Protein AF-A0A1X3H8U8-F1 (afdb_monomer_lite)

Secondary structure (DSSP, 8-state):
----EEE-TTT--EEEGGGS--STT--SS-HHHHHHHHTT------HHHHHHHHHHHHTT--HHHHHSSSTT--S-HHHHHHHHHH-HHHHHHHHHHHHHHHHHHHHHHHTT-------PPPPPTTS--------------PPP------SS---SS--TTHHHHHHHHHHHHSS-S--SS--HHHHHHHHHHHHTT--HHHHHS-BTTBPPSS-HHHHHHHHHHSHHHHHHHHHHHHHHHHHHHHHT-------B-TTS-BHHHHEEEEE-TTS-EEEEEHHHHHHHHHS-TTPPPHHHHHHHHHHHHTT--HHHHH-TTSTT--S-HHHHHHHHHH-HHHHHHHHHHHHS-------TT---GGGS----SS---PPPPPHHHHHHHHHS-TTS-HHHHHHHHHHHHHHHHTTSS-GGGHHHHHHHHHHHHHHHH---TT---TTSBSSTT---BGGGG--GGG-S--

Organism: NCBI:txid255045

pLDDT: mean 79.54, std 20.24, range [29.0, 98.12]

Radius of gyration: 35.67 Å; chains: 1; bounding box: 90×94×81 Å

Foldseek 3Di:
DDQDWAAAQPVRDTHGPVQFDDDPPGDSHGPVRVVCVVVVNFQAHDPVLLVVLVVVLVVLDAPCQQAVPDPNHSYHPRRLVVHCVVVVVSVVSSVVSNVVSVVVVVVVVVVVDPPDDPDDPDDDDPPDDDDDDDDDDDDDDDDDDDDDADPLGDDDDDDPCVVVSVVVVVVVVPPPDDPQADDPVLLVVLVVVLVVLDAPCLQAHDDDPRDHSHHPRRLVVHCVVVVVSVVVSVVSNVVSVVVVCVVVPPPPDPLADPVGDGCVVFWDWDQDPVRDIDTDGNVVVVCVLVPPPPPDDVVLLVLLVVCLVVLHAPCLCAPPPHPNDRDHPSNVSNSVVVPVVSVVSNVVSVPPDDPPVVVPPPPPVVVPDDDPPPPDPDDDPDVLLVLLLVLQDPPDDPQLSVQLSVVSSVCVVVVVDDSVCSNVCSVVSSVVSVVVVPPPPVDDDQCPAPDPPDNHGNVVVPPCVVPPPD

Sequence (470 aa):
METKMKHCRRCEQDLPFSSFRTGKKAPRVCESCLSKLIAGAVFTMNAKEAMAFMARLEAGETLRTIVGGGGNTICSKKAFRKHCELYPEWGTKAACLAQRNRKLADKRKGRSNPNLPVRPKSVTEQEIATFPELRARNFGVSACAAVKACSNCPHPADCAAVGECLDTINARAAIPHQEKYMRPAQAAACMSALENGMSKRWLTGYVKGTKAIASANKFEKHCDKYRNWGAWALALVERNRKLADKKKGHRGGREFCSHGHSFAVHGKSYLQADGRWHRQCLACVSFRHSNPTHTPKPELVEKVRAAVIAGTRVTALSDRHSETFVCDFRQMKAIRRLHNDIAEMIDRNSHQPRFVAPRAAIIRATNLREPTLTGVIAAPADPLFTLADQVIPRNLPPHIRRPAVSSLAAALWLKEVAPEDAGRVAKMFVNAAWKEDAVDRRFISLDAPAFRDGSVPLIERISERQGIWA

Structure (mmCIF, N/CA/C/O backbone):
data_AF-A0A1X3H8U8-F1
#
_entry.id   AF-A0A1X3H8U8-F1
#
loop_
_atom_site.group_PDB
_atom_site.id
_atom_site.type_symbol
_atom_site.label_atom_id
_atom_site.label_alt_id
_atom_site.label_comp_id
_atom_site.label_asym_id
_atom_site.label_entity_id
_atom_site.label_seq_id
_atom_site.pdbx_PDB_ins_code
_atom_site.Cartn_x
_atom_site.Cartn_y
_atom_site.Cartn_z
_atom_site.occupancy
_atom_site.B_iso_or_equiv
_atom_site.auth_seq_id
_atom_site.auth_comp_id
_atom_site.auth_asym_id
_atom_site.auth_atom_id
_atom_site.pdbx_PDB_model_num
ATOM 1 N N . MET A 1 1 ? -21.725 -5.656 -47.774 1.00 76.62 1 MET A N 1
ATOM 2 C CA . MET A 1 1 ? -21.278 -5.237 -46.424 1.00 76.62 1 MET A CA 1
ATOM 3 C C . MET A 1 1 ? -20.165 -6.171 -45.984 1.00 76.62 1 MET A C 1
ATOM 5 O O . MET A 1 1 ? -20.325 -7.369 -46.173 1.00 76.62 1 MET A O 1
ATOM 9 N N . GLU A 1 2 ? -19.070 -5.674 -45.409 1.00 86.81 2 GLU A N 1
ATOM 10 C CA . GLU A 1 2 ? -18.002 -6.548 -44.901 1.00 86.81 2 GLU A CA 1
ATOM 11 C C . GLU A 1 2 ? -18.403 -7.217 -43.577 1.00 86.81 2 GLU A C 1
ATOM 13 O O . GLU A 1 2 ? -18.680 -6.551 -42.574 1.00 86.81 2 GLU A O 1
ATOM 18 N N . THR A 1 3 ? -18.398 -8.549 -43.548 1.00 91.12 3 THR A N 1
ATOM 19 C CA . THR A 1 3 ? -18.585 -9.328 -42.320 1.00 91.12 3 THR A CA 1
ATOM 20 C C . THR A 1 3 ? -17.331 -9.252 -41.457 1.00 91.12 3 THR A C 1
ATOM 22 O O . THR A 1 3 ? -16.328 -9.908 -41.734 1.00 91.12 3 THR A O 1
ATOM 25 N N . LYS A 1 4 ? -17.385 -8.465 -40.378 1.00 93.81 4 LYS A N 1
ATOM 26 C CA . LYS A 1 4 ? -16.274 -8.355 -39.423 1.00 93.81 4 LYS A CA 1
ATOM 27 C C . LYS A 1 4 ? -15.981 -9.722 -38.796 1.00 93.81 4 LYS A C 1
ATOM 29 O O . LYS A 1 4 ? -16.837 -10.299 -38.121 1.00 93.81 4 LYS A O 1
ATOM 34 N N . MET A 1 5 ? -14.760 -10.206 -39.007 1.00 95.69 5 MET A N 1
ATOM 35 C CA . MET A 1 5 ? -14.230 -11.441 -38.424 1.00 95.69 5 MET A CA 1
ATOM 36 C C . MET A 1 5 ? -13.591 -11.180 -37.055 1.00 95.69 5 MET A C 1
ATOM 38 O O . MET A 1 5 ? -13.228 -10.049 -36.715 1.00 95.69 5 MET A O 1
ATOM 42 N N . LYS A 1 6 ? -13.477 -12.230 -36.240 1.00 93.06 6 LYS A N 1
ATOM 43 C CA . LYS A 1 6 ? -12.939 -12.175 -34.881 1.00 93.06 6 LYS A CA 1
ATOM 44 C C . LYS A 1 6 ? -12.314 -13.511 -34.492 1.00 93.06 6 LYS A C 1
ATOM 46 O O . LYS A 1 6 ? -12.968 -14.551 -34.531 1.00 93.06 6 LYS A O 1
ATOM 51 N N . HIS A 1 7 ? -11.076 -13.453 -34.016 1.00 92.75 7 HIS A N 1
ATOM 52 C CA . HIS A 1 7 ? -10.334 -14.636 -33.601 1.00 92.75 7 HIS A CA 1
ATOM 53 C C . HIS A 1 7 ? -10.907 -15.274 -32.330 1.00 92.75 7 HIS A C 1
ATOM 55 O O . HIS A 1 7 ? -11.001 -14.629 -31.274 1.00 92.75 7 HIS A O 1
ATOM 61 N N . CYS A 1 8 ? -11.249 -16.562 -32.394 1.00 92.56 8 CYS A N 1
ATOM 62 C CA . CYS A 1 8 ? -11.609 -17.339 -31.219 1.00 92.56 8 CYS A CA 1
ATOM 63 C C . CYS A 1 8 ? -10.362 -17.886 -30.523 1.00 92.56 8 CYS A C 1
ATOM 65 O O . CYS A 1 8 ? -9.727 -18.826 -30.986 1.00 92.56 8 CYS A O 1
ATOM 67 N N . ARG A 1 9 ? -10.089 -17.399 -29.311 1.00 87.12 9 ARG A N 1
ATOM 68 C CA . ARG A 1 9 ? -8.961 -17.833 -28.477 1.00 87.12 9 ARG A CA 1
ATOM 69 C C . ARG A 1 9 ? -8.948 -19.341 -28.154 1.00 87.12 9 ARG A C 1
ATOM 71 O O . ARG A 1 9 ? -7.902 -19.854 -27.778 1.00 87.12 9 ARG A O 1
ATOM 78 N N . ARG A 1 10 ? -10.077 -20.063 -28.246 1.00 86.81 10 ARG A N 1
ATOM 79 C CA . ARG A 1 10 ? -10.152 -21.485 -27.843 1.00 86.81 10 ARG A CA 1
ATOM 80 C C . ARG A 1 10 ? -9.996 -22.482 -28.995 1.00 86.81 10 ARG A C 1
ATOM 82 O O . ARG A 1 10 ? -9.332 -23.487 -28.779 1.00 86.81 10 ARG A O 1
ATOM 89 N N . CYS A 1 11 ? -10.594 -22.227 -30.160 1.00 90.62 11 CYS A N 1
ATOM 90 C CA . CYS A 1 11 ? -10.430 -23.073 -31.354 1.00 90.62 11 CYS A CA 1
ATOM 91 C C . CYS A 1 11 ? -9.453 -22.494 -32.391 1.00 90.62 11 CYS A C 1
ATOM 93 O O . CYS A 1 11 ? -9.209 -23.136 -33.401 1.00 90.62 11 CYS A O 1
ATOM 95 N N . GLU A 1 12 ? -8.897 -21.304 -32.141 1.00 89.38 12 GLU A N 1
ATOM 96 C CA . GLU A 1 12 ? -7.926 -20.604 -33.000 1.00 89.38 12 GLU A CA 1
ATOM 97 C C . GLU A 1 12 ? -8.429 -20.306 -34.429 1.00 89.38 12 GLU A C 1
ATOM 99 O O . GLU A 1 12 ? -7.643 -19.994 -35.320 1.00 89.38 12 GLU A O 1
ATOM 104 N N . GLN A 1 13 ? -9.750 -20.353 -34.628 1.00 93.94 13 GLN A N 1
ATOM 105 C CA . GLN A 1 13 ? -10.442 -19.992 -35.864 1.00 93.94 13 GLN A CA 1
ATOM 106 C C . GLN A 1 13 ? -10.892 -18.528 -35.830 1.00 93.94 13 GLN A C 1
ATOM 108 O O . GLN A 1 13 ? -11.410 -18.050 -34.813 1.00 93.94 13 GLN A O 1
ATOM 113 N N . ASP A 1 14 ? -10.763 -17.840 -36.960 1.00 95.25 14 ASP A N 1
ATOM 114 C CA . ASP A 1 14 ? -11.397 -16.547 -37.199 1.00 95.25 14 ASP A CA 1
ATOM 115 C C . ASP A 1 14 ? -12.838 -16.761 -37.670 1.00 95.25 14 ASP A C 1
ATOM 117 O O . ASP A 1 14 ? -13.097 -17.350 -38.716 1.00 95.25 14 ASP A O 1
ATOM 121 N N . LEU A 1 15 ? -13.786 -16.318 -36.845 1.00 96.31 15 LEU A N 1
ATOM 122 C CA . LEU A 1 15 ? -15.221 -16.536 -37.025 1.00 96.31 15 LEU A CA 1
ATOM 123 C C . LEU A 1 15 ? -15.939 -15.181 -37.135 1.00 96.31 15 LEU A C 1
ATOM 125 O O . LEU A 1 15 ? -15.444 -14.193 -36.581 1.00 96.31 15 LEU A O 1
ATOM 129 N N . PRO A 1 16 ? -17.102 -15.093 -37.805 1.00 95.88 16 PRO A N 1
ATOM 130 C CA . PRO A 1 16 ? -17.859 -13.847 -37.877 1.00 95.88 16 PRO A CA 1
ATOM 131 C C . PRO A 1 16 ? -18.256 -13.365 -36.476 1.00 95.88 16 PRO A C 1
ATOM 133 O O . PRO A 1 16 ? -18.456 -14.159 -35.554 1.00 95.88 16 PRO A O 1
ATOM 136 N N . PHE A 1 17 ? -18.381 -12.047 -36.301 1.00 94.12 17 PHE A N 1
ATOM 137 C CA . PHE A 1 17 ? -18.687 -11.432 -35.000 1.00 94.12 17 PHE A CA 1
ATOM 138 C C . PHE A 1 17 ? -19.981 -11.958 -34.346 1.00 94.12 17 PHE A C 1
ATOM 140 O O . PHE A 1 17 ? -20.076 -11.920 -33.121 1.00 94.12 17 PHE A O 1
ATOM 147 N N . SER A 1 18 ? -20.932 -12.470 -35.137 1.00 93.94 18 SER A N 1
ATOM 148 C CA . SER A 1 18 ? -22.164 -13.128 -34.679 1.00 93.94 18 SER A CA 1
ATOM 149 C C . SER A 1 18 ? -21.919 -14.418 -33.891 1.00 93.94 18 SER A C 1
ATOM 151 O O . SER A 1 18 ? -22.683 -14.719 -32.984 1.00 93.94 18 SER A O 1
ATOM 153 N N . SER A 1 19 ? -20.820 -15.137 -34.142 1.00 95.25 19 SER A N 1
ATOM 154 C CA . SER A 1 19 ? -20.448 -16.361 -33.413 1.00 95.25 19 SER A CA 1
ATOM 155 C C . SER A 1 19 ? -19.905 -16.099 -31.998 1.00 95.25 19 SER A C 1
ATOM 157 O O . SER A 1 19 ? -19.286 -16.982 -31.397 1.00 95.25 19 SER A O 1
ATOM 159 N N . PHE A 1 20 ? -20.069 -14.886 -31.459 1.00 94.88 20 PHE A N 1
ATOM 160 C CA . PHE A 1 20 ? -19.568 -14.472 -30.151 1.00 94.88 20 PHE A CA 1
ATOM 161 C C . PHE A 1 20 ? -20.612 -13.678 -29.370 1.00 94.88 20 PHE A C 1
ATOM 163 O O . PHE A 1 20 ? -21.045 -12.613 -29.812 1.00 94.88 20 PHE A O 1
ATOM 170 N N . ARG A 1 21 ? -20.854 -14.105 -28.127 1.00 90.62 21 ARG A N 1
ATOM 171 C CA . ARG A 1 21 ? -21.699 -13.394 -27.165 1.00 90.62 21 ARG A CA 1
ATOM 172 C C . ARG A 1 21 ? -21.351 -11.905 -27.095 1.00 90.62 21 ARG A C 1
ATOM 174 O O . ARG A 1 21 ? -20.181 -11.529 -26.976 1.00 90.62 21 ARG A O 1
ATOM 181 N N . THR A 1 22 ? -22.370 -11.058 -27.156 1.00 84.94 22 THR A N 1
ATOM 182 C CA . THR A 1 22 ? -22.221 -9.599 -27.184 1.00 84.94 22 THR A CA 1
ATOM 183 C C . THR A 1 22 ? -21.913 -9.011 -25.796 1.00 84.94 22 THR A C 1
ATOM 185 O O . THR A 1 22 ? -22.133 -9.636 -24.757 1.00 84.94 22 THR A O 1
ATOM 188 N N . GLY A 1 23 ? -21.371 -7.785 -25.769 1.00 81.94 23 GLY A N 1
ATOM 189 C CA . GLY A 1 23 ? -21.165 -6.995 -24.546 1.00 81.94 23 GLY A CA 1
ATOM 190 C C . GLY A 1 23 ? -19.707 -6.624 -24.232 1.00 81.94 23 GLY A C 1
ATOM 191 O O . GLY A 1 23 ? -18.764 -7.345 -24.551 1.00 81.94 23 GLY A O 1
ATOM 192 N N . LYS A 1 24 ? -19.514 -5.490 -23.536 1.00 74.12 24 LYS A N 1
ATOM 193 C CA . LYS A 1 24 ? -18.197 -4.864 -23.249 1.00 74.12 24 LYS A CA 1
ATOM 194 C C . LYS A 1 24 ? -17.217 -5.722 -22.420 1.00 74.12 24 LYS A C 1
ATOM 196 O O . LYS A 1 24 ? -16.055 -5.351 -22.291 1.00 74.12 24 LYS A O 1
ATOM 201 N N . LYS A 1 25 ? -17.671 -6.838 -21.837 1.00 76.19 25 LYS A N 1
ATOM 202 C CA . LYS A 1 25 ? -16.862 -7.789 -21.046 1.00 76.19 25 LYS A CA 1
ATOM 203 C C . LYS A 1 25 ? -16.934 -9.233 -21.573 1.00 76.19 25 LYS A C 1
ATOM 205 O O . LYS A 1 25 ? -16.528 -10.154 -20.868 1.00 76.19 25 LYS A O 1
ATOM 210 N N . ALA A 1 26 ? -17.462 -9.448 -22.780 1.00 74.56 26 ALA A N 1
ATOM 211 C CA . ALA A 1 26 ? -17.563 -10.785 -23.357 1.00 74.56 26 ALA A CA 1
ATOM 212 C C . ALA A 1 26 ? -16.168 -11.407 -23.594 1.00 74.56 26 ALA A C 1
ATOM 214 O O . ALA A 1 26 ? -15.250 -10.710 -24.043 1.00 74.56 26 ALA A O 1
ATOM 215 N N . PRO A 1 2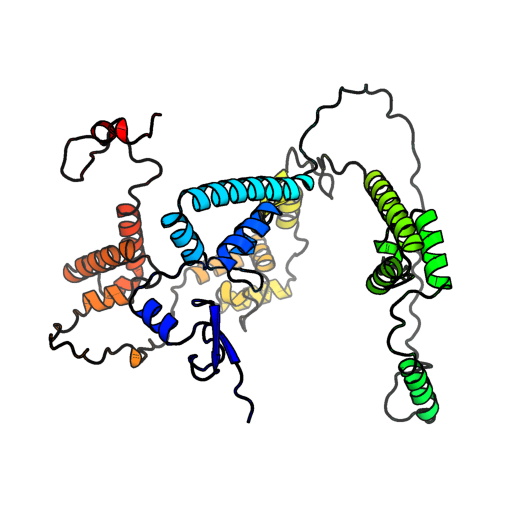7 ? -15.974 -12.710 -23.311 1.00 76.62 27 PRO A N 1
ATOM 216 C CA . PRO A 1 27 ? -14.701 -13.378 -23.556 1.00 76.62 27 PRO A CA 1
ATOM 217 C C . PRO A 1 27 ? -14.381 -13.434 -25.060 1.00 76.62 27 PRO A C 1
ATOM 219 O O . PRO A 1 27 ? -15.273 -13.464 -25.907 1.00 76.62 27 PRO A O 1
ATOM 222 N N . ARG A 1 28 ? -13.092 -13.525 -25.418 1.00 86.25 28 ARG A N 1
ATOM 223 C CA . ARG A 1 28 ? -12.646 -13.783 -26.806 1.00 86.25 28 ARG A CA 1
ATOM 224 C C . ARG A 1 28 ? -12.816 -15.262 -27.200 1.00 86.25 28 ARG A C 1
ATOM 226 O O . ARG A 1 28 ? -11.898 -15.883 -27.719 1.00 86.25 28 ARG A O 1
ATOM 233 N N . VAL A 1 29 ? -13.971 -15.846 -26.897 1.00 89.06 29 VAL A N 1
ATOM 234 C CA . VAL A 1 29 ? -14.307 -17.261 -27.109 1.00 89.06 29 VAL A CA 1
ATOM 235 C C . VAL A 1 29 ? -15.657 -17.307 -27.823 1.00 89.06 29 VAL A C 1
ATOM 237 O O . VAL A 1 29 ? -16.571 -16.601 -27.405 1.00 89.06 29 VAL A O 1
ATOM 240 N N . CYS A 1 30 ? -15.762 -18.075 -28.910 1.00 94.38 30 CYS A N 1
ATOM 241 C CA . CYS A 1 30 ? -17.003 -18.216 -29.667 1.00 94.38 30 CYS A CA 1
ATOM 242 C C . CYS A 1 30 ? -18.018 -19.052 -28.880 1.00 94.38 30 CYS A C 1
ATOM 244 O O . CYS A 1 30 ? -17.651 -19.765 -27.942 1.00 94.38 30 CYS A O 1
ATOM 246 N N . GLU A 1 31 ? -19.294 -18.968 -29.236 1.00 93.44 31 GLU A N 1
ATOM 247 C CA . GLU A 1 31 ? -20.365 -19.523 -28.403 1.00 93.44 31 GLU A CA 1
ATOM 248 C C . GLU A 1 31 ? -20.342 -21.055 -28.304 1.00 93.44 31 GLU A C 1
ATOM 250 O O . GLU A 1 31 ? -20.587 -21.593 -27.224 1.00 93.44 31 GLU A O 1
ATOM 255 N N . SER A 1 32 ? -19.923 -21.768 -29.355 1.00 93.88 32 SER A N 1
ATOM 256 C CA . SER A 1 32 ? -19.734 -23.228 -29.313 1.00 93.88 32 SER A CA 1
ATOM 257 C C . SER A 1 32 ? -18.626 -23.648 -28.334 1.00 93.88 32 SER A C 1
ATOM 259 O O . SER A 1 32 ? -18.783 -24.603 -27.570 1.00 93.88 32 SER A O 1
ATOM 261 N N . CYS A 1 33 ? -17.524 -22.896 -28.278 1.00 91.19 33 CYS A N 1
ATOM 262 C CA . CYS A 1 33 ? -16.463 -23.094 -27.291 1.00 91.19 33 CYS A CA 1
ATOM 263 C C . CYS A 1 33 ? -16.882 -22.636 -25.883 1.00 91.19 33 CYS A C 1
ATOM 265 O O . CYS A 1 33 ? -16.485 -23.260 -24.901 1.00 91.19 33 CYS A O 1
ATOM 267 N N . LEU A 1 34 ? -17.685 -21.574 -25.763 1.00 89.81 34 LEU A N 1
ATOM 268 C CA . LEU A 1 34 ? -18.179 -21.071 -24.479 1.00 89.81 34 LEU A CA 1
ATOM 269 C C . LEU A 1 34 ? -19.188 -22.037 -23.845 1.00 89.81 34 LEU A C 1
ATOM 271 O O . LEU A 1 34 ? -19.106 -22.290 -22.648 1.00 89.81 34 LEU A O 1
ATOM 275 N N . SER A 1 35 ? -20.075 -22.631 -24.643 1.00 88.62 35 SER A N 1
ATOM 276 C CA . SER A 1 35 ? -21.053 -23.625 -24.185 1.00 88.62 35 SER A CA 1
ATOM 277 C C . SER A 1 35 ? -20.366 -24.879 -23.645 1.00 88.62 35 SER A C 1
ATOM 279 O O . SER A 1 35 ? -20.721 -25.348 -22.568 1.00 88.62 35 SER A O 1
ATOM 281 N N . LYS A 1 36 ? -19.294 -25.353 -24.302 1.00 88.31 36 LYS A N 1
ATOM 282 C CA . LYS A 1 36 ? -18.451 -26.442 -23.772 1.00 88.31 36 LYS A CA 1
ATOM 283 C C . LYS A 1 36 ? -17.832 -26.084 -22.410 1.00 88.31 36 LYS A C 1
ATOM 285 O O . LYS A 1 36 ? -17.850 -26.909 -21.504 1.00 88.31 36 LYS A O 1
ATOM 290 N N . LEU A 1 37 ? -17.335 -24.853 -22.236 1.00 84.56 37 LEU A N 1
ATOM 291 C CA . LEU A 1 37 ? -16.797 -24.375 -20.949 1.00 84.56 37 LEU A CA 1
ATOM 292 C C . LEU A 1 37 ? -17.874 -24.248 -19.851 1.00 84.56 37 LEU A C 1
ATOM 294 O O . LEU A 1 37 ? -17.564 -24.441 -18.678 1.00 84.56 37 LEU A O 1
ATOM 298 N N . ILE A 1 38 ? -19.117 -23.911 -20.215 1.00 83.94 38 ILE A N 1
ATOM 299 C CA . ILE A 1 38 ? -20.264 -23.861 -19.291 1.00 83.94 38 ILE A CA 1
ATOM 300 C C . ILE A 1 38 ? -20.679 -25.281 -18.879 1.00 83.94 38 ILE A C 1
ATOM 302 O O . ILE A 1 38 ? -20.897 -25.523 -17.696 1.00 83.94 38 ILE A O 1
ATOM 306 N N . ALA A 1 39 ? -20.667 -26.237 -19.812 1.00 86.31 39 ALA A N 1
ATOM 307 C CA . ALA A 1 39 ? -20.871 -27.670 -19.576 1.00 86.31 39 ALA A CA 1
ATOM 308 C C . ALA A 1 39 ? -19.680 -28.369 -18.869 1.00 86.31 39 ALA A C 1
ATOM 310 O O . ALA A 1 39 ? -19.450 -29.562 -19.043 1.00 86.31 39 ALA A O 1
ATOM 311 N N . GLY A 1 40 ? -18.886 -27.630 -18.089 1.00 81.38 40 GLY A N 1
ATOM 312 C CA . GLY A 1 40 ? -17.816 -28.173 -17.249 1.00 81.38 40 GLY A CA 1
ATOM 313 C C . GLY A 1 40 ? -16.491 -28.495 -17.950 1.00 81.38 40 GLY A C 1
ATOM 314 O O . GLY A 1 40 ? -15.531 -28.836 -17.254 1.00 81.38 40 GLY A O 1
ATOM 315 N N . ALA A 1 41 ? -16.367 -28.353 -19.278 1.00 79.81 41 ALA A N 1
ATOM 316 C CA . ALA A 1 41 ? -15.095 -28.609 -19.959 1.00 79.81 41 ALA A CA 1
ATOM 317 C C . ALA A 1 41 ? -14.010 -27.656 -19.432 1.00 79.81 41 ALA A C 1
ATOM 319 O O . ALA A 1 41 ? -14.148 -26.431 -19.479 1.00 79.81 41 ALA A O 1
ATOM 320 N N . VAL A 1 42 ? -12.920 -28.208 -18.893 1.00 77.25 42 VAL A N 1
ATOM 321 C CA . VAL A 1 42 ? -12.046 -27.409 -18.028 1.00 77.25 42 VAL A CA 1
ATOM 322 C C . VAL A 1 42 ? -11.206 -26.412 -18.830 1.00 77.25 42 VAL A C 1
ATOM 324 O O . VAL A 1 42 ? -10.478 -26.772 -19.760 1.00 77.25 42 VAL A O 1
ATOM 327 N N . PHE A 1 43 ? -11.280 -25.136 -18.438 1.00 80.00 43 PHE A N 1
ATOM 328 C CA . PHE A 1 43 ? -10.541 -24.059 -19.092 1.00 80.00 43 PHE A CA 1
ATOM 329 C C . PHE A 1 43 ? -9.027 -24.252 -18.922 1.00 80.00 43 PHE A C 1
ATOM 331 O O . PHE A 1 43 ? -8.476 -24.097 -17.831 1.00 80.00 43 PHE A O 1
ATOM 338 N N . THR A 1 44 ? -8.362 -24.549 -20.031 1.00 89.81 44 THR A N 1
ATOM 339 C CA . THR A 1 44 ? -6.927 -24.833 -20.155 1.00 89.81 44 THR A CA 1
ATOM 340 C C . THR A 1 44 ? -6.293 -23.869 -21.159 1.00 89.81 44 THR A C 1
ATOM 342 O O . THR A 1 44 ? -6.997 -23.265 -21.970 1.00 89.81 44 THR A O 1
ATOM 345 N N . MET A 1 45 ? -4.970 -23.715 -21.119 1.00 91.75 45 MET A N 1
ATOM 346 C CA . MET A 1 45 ? -4.230 -23.021 -22.182 1.00 91.75 45 MET A CA 1
ATOM 347 C C . MET A 1 45 ? -4.341 -23.796 -23.506 1.00 91.75 45 MET A C 1
ATOM 349 O O . MET A 1 45 ? -4.406 -25.026 -23.489 1.00 91.75 45 MET A O 1
ATOM 353 N N . ASN A 1 46 ? -4.381 -23.081 -24.635 1.00 90.56 46 ASN A N 1
ATOM 354 C CA . ASN A 1 46 ? -4.189 -23.669 -25.966 1.00 90.56 46 ASN A CA 1
ATOM 355 C C . ASN A 1 46 ? -2.678 -23.845 -26.261 1.00 90.56 46 ASN A C 1
ATOM 357 O O . ASN A 1 46 ? -1.832 -23.443 -25.455 1.00 90.56 46 ASN A O 1
ATOM 361 N N . ALA A 1 47 ? -2.327 -24.439 -27.405 1.00 91.81 47 ALA A N 1
ATOM 362 C CA . ALA A 1 47 ? -0.930 -24.714 -27.750 1.00 91.81 47 ALA A CA 1
ATOM 363 C C . ALA A 1 47 ? -0.098 -23.428 -27.930 1.00 91.81 47 ALA A C 1
ATOM 365 O O . ALA A 1 47 ? 1.015 -23.332 -27.406 1.00 91.81 47 ALA A O 1
ATOM 366 N N . LYS A 1 48 ? -0.644 -22.402 -28.601 1.00 92.00 48 LYS A N 1
ATOM 367 C CA . LYS A 1 48 ? 0.047 -21.116 -28.810 1.00 92.00 48 LYS A CA 1
ATOM 368 C C . LYS A 1 48 ? 0.311 -20.379 -27.492 1.00 92.00 48 LYS A C 1
ATOM 370 O O . LYS A 1 48 ? 1.394 -19.831 -27.295 1.00 92.00 48 LYS A O 1
ATOM 375 N N . GLU A 1 49 ? -0.636 -20.416 -26.556 1.00 92.88 49 GLU A N 1
ATOM 376 C CA . GLU A 1 49 ? -0.479 -19.900 -25.195 1.00 92.88 49 GLU A CA 1
ATOM 377 C C . GLU A 1 49 ? 0.579 -20.678 -24.416 1.00 92.88 49 GLU A C 1
ATOM 379 O O . GLU A 1 49 ? 1.392 -20.050 -23.747 1.00 92.88 49 GLU A O 1
ATOM 384 N N . ALA A 1 50 ? 0.605 -22.011 -24.507 1.00 96.12 50 ALA A N 1
ATOM 385 C CA . ALA A 1 50 ? 1.607 -22.840 -23.838 1.00 96.12 50 ALA A CA 1
ATOM 386 C C . ALA A 1 50 ? 3.034 -22.532 -24.321 1.00 96.12 50 ALA A C 1
ATOM 388 O O . ALA A 1 50 ? 3.932 -22.347 -23.497 1.00 96.12 50 ALA A O 1
ATOM 389 N N . MET A 1 51 ? 3.232 -22.379 -25.635 1.00 96.38 51 MET A N 1
ATOM 390 C CA . MET A 1 51 ? 4.517 -21.967 -26.212 1.00 96.38 51 MET A CA 1
ATOM 391 C C . MET A 1 51 ? 4.911 -20.547 -25.780 1.00 96.38 51 MET A C 1
ATOM 393 O O . MET A 1 51 ? 6.001 -20.345 -25.246 1.00 96.38 51 MET A O 1
ATOM 397 N N . ALA A 1 52 ? 4.014 -19.563 -25.921 1.00 95.81 52 ALA A N 1
ATOM 398 C CA . ALA A 1 52 ? 4.285 -18.175 -25.529 1.00 95.81 52 ALA A CA 1
ATOM 399 C C . ALA A 1 52 ? 4.533 -18.011 -24.014 1.00 95.81 52 ALA A C 1
ATOM 401 O O . ALA A 1 52 ? 5.296 -17.141 -23.586 1.00 95.81 52 ALA A O 1
ATOM 402 N N . PHE A 1 53 ? 3.904 -18.853 -23.191 1.00 97.50 53 PHE A N 1
ATOM 403 C CA . PHE A 1 53 ? 4.109 -18.906 -21.746 1.00 97.50 53 PHE A CA 1
ATOM 404 C C . PHE A 1 53 ? 5.504 -19.425 -21.393 1.00 97.50 53 PHE A C 1
ATOM 406 O O . PHE A 1 53 ? 6.194 -18.813 -20.574 1.00 97.50 53 PHE A O 1
ATOM 413 N N . MET A 1 54 ? 5.942 -20.509 -22.043 1.00 98.12 54 MET A N 1
ATOM 414 C CA . MET A 1 54 ? 7.282 -21.061 -21.844 1.00 98.12 54 MET A CA 1
ATOM 415 C C . MET A 1 54 ? 8.365 -20.114 -22.347 1.00 98.12 54 MET A C 1
ATOM 417 O O . MET A 1 54 ? 9.280 -19.823 -21.586 1.00 98.12 54 MET A O 1
ATOM 421 N N . ALA A 1 55 ? 8.210 -19.521 -23.534 1.00 97.88 55 ALA A N 1
ATOM 422 C CA . ALA A 1 55 ? 9.160 -18.542 -24.064 1.00 97.88 55 ALA A CA 1
ATOM 423 C C . ALA A 1 55 ? 9.379 -17.352 -23.106 1.00 97.88 55 ALA A C 1
ATOM 425 O O . ALA A 1 55 ? 10.511 -16.922 -22.883 1.00 97.88 55 ALA A O 1
ATOM 426 N N . ARG A 1 56 ? 8.316 -16.847 -22.458 1.00 97.69 56 ARG A N 1
ATOM 427 C CA . ARG A 1 56 ? 8.428 -15.763 -21.460 1.00 97.69 56 ARG A CA 1
ATOM 428 C C . ARG A 1 56 ? 9.040 -16.222 -20.134 1.00 97.69 56 ARG A C 1
ATOM 430 O O . ARG A 1 56 ? 9.772 -15.454 -19.507 1.00 97.69 56 ARG A O 1
ATOM 437 N N . LEU A 1 57 ? 8.804 -17.466 -19.708 1.00 97.69 57 LEU A N 1
ATOM 438 C CA . LEU A 1 57 ? 9.539 -18.059 -18.586 1.00 97.69 57 LEU A CA 1
ATOM 439 C C . LEU A 1 57 ? 11.025 -18.275 -18.925 1.00 97.69 57 LEU A C 1
ATOM 441 O O . LEU A 1 57 ? 11.885 -18.012 -18.091 1.00 97.69 57 LEU A O 1
ATOM 445 N N . GLU A 1 58 ? 11.369 -18.690 -20.136 1.00 97.88 58 GLU A N 1
ATOM 446 C CA . GLU A 1 58 ? 12.762 -18.902 -20.546 1.00 97.88 58 GLU A CA 1
ATOM 447 C C . GLU A 1 58 ? 13.510 -17.562 -20.678 1.00 97.88 58 GLU A C 1
ATOM 449 O O . GLU A 1 58 ? 14.629 -17.438 -20.175 1.00 97.88 58 GLU A O 1
ATOM 454 N N . ALA A 1 59 ? 12.830 -16.511 -21.158 1.00 97.06 59 ALA A N 1
ATOM 455 C CA . ALA A 1 59 ? 13.285 -15.113 -21.135 1.00 97.06 59 ALA A CA 1
ATOM 456 C C . ALA A 1 59 ? 13.402 -14.485 -19.722 1.00 97.06 59 ALA A C 1
ATOM 458 O O . ALA A 1 59 ? 13.846 -13.343 -19.573 1.00 97.06 59 ALA A O 1
ATOM 459 N N . GLY A 1 60 ? 13.032 -15.209 -18.660 1.00 96.69 60 GLY A N 1
ATOM 460 C CA . GLY A 1 60 ? 13.263 -14.795 -17.275 1.00 96.69 60 GLY A CA 1
ATOM 461 C C . GLY A 1 60 ? 12.123 -14.023 -16.598 1.00 96.69 60 GLY A C 1
ATOM 462 O O . GLY A 1 60 ? 12.343 -13.451 -15.525 1.00 96.69 60 GLY A O 1
ATOM 463 N N . GLU A 1 61 ? 10.914 -13.980 -17.170 1.00 96.69 61 GLU A N 1
ATOM 464 C CA . GLU A 1 61 ? 9.763 -13.354 -16.506 1.00 96.69 61 GLU A CA 1
ATOM 465 C C . GLU A 1 61 ? 9.252 -14.162 -15.304 1.00 96.69 61 GLU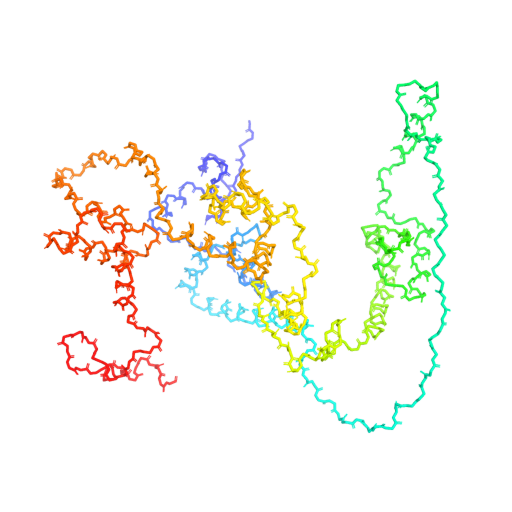 A C 1
ATOM 467 O O . GLU A 1 61 ? 9.404 -15.380 -15.203 1.00 96.69 61 GLU A O 1
ATOM 472 N N . THR A 1 62 ? 8.609 -13.474 -14.356 1.00 96.50 62 THR A N 1
ATOM 473 C CA . THR A 1 62 ? 8.038 -14.132 -13.174 1.00 96.50 62 THR A CA 1
ATOM 474 C C . THR A 1 62 ? 6.628 -14.642 -13.447 1.00 96.50 62 THR A C 1
ATOM 476 O O . THR A 1 62 ? 5.834 -13.973 -14.106 1.00 96.50 62 THR A O 1
ATOM 479 N N . LEU A 1 63 ? 6.262 -15.766 -12.826 1.00 96.62 63 LEU A N 1
ATOM 480 C CA . LEU A 1 63 ? 4.915 -16.344 -12.911 1.00 96.62 63 LEU A CA 1
ATOM 481 C C . LEU A 1 63 ? 3.799 -15.331 -12.568 1.00 96.62 63 LEU A C 1
ATOM 483 O O . LEU A 1 63 ? 2.734 -15.355 -13.178 1.00 96.62 63 LEU A O 1
ATOM 487 N N . ARG A 1 64 ? 4.048 -14.386 -11.643 1.00 93.88 64 ARG A N 1
ATOM 488 C CA . ARG A 1 64 ? 3.106 -13.294 -11.319 1.00 93.88 64 ARG A CA 1
ATOM 489 C C . ARG A 1 64 ? 2.828 -12.398 -12.536 1.00 93.88 64 ARG A C 1
ATOM 491 O O . ARG A 1 64 ? 1.680 -12.011 -12.729 1.00 93.88 64 ARG A O 1
ATOM 498 N N . THR A 1 65 ? 3.845 -12.087 -13.340 1.00 93.31 65 THR A N 1
ATOM 499 C CA . THR A 1 65 ? 3.735 -11.226 -14.530 1.00 93.31 65 THR A CA 1
ATOM 500 C C . THR A 1 65 ? 2.926 -11.883 -15.647 1.00 93.31 65 THR A C 1
ATOM 502 O O . THR A 1 65 ? 2.178 -11.201 -16.338 1.00 93.31 65 THR A O 1
ATOM 505 N N . ILE A 1 66 ? 3.046 -13.205 -15.803 1.00 96.19 66 ILE A N 1
ATOM 506 C CA . ILE A 1 66 ? 2.418 -13.957 -16.902 1.00 96.19 66 ILE A CA 1
ATOM 507 C C . ILE A 1 66 ? 0.969 -14.371 -16.559 1.00 96.19 66 ILE A C 1
ATOM 509 O O . ILE A 1 66 ? 0.148 -14.516 -17.462 1.00 96.19 66 ILE A O 1
ATOM 513 N N . VAL A 1 67 ? 0.633 -14.515 -15.267 1.00 94.44 67 VAL A N 1
ATOM 514 C CA . VAL A 1 67 ? -0.632 -15.121 -14.777 1.00 94.44 67 VAL A CA 1
ATOM 515 C C . VAL A 1 67 ? -1.570 -14.135 -14.041 1.00 94.44 67 VAL A C 1
ATOM 517 O O . VAL A 1 67 ? -2.734 -14.438 -13.777 1.00 94.44 67 VAL A O 1
ATOM 520 N N . GLY A 1 68 ? -1.082 -12.951 -13.661 1.00 80.25 68 GLY A N 1
ATOM 521 C CA . GLY A 1 68 ? -1.709 -12.056 -12.673 1.00 80.25 68 GLY A CA 1
ATOM 522 C C . GLY A 1 68 ? -2.963 -11.251 -13.068 1.00 80.25 68 GLY A C 1
ATOM 523 O O . GLY A 1 68 ? -3.220 -10.242 -12.422 1.00 80.25 68 GLY A O 1
ATOM 524 N N . GLY A 1 69 ? -3.713 -11.619 -14.112 1.00 75.62 69 GLY A N 1
ATOM 525 C CA . GLY A 1 69 ? -4.932 -10.917 -14.564 1.00 75.62 69 GLY A CA 1
ATOM 526 C C . GLY A 1 69 ? -4.770 -9.506 -15.165 1.00 75.62 69 GLY A C 1
ATOM 527 O O . GLY A 1 69 ? -5.767 -8.909 -15.561 1.00 75.62 69 GLY A O 1
ATOM 528 N N . GLY A 1 70 ? -3.553 -8.956 -15.244 1.00 81.62 70 GLY A N 1
ATOM 529 C CA . GLY A 1 70 ? -3.266 -7.677 -15.913 1.00 81.62 70 GLY A CA 1
ATOM 530 C C . GLY A 1 70 ? -3.160 -7.791 -17.442 1.00 81.62 70 GLY A C 1
ATOM 531 O O . GLY A 1 70 ? -3.100 -8.892 -17.986 1.00 81.62 70 GLY A O 1
ATOM 532 N N . GLY A 1 71 ? -3.070 -6.656 -18.144 1.00 81.50 71 GLY A N 1
ATOM 533 C CA . GLY A 1 71 ? -3.077 -6.609 -19.619 1.00 81.50 71 GLY A CA 1
ATOM 534 C C . GLY A 1 71 ? -2.004 -7.460 -20.318 1.00 81.50 71 GLY A C 1
ATOM 535 O O . GLY A 1 71 ? -2.265 -8.007 -21.383 1.00 81.50 71 GLY A O 1
ATOM 536 N N . ASN A 1 72 ? -0.840 -7.657 -19.688 1.00 87.50 72 ASN A N 1
ATOM 537 C CA . ASN A 1 72 ? 0.267 -8.454 -20.238 1.00 87.50 72 ASN A CA 1
ATOM 538 C C . ASN A 1 72 ? 0.213 -9.943 -19.829 1.00 87.50 72 ASN A C 1
ATOM 540 O O . ASN A 1 72 ? 1.235 -10.632 -19.898 1.00 87.50 72 ASN A O 1
ATOM 544 N N . THR A 1 73 ? -0.930 -10.448 -19.351 1.00 92.94 73 THR A N 1
ATOM 545 C CA . THR A 1 73 ? -1.056 -11.834 -18.867 1.00 92.94 73 THR A CA 1
ATOM 546 C C . THR A 1 73 ? -1.575 -12.769 -19.951 1.00 92.94 73 THR A C 1
ATOM 548 O O . THR A 1 73 ? -2.515 -12.446 -20.672 1.00 92.94 73 THR A O 1
ATOM 551 N N . ILE A 1 74 ? -0.941 -13.937 -20.078 1.00 93.38 74 ILE A N 1
ATOM 552 C CA . ILE A 1 74 ? -1.313 -14.938 -21.083 1.00 93.38 74 ILE A CA 1
ATOM 553 C C . ILE A 1 74 ? -2.569 -15.666 -20.612 1.00 93.38 74 ILE A C 1
ATOM 555 O O . ILE A 1 74 ? -3.596 -15.624 -21.283 1.00 93.38 74 ILE A O 1
ATOM 559 N N . CYS A 1 75 ? -2.525 -16.281 -19.430 1.00 92.56 75 CYS A N 1
ATOM 560 C CA . CYS A 1 75 ? -3.571 -17.172 -18.927 1.00 92.56 75 CYS A CA 1
ATOM 561 C C . CYS A 1 75 ? -3.963 -16.858 -17.473 1.00 92.56 75 CYS A C 1
ATOM 563 O O . CYS A 1 75 ? -3.236 -16.191 -16.740 1.00 92.56 75 CYS A O 1
ATOM 565 N N . SER A 1 76 ? -5.101 -17.390 -17.015 1.00 91.25 76 SER A N 1
ATOM 566 C CA . SER A 1 76 ? -5.503 -17.280 -15.606 1.00 91.25 76 SER A CA 1
ATOM 567 C C . SER A 1 76 ? -4.756 -18.285 -14.715 1.00 91.25 76 SER A C 1
ATOM 569 O O . SER A 1 76 ? -4.273 -19.319 -15.180 1.00 91.25 76 SER A O 1
ATOM 571 N N . LYS A 1 77 ? -4.719 -18.041 -13.396 1.00 92.94 77 LYS A N 1
ATOM 572 C CA . LYS A 1 77 ? -4.111 -18.975 -12.423 1.00 92.94 77 LYS A CA 1
ATOM 573 C C . LYS A 1 77 ? -4.800 -20.347 -12.385 1.00 92.94 77 LYS A C 1
ATOM 575 O O . LYS A 1 77 ? -4.147 -21.335 -12.059 1.00 92.94 77 LYS A O 1
ATOM 580 N N . LYS A 1 78 ? -6.097 -20.413 -12.719 1.00 90.19 78 LYS A N 1
ATOM 581 C CA . LYS A 1 78 ? -6.829 -21.682 -12.871 1.00 90.19 78 LYS A CA 1
ATOM 582 C C . LYS A 1 78 ? -6.388 -22.416 -14.145 1.00 90.19 78 LYS A C 1
ATOM 584 O O . LYS A 1 78 ? -6.079 -23.598 -14.068 1.00 90.19 78 LYS A O 1
ATOM 589 N N . ALA A 1 79 ? -6.273 -21.694 -15.265 1.00 90.94 79 ALA A N 1
ATOM 590 C CA . ALA A 1 79 ? -5.840 -22.245 -16.551 1.00 90.94 79 ALA A CA 1
ATOM 591 C C . ALA A 1 79 ? -4.435 -22.860 -16.484 1.00 90.94 79 ALA A C 1
ATOM 593 O O . ALA A 1 79 ? -4.246 -23.994 -16.910 1.00 90.94 79 ALA A O 1
ATOM 594 N N . PHE A 1 80 ? -3.482 -22.131 -15.890 1.00 95.19 80 PHE A N 1
ATOM 595 C CA . PHE A 1 80 ? -2.111 -22.604 -15.685 1.00 95.19 80 PHE A CA 1
ATOM 596 C C . PHE A 1 80 ? -2.070 -23.895 -14.859 1.00 95.19 80 PHE A C 1
ATOM 598 O O . PHE A 1 80 ? -1.466 -24.870 -15.289 1.00 95.19 80 PHE A O 1
ATOM 605 N N . ARG A 1 81 ? -2.761 -23.931 -13.707 1.00 94.81 81 ARG A N 1
ATOM 606 C CA . ARG A 1 81 ? -2.819 -25.131 -12.854 1.00 94.81 81 ARG A CA 1
ATOM 607 C C . ARG A 1 81 ? -3.355 -26.344 -13.611 1.00 94.81 81 ARG A C 1
ATOM 609 O O . ARG A 1 81 ? -2.669 -27.357 -13.652 1.00 94.81 81 ARG A O 1
ATOM 616 N N . LYS A 1 82 ? -4.501 -26.211 -14.291 1.00 93.31 82 LYS A N 1
ATOM 617 C CA . LYS A 1 82 ? -5.076 -27.339 -15.036 1.00 93.31 82 LYS A CA 1
ATOM 618 C C . LYS A 1 82 ? -4.212 -27.769 -16.224 1.00 93.31 82 LYS A C 1
ATOM 620 O O . LYS A 1 82 ? -4.192 -28.946 -16.555 1.00 93.31 82 LYS A O 1
ATOM 625 N N . HIS A 1 83 ? -3.472 -26.850 -16.844 1.00 95.62 83 HIS A N 1
ATOM 626 C CA . HIS A 1 83 ? -2.514 -27.206 -17.889 1.00 95.62 83 HIS A CA 1
ATOM 627 C C . HIS A 1 83 ? -1.326 -28.008 -17.318 1.00 95.62 83 HIS A C 1
ATOM 629 O O . HIS A 1 83 ? -0.971 -29.026 -17.897 1.00 95.62 83 HIS A O 1
ATOM 635 N N . CYS A 1 84 ? -0.795 -27.654 -16.138 1.00 96.56 84 CYS A N 1
ATOM 636 C CA . CYS A 1 84 ? 0.200 -28.486 -15.440 1.00 96.56 84 CYS A CA 1
ATOM 637 C C . CYS A 1 84 ? -0.346 -29.861 -15.016 1.00 96.56 84 CYS A C 1
ATOM 639 O O . CYS A 1 84 ? 0.396 -30.833 -15.043 1.00 96.56 84 CYS A O 1
ATOM 641 N N . GLU A 1 85 ? -1.619 -29.948 -14.614 1.00 95.31 85 GLU A N 1
ATOM 642 C CA . GLU A 1 85 ? -2.271 -31.216 -14.239 1.00 95.31 85 GLU A CA 1
ATOM 643 C C . GLU A 1 85 ? -2.471 -32.165 -15.434 1.00 95.31 85 GLU A C 1
ATOM 645 O O . GLU A 1 85 ? -2.496 -33.374 -15.242 1.00 95.31 85 GLU A O 1
ATOM 650 N N . LEU A 1 86 ? -2.633 -31.634 -16.652 1.00 94.81 86 LEU A N 1
ATOM 651 C CA . LEU A 1 86 ? -2.799 -32.430 -17.879 1.00 94.81 86 LEU A CA 1
ATOM 652 C C . LEU A 1 86 ? -1.474 -32.738 -18.589 1.00 94.81 86 LEU A C 1
ATOM 654 O O . LEU A 1 86 ? -1.391 -33.724 -19.311 1.00 94.81 86 LEU A O 1
ATOM 658 N N . TYR A 1 87 ? -0.454 -31.901 -18.393 1.00 96.38 87 TYR A N 1
ATOM 659 C CA . TYR A 1 87 ? 0.859 -32.029 -19.024 1.00 96.38 87 TYR A CA 1
ATOM 660 C C . TYR A 1 87 ? 1.947 -31.960 -17.936 1.00 96.38 87 TYR A C 1
ATOM 662 O O . TYR A 1 87 ? 2.555 -30.902 -17.739 1.00 96.38 87 TYR A O 1
ATOM 670 N N . PRO A 1 88 ? 2.184 -33.054 -17.182 1.00 96.81 88 PRO A N 1
ATOM 671 C CA . PRO A 1 88 ? 3.014 -33.027 -15.975 1.00 96.81 88 PRO A CA 1
ATOM 672 C C . PRO A 1 88 ? 4.481 -32.664 -16.253 1.00 96.81 88 PRO A C 1
ATOM 674 O O . PRO A 1 88 ? 5.077 -31.898 -15.493 1.00 96.81 88 PRO A O 1
ATOM 677 N N . GLU A 1 89 ? 5.056 -33.117 -17.369 1.00 97.06 89 GLU A N 1
ATOM 678 C CA . GLU A 1 89 ? 6.421 -32.759 -17.791 1.00 97.06 89 GLU A CA 1
ATOM 679 C C . GLU A 1 89 ? 6.558 -31.252 -18.057 1.00 97.06 89 GLU A C 1
ATOM 681 O O . GLU A 1 89 ? 7.436 -30.578 -17.507 1.00 97.06 89 GLU A O 1
ATOM 686 N N . TRP A 1 90 ? 5.624 -30.694 -18.838 1.00 97.44 90 TRP A N 1
ATOM 687 C CA . TRP A 1 90 ? 5.526 -29.257 -19.100 1.00 97.44 90 TRP A CA 1
ATOM 688 C C . TRP A 1 90 ? 5.352 -28.479 -17.792 1.00 97.44 90 TRP A C 1
ATOM 690 O O . TRP A 1 90 ? 6.057 -27.497 -17.555 1.00 97.44 90 TRP A O 1
ATOM 700 N N . GLY A 1 91 ? 4.470 -28.953 -16.906 1.00 97.38 91 GLY A N 1
ATOM 701 C CA . GLY A 1 91 ? 4.224 -28.360 -15.593 1.00 97.38 91 GLY A CA 1
ATOM 702 C C . GLY A 1 91 ? 5.474 -28.340 -14.713 1.00 97.38 91 GLY A C 1
ATOM 703 O O . GLY A 1 91 ? 5.736 -27.344 -14.036 1.00 97.38 91 GLY A O 1
ATOM 704 N N . THR A 1 92 ? 6.285 -29.394 -14.787 1.00 97.75 92 THR A N 1
ATOM 705 C CA . THR A 1 92 ? 7.551 -29.541 -14.058 1.00 97.75 92 THR A CA 1
ATOM 706 C C . THR A 1 92 ? 8.613 -28.579 -14.597 1.00 97.75 92 THR A C 1
ATOM 708 O O . THR A 1 92 ? 9.202 -27.814 -13.824 1.00 97.75 92 THR A O 1
ATOM 711 N N . LYS A 1 93 ? 8.792 -28.506 -15.927 1.00 98.06 93 LYS A N 1
ATOM 712 C CA . LYS A 1 93 ? 9.690 -27.530 -16.575 1.00 98.06 93 LYS A CA 1
ATOM 713 C C . LYS A 1 93 ? 9.267 -26.087 -16.258 1.00 98.06 93 LYS A C 1
ATOM 715 O O . LYS A 1 93 ? 10.101 -25.267 -15.865 1.00 98.06 93 LYS A O 1
ATOM 720 N N . ALA A 1 94 ? 7.971 -25.782 -16.348 1.00 98.00 94 ALA A N 1
ATOM 721 C CA . ALA A 1 94 ? 7.409 -24.471 -16.027 1.00 98.00 94 ALA A CA 1
ATOM 722 C C . ALA A 1 94 ? 7.595 -24.095 -14.544 1.00 98.00 94 ALA A C 1
ATOM 724 O O . ALA A 1 94 ? 7.937 -22.950 -14.237 1.00 98.00 94 ALA A O 1
ATOM 725 N N . ALA A 1 95 ? 7.422 -25.042 -13.616 1.00 96.62 95 ALA A N 1
ATOM 726 C CA . ALA A 1 95 ? 7.645 -24.827 -12.187 1.00 96.62 95 ALA A CA 1
ATOM 727 C C . ALA A 1 95 ? 9.124 -24.550 -11.867 1.00 96.62 95 ALA A C 1
ATOM 729 O O . ALA A 1 95 ? 9.424 -23.599 -11.137 1.00 96.62 95 ALA A O 1
ATOM 730 N N . CYS A 1 96 ? 10.048 -25.315 -12.461 1.00 97.56 96 CYS A N 1
ATOM 731 C CA . CYS A 1 96 ? 11.490 -25.108 -12.319 1.00 97.56 96 CYS A CA 1
ATOM 732 C C . CYS A 1 96 ? 11.909 -23.708 -12.807 1.00 97.56 96 CYS A C 1
ATOM 734 O O . CYS A 1 96 ? 12.525 -22.940 -12.060 1.00 97.56 96 CYS A O 1
ATOM 736 N N . LEU A 1 97 ? 11.486 -23.317 -14.017 1.00 97.69 97 LEU A N 1
ATOM 737 C CA . LEU A 1 97 ? 11.739 -21.980 -14.567 1.00 97.69 97 LEU A CA 1
ATOM 738 C C . LEU A 1 97 ? 11.116 -20.873 -13.704 1.00 97.69 97 LEU A C 1
ATOM 740 O O . LEU A 1 97 ? 11.783 -19.887 -13.389 1.00 97.69 97 LEU A O 1
ATOM 744 N N . ALA A 1 98 ? 9.874 -21.039 -13.242 1.00 97.00 98 ALA A N 1
ATOM 745 C CA . ALA A 1 98 ? 9.228 -20.080 -12.349 1.00 97.00 98 ALA A CA 1
ATOM 746 C C . ALA A 1 98 ? 9.985 -19.915 -11.015 1.00 97.00 98 ALA A C 1
ATOM 748 O O . ALA A 1 98 ? 10.099 -18.792 -10.510 1.00 97.00 98 ALA A O 1
ATOM 749 N N . GLN A 1 99 ? 10.548 -20.994 -10.457 1.00 95.38 99 GLN A N 1
ATOM 750 C CA . GLN A 1 99 ? 11.381 -20.937 -9.253 1.00 95.38 99 GLN A CA 1
ATOM 751 C C . GLN A 1 99 ? 12.742 -20.272 -9.533 1.00 95.38 99 GLN A C 1
ATOM 753 O O . GLN A 1 99 ? 13.172 -19.420 -8.747 1.00 95.38 99 GLN A O 1
ATOM 758 N N . ARG A 1 100 ? 13.390 -20.581 -10.669 1.00 97.56 100 ARG A N 1
ATOM 759 C CA . ARG A 1 100 ? 14.627 -19.923 -11.136 1.00 97.56 100 ARG A CA 1
ATOM 760 C C . ARG A 1 100 ? 14.419 -18.418 -11.288 1.00 97.56 100 ARG A C 1
ATOM 762 O O . ARG A 1 100 ? 15.191 -17.628 -10.748 1.00 97.56 100 ARG A O 1
ATOM 769 N N . ASN A 1 101 ? 13.333 -18.012 -11.937 1.00 97.38 101 ASN A N 1
ATOM 770 C CA . ASN A 1 101 ? 13.022 -16.609 -12.202 1.00 97.38 101 ASN A CA 1
ATOM 771 C C . ASN A 1 101 ? 12.586 -15.863 -10.944 1.00 97.38 101 ASN A C 1
ATOM 773 O O . ASN A 1 101 ? 12.920 -14.691 -10.794 1.00 97.38 101 ASN A O 1
ATOM 777 N N . ARG A 1 102 ? 11.920 -16.533 -9.992 1.00 94.88 102 ARG A N 1
ATOM 778 C CA . ARG A 1 102 ? 11.713 -15.988 -8.643 1.00 94.88 102 ARG A CA 1
ATOM 779 C C . ARG A 1 102 ? 13.055 -15.728 -7.955 1.00 94.88 102 ARG A C 1
ATOM 781 O O . ARG A 1 102 ? 13.299 -14.594 -7.557 1.00 94.88 102 ARG A O 1
ATOM 788 N N . LYS A 1 103 ? 13.956 -16.720 -7.894 1.00 92.62 103 LYS A N 1
ATOM 789 C CA . LYS A 1 103 ? 15.309 -16.563 -7.322 1.00 92.62 103 LYS A CA 1
ATOM 790 C C . LYS A 1 103 ? 16.096 -15.437 -8.018 1.00 92.62 103 LYS A C 1
ATOM 792 O O . LYS A 1 103 ? 16.770 -14.666 -7.342 1.00 92.62 103 LYS A O 1
ATOM 797 N N . LEU A 1 104 ? 15.982 -15.278 -9.341 1.00 91.25 104 LEU A N 1
ATOM 798 C CA . LEU A 1 104 ? 16.615 -14.183 -10.093 1.00 91.25 104 LEU A CA 1
ATOM 799 C C . LEU A 1 104 ? 15.965 -12.814 -9.837 1.00 91.25 104 LEU A C 1
ATOM 801 O O . LEU A 1 104 ? 16.683 -11.832 -9.667 1.00 91.25 104 LEU A O 1
ATOM 805 N N . ALA A 1 105 ? 14.637 -12.723 -9.767 1.00 90.88 105 ALA A N 1
ATOM 806 C CA . ALA A 1 105 ? 13.928 -11.490 -9.427 1.00 90.88 105 ALA A CA 1
ATOM 807 C C . ALA A 1 105 ? 14.219 -11.050 -7.984 1.00 90.88 105 ALA A C 1
ATOM 809 O O . ALA A 1 105 ? 14.431 -9.865 -7.728 1.00 90.88 105 ALA A O 1
ATOM 810 N N . ASP A 1 106 ? 14.303 -11.999 -7.054 1.00 84.69 106 ASP A N 1
ATOM 811 C CA . ASP A 1 106 ? 14.660 -11.745 -5.661 1.00 84.69 106 ASP A CA 1
ATOM 812 C C . ASP A 1 106 ? 16.159 -11.400 -5.520 1.00 84.69 106 ASP A C 1
ATOM 814 O O . ASP A 1 106 ? 16.489 -10.488 -4.767 1.00 84.69 106 ASP A O 1
ATOM 818 N N . LYS A 1 107 ? 17.063 -11.963 -6.345 1.00 81.31 107 LYS A N 1
ATOM 819 C CA . LYS A 1 107 ? 18.453 -11.469 -6.497 1.00 81.31 107 LYS A CA 1
ATOM 820 C C . LYS A 1 107 ? 18.530 -10.066 -7.123 1.00 81.31 107 LYS A C 1
ATOM 822 O O . LYS A 1 107 ? 19.372 -9.273 -6.707 1.00 81.31 107 LYS A O 1
ATOM 827 N N . ARG A 1 108 ? 17.663 -9.716 -8.085 1.00 82.56 108 ARG A N 1
ATOM 828 C CA . ARG A 1 108 ? 17.583 -8.359 -8.673 1.00 82.56 108 ARG A CA 1
ATOM 829 C C . ARG A 1 108 ? 17.137 -7.325 -7.630 1.00 82.56 108 ARG A C 1
ATOM 831 O O . ARG A 1 108 ? 17.761 -6.274 -7.540 1.00 82.56 108 ARG A O 1
ATOM 838 N N . LYS A 1 109 ? 16.150 -7.648 -6.782 1.00 76.62 109 LYS A N 1
ATOM 839 C CA . LYS A 1 109 ? 15.816 -6.850 -5.581 1.00 76.62 109 LYS A CA 1
ATOM 840 C C . LYS A 1 109 ? 16.997 -6.813 -4.601 1.00 76.62 109 LYS A C 1
ATOM 842 O O . LYS A 1 109 ? 17.375 -5.745 -4.129 1.00 76.62 109 LYS A O 1
ATOM 847 N N . GLY A 1 110 ? 17.620 -7.965 -4.350 1.00 54.59 110 GLY A N 1
ATOM 848 C CA . GLY A 1 110 ? 18.756 -8.140 -3.443 1.00 54.59 110 GLY A CA 1
ATOM 849 C C . GLY A 1 110 ? 20.007 -7.345 -3.821 1.00 54.59 110 GLY A C 1
ATOM 850 O O . GLY A 1 110 ? 20.728 -6.916 -2.931 1.00 54.59 110 GLY A O 1
ATOM 851 N N . ARG A 1 111 ? 20.233 -7.028 -5.104 1.00 48.28 111 ARG A N 1
ATOM 852 C CA . ARG A 1 111 ? 21.301 -6.098 -5.528 1.00 48.28 111 ARG A CA 1
ATOM 853 C C . ARG A 1 111 ? 21.040 -4.625 -5.167 1.00 48.28 111 ARG A C 1
ATOM 855 O O . ARG A 1 111 ? 21.905 -3.793 -5.410 1.00 48.28 111 ARG A O 1
ATOM 862 N N . SER A 1 112 ? 19.906 -4.306 -4.536 1.00 44.84 112 SER A N 1
ATOM 863 C CA . SER A 1 112 ? 19.698 -3.036 -3.818 1.00 44.84 112 SER A CA 1
ATOM 864 C C . SER A 1 112 ? 19.935 -3.132 -2.298 1.00 44.84 112 SER A C 1
ATOM 866 O O . SER A 1 112 ? 19.698 -2.160 -1.585 1.00 44.84 112 SER A O 1
ATOM 868 N N . ASN A 1 113 ? 20.447 -4.266 -1.794 1.00 44.75 113 ASN A N 1
ATOM 869 C CA . ASN A 1 113 ? 20.921 -4.423 -0.417 1.00 44.75 113 ASN A CA 1
ATOM 870 C C . ASN A 1 113 ? 22.459 -4.274 -0.342 1.00 44.75 113 ASN A C 1
ATOM 872 O O . ASN A 1 113 ? 23.168 -5.222 -0.677 1.00 44.75 113 ASN A O 1
ATOM 876 N N . PRO A 1 114 ? 22.999 -3.137 0.140 1.00 49.38 114 PRO A N 1
ATOM 877 C CA . PRO A 1 114 ? 24.440 -2.954 0.337 1.00 49.38 114 PRO A CA 1
ATOM 878 C C . PRO A 1 114 ? 24.994 -3.652 1.597 1.00 49.38 114 PRO A C 1
ATOM 880 O O . PRO A 1 114 ? 26.166 -3.478 1.906 1.00 49.38 114 PRO A O 1
ATOM 883 N N . ASN A 1 115 ? 24.177 -4.413 2.341 1.00 52.16 115 ASN A N 1
ATOM 884 C CA . ASN A 1 115 ? 24.538 -5.007 3.638 1.00 52.16 115 ASN A CA 1
ATOM 885 C C . ASN A 1 115 ? 24.749 -6.534 3.571 1.00 52.16 115 ASN A C 1
ATOM 887 O O . ASN A 1 115 ? 24.366 -7.247 4.496 1.00 52.16 115 ASN A O 1
ATOM 891 N N . LEU A 1 116 ? 25.314 -7.055 2.477 1.00 41.97 116 LEU A N 1
ATOM 892 C CA . LEU A 1 116 ? 25.934 -8.387 2.481 1.00 41.97 116 LEU A CA 1
ATOM 893 C C . LEU A 1 116 ? 27.448 -8.208 2.681 1.00 41.97 116 LEU A C 1
ATOM 895 O O . LEU A 1 116 ? 28.095 -7.663 1.785 1.00 41.97 116 LEU A O 1
ATOM 899 N N . PRO A 1 117 ? 28.018 -8.617 3.831 1.00 39.31 117 PRO A N 1
ATOM 900 C CA . PRO A 1 117 ? 29.424 -8.383 4.129 1.00 39.31 117 PRO A CA 1
ATOM 901 C C . PRO A 1 117 ? 30.320 -9.348 3.346 1.00 39.31 117 PRO A C 1
ATOM 903 O O . PRO A 1 117 ? 30.563 -10.479 3.762 1.00 39.31 117 PRO A O 1
ATOM 906 N N . VAL A 1 118 ? 30.879 -8.872 2.234 1.00 42.38 118 VAL A N 1
ATOM 907 C CA . VAL A 1 118 ? 32.169 -9.386 1.759 1.00 42.38 118 VAL A CA 1
ATOM 908 C C . VAL A 1 118 ? 33.211 -8.847 2.736 1.00 42.38 118 VAL A C 1
ATOM 910 O O . VAL A 1 118 ? 33.468 -7.648 2.713 1.00 42.38 118 VAL A O 1
ATOM 913 N N . ARG A 1 119 ? 33.757 -9.691 3.625 1.00 38.09 119 ARG A N 1
ATOM 914 C CA . ARG A 1 119 ? 34.839 -9.303 4.552 1.00 38.09 119 ARG A CA 1
ATOM 915 C C . ARG A 1 119 ? 36.076 -8.863 3.747 1.00 38.09 119 ARG A C 1
ATOM 917 O O . ARG A 1 119 ? 36.676 -9.723 3.101 1.00 38.09 119 ARG A O 1
ATOM 924 N N . PRO A 1 120 ? 36.506 -7.590 3.799 1.00 38.94 120 PRO A N 1
ATOM 925 C CA . PRO A 1 120 ? 37.869 -7.218 3.444 1.00 38.94 120 PRO A CA 1
ATOM 926 C C . PRO A 1 120 ? 38.798 -7.604 4.606 1.00 38.94 120 PRO A C 1
ATOM 928 O O . PRO A 1 120 ? 38.338 -7.783 5.738 1.00 38.94 120 PRO A O 1
ATOM 931 N N . LYS A 1 121 ? 40.107 -7.705 4.357 1.00 39.53 121 LYS A N 1
ATOM 932 C CA . LYS A 1 121 ? 41.084 -7.705 5.458 1.00 39.53 121 LYS A CA 1
ATOM 933 C C . LYS A 1 121 ? 41.095 -6.318 6.116 1.00 39.53 121 LYS A C 1
ATOM 935 O O . LYS A 1 121 ? 40.868 -5.316 5.440 1.00 39.53 121 LYS A O 1
ATOM 940 N N . SER A 1 122 ? 41.334 -6.274 7.422 1.00 33.53 122 SER A N 1
ATOM 941 C CA . SER A 1 122 ? 41.486 -5.033 8.185 1.00 33.53 122 SER A CA 1
ATOM 942 C C . SER A 1 122 ? 42.691 -4.231 7.693 1.00 33.53 122 SER A C 1
ATOM 944 O O . SER A 1 122 ? 43.790 -4.776 7.600 1.00 33.53 122 SER A O 1
ATOM 946 N N . VAL A 1 123 ? 42.479 -2.943 7.422 1.00 38.50 123 VAL A N 1
ATOM 947 C CA . VAL A 1 123 ? 43.548 -1.939 7.304 1.00 38.50 123 VAL A CA 1
ATOM 948 C C . VAL A 1 123 ? 43.750 -1.320 8.692 1.00 38.50 123 VAL A C 1
ATOM 950 O O . VAL A 1 123 ? 42.792 -1.217 9.458 1.00 38.50 123 VAL A O 1
ATOM 953 N N . THR A 1 124 ? 44.991 -0.990 9.040 1.00 44.06 124 THR A N 1
ATOM 954 C CA . THR A 1 124 ? 45.408 -0.512 10.368 1.00 44.06 124 THR A CA 1
ATOM 955 C C . THR A 1 124 ? 45.096 0.973 10.602 1.00 44.06 124 THR A C 1
ATOM 957 O O . THR A 1 124 ? 44.893 1.741 9.667 1.00 44.06 124 THR A O 1
ATOM 960 N N . GLU A 1 125 ? 45.055 1.390 11.871 1.00 39.91 125 GLU A N 1
ATOM 961 C CA . GLU A 1 125 ? 44.469 2.667 12.334 1.00 39.91 125 GLU A CA 1
ATOM 962 C C . GLU A 1 125 ? 45.264 3.954 12.003 1.00 39.91 125 GLU A C 1
ATOM 964 O O . GLU A 1 125 ? 44.928 5.026 12.498 1.00 39.91 125 GLU A O 1
ATOM 969 N N . GLN A 1 126 ? 46.309 3.896 11.171 1.00 42.50 126 GLN A N 1
ATOM 970 C CA . GLN A 1 126 ? 47.260 5.010 10.998 1.00 42.50 126 GLN A CA 1
ATOM 971 C C . GLN A 1 126 ? 46.884 6.064 9.932 1.00 42.50 126 GLN A C 1
ATOM 973 O O . GLN A 1 126 ? 47.576 7.072 9.822 1.00 42.50 126 GLN A O 1
ATOM 978 N N . GLU A 1 127 ? 45.785 5.902 9.184 1.00 39.91 127 GLU A N 1
ATOM 979 C CA . GLU A 1 127 ? 45.389 6.821 8.091 1.00 39.91 127 GLU A CA 1
ATOM 980 C C . GLU A 1 127 ? 44.211 7.769 8.427 1.00 39.91 127 GLU A C 1
ATOM 982 O O . GLU A 1 127 ? 43.437 8.148 7.546 1.00 39.91 127 GLU A O 1
ATOM 987 N N . ILE A 1 128 ? 44.049 8.188 9.692 1.00 39.94 128 ILE A N 1
ATOM 988 C CA . ILE A 1 128 ? 43.078 9.240 10.074 1.00 39.94 128 ILE A CA 1
ATOM 989 C C . ILE A 1 128 ? 43.760 10.339 10.905 1.00 39.94 128 ILE A C 1
ATOM 991 O O . ILE A 1 128 ? 43.538 10.479 12.107 1.00 39.94 128 ILE A O 1
ATOM 995 N N . ALA A 1 129 ? 44.570 11.161 10.236 1.00 35.97 129 ALA A N 1
ATOM 996 C CA . ALA A 1 129 ? 45.110 12.404 10.782 1.00 35.97 129 ALA A CA 1
ATOM 997 C C . ALA A 1 129 ? 44.965 13.557 9.771 1.00 35.97 129 ALA A C 1
ATOM 999 O O . ALA A 1 129 ? 45.139 13.365 8.571 1.00 35.97 129 ALA A O 1
ATOM 1000 N N . THR A 1 130 ? 44.698 14.762 10.287 1.00 38.50 130 THR A N 1
ATOM 1001 C CA . THR A 1 130 ? 44.444 16.041 9.578 1.00 38.50 130 THR A CA 1
ATOM 1002 C C . THR A 1 130 ? 43.098 16.186 8.842 1.00 38.50 130 THR A C 1
ATOM 1004 O O . THR A 1 130 ? 42.796 15.480 7.888 1.00 38.50 130 THR A O 1
ATOM 1007 N N . PHE A 1 131 ? 42.279 17.142 9.306 1.00 29.23 131 PHE A N 1
ATOM 1008 C CA . PHE A 1 131 ? 41.845 18.329 8.540 1.00 29.23 131 PHE A CA 1
ATOM 1009 C C . PHE A 1 131 ? 40.906 19.211 9.396 1.00 29.23 131 PHE A C 1
ATOM 1011 O O . PHE A 1 131 ? 39.719 18.901 9.527 1.00 29.23 131 PHE A O 1
ATOM 1018 N N . PRO A 1 132 ? 41.396 20.318 9.982 1.00 40.59 132 PRO A N 1
ATOM 1019 C CA . PRO A 1 132 ? 40.543 21.377 10.507 1.00 40.59 132 PRO A CA 1
ATOM 1020 C C . PRO A 1 132 ? 40.213 22.393 9.401 1.00 40.59 132 PRO A C 1
ATOM 1022 O O . PRO A 1 132 ? 41.125 22.840 8.722 1.00 40.59 132 PRO A O 1
ATOM 1025 N N . GLU A 1 133 ? 38.938 22.772 9.244 1.00 34.41 133 GLU A N 1
ATOM 1026 C CA . GLU A 1 133 ? 38.481 24.122 8.835 1.00 34.41 133 GLU A CA 1
ATOM 1027 C C . GLU A 1 133 ? 36.960 24.149 8.593 1.00 34.41 133 GLU A C 1
ATOM 1029 O O . GLU A 1 133 ? 36.454 23.590 7.623 1.00 34.41 133 GLU A O 1
ATOM 1034 N N . LEU A 1 134 ? 36.209 24.841 9.460 1.00 29.00 134 LEU A N 1
ATOM 1035 C CA . LEU A 1 134 ? 34.806 25.205 9.216 1.00 29.00 134 LEU A CA 1
ATOM 1036 C C . LEU A 1 134 ? 34.454 26.511 9.951 1.00 29.00 134 LEU A C 1
ATOM 1038 O O . LEU A 1 134 ? 33.999 26.498 11.095 1.00 29.00 134 LEU A O 1
ATOM 1042 N N . ARG A 1 135 ? 34.617 27.660 9.281 1.00 30.61 135 ARG A N 1
ATOM 1043 C CA . ARG A 1 135 ? 34.051 28.946 9.726 1.00 30.61 135 ARG A CA 1
ATOM 1044 C C . ARG A 1 135 ? 33.552 29.796 8.553 1.00 30.61 135 ARG A C 1
ATOM 1046 O O . ARG A 1 135 ? 34.168 29.839 7.500 1.00 30.61 135 ARG A O 1
ATOM 1053 N N . ALA A 1 136 ? 32.440 30.488 8.811 1.00 34.41 136 ALA A N 1
ATOM 1054 C CA . ALA A 1 136 ? 31.876 31.623 8.074 1.00 34.41 136 ALA A CA 1
ATOM 1055 C C . ALA A 1 136 ? 31.646 31.495 6.547 1.00 34.41 136 ALA A C 1
ATOM 1057 O O . ALA A 1 136 ? 32.550 31.703 5.743 1.00 34.41 136 ALA A O 1
ATOM 1058 N N . ARG A 1 137 ? 30.365 31.378 6.150 1.00 33.06 137 ARG A N 1
ATOM 1059 C CA . ARG A 1 137 ? 29.746 32.306 5.174 1.00 33.06 137 ARG A CA 1
ATOM 1060 C C . ARG A 1 137 ? 28.207 32.256 5.197 1.00 33.06 137 ARG A C 1
ATOM 1062 O O . ARG A 1 137 ? 27.577 31.373 4.631 1.00 33.06 137 ARG A O 1
ATOM 1069 N N . ASN A 1 138 ? 27.666 33.265 5.879 1.00 31.84 138 ASN A N 1
ATOM 1070 C CA . ASN A 1 138 ? 26.735 34.280 5.367 1.00 31.84 138 ASN A CA 1
ATOM 1071 C C . ASN A 1 138 ? 25.328 33.866 4.898 1.00 31.84 138 ASN A C 1
ATOM 1073 O O . ASN A 1 138 ? 25.114 33.521 3.738 1.00 31.84 138 ASN A O 1
ATOM 1077 N N . PHE A 1 139 ? 24.339 34.125 5.762 1.00 29.61 139 PHE A N 1
ATOM 1078 C CA . PHE A 1 139 ? 22.974 34.465 5.352 1.00 29.61 139 PHE A CA 1
ATOM 1079 C C . PHE A 1 139 ? 22.811 35.990 5.343 1.00 29.61 139 PHE A C 1
ATOM 1081 O O . PHE A 1 139 ? 22.785 36.609 6.402 1.00 29.61 139 PHE A O 1
ATOM 1088 N N . GLY A 1 140 ? 22.677 36.584 4.158 1.00 29.72 140 GLY A N 1
ATOM 1089 C CA . GLY A 1 140 ? 22.173 37.948 3.988 1.00 29.72 140 GLY A CA 1
ATOM 1090 C C . GLY A 1 140 ? 20.789 37.888 3.353 1.00 29.72 140 GLY A C 1
ATOM 1091 O O . GLY A 1 140 ? 20.674 37.525 2.185 1.00 29.72 140 GLY A O 1
ATOM 1092 N N . VAL A 1 141 ? 19.741 38.203 4.116 1.00 32.25 141 VAL A N 1
ATOM 1093 C CA . VAL A 1 141 ? 18.370 38.323 3.598 1.00 32.25 141 VAL A CA 1
ATOM 1094 C C . VAL A 1 141 ? 18.060 39.810 3.471 1.00 32.25 141 VAL A C 1
ATOM 1096 O O . VAL A 1 141 ? 17.970 40.500 4.481 1.00 32.25 141 VAL A O 1
ATOM 1099 N N . SER A 1 142 ? 17.944 40.301 2.235 1.00 32.09 142 SER A N 1
ATOM 1100 C CA . SER A 1 142 ? 17.552 41.689 1.965 1.00 32.09 142 SER A CA 1
ATOM 1101 C C . SER A 1 142 ? 16.027 41.838 1.880 1.00 32.09 142 SER A C 1
ATOM 1103 O O . SER A 1 142 ? 15.297 40.849 1.783 1.00 32.09 142 SER A O 1
ATOM 1105 N N . ALA A 1 143 ? 15.559 43.080 1.983 1.00 33.03 143 ALA A N 1
ATOM 1106 C CA . ALA A 1 143 ? 14.192 43.431 2.350 1.00 33.03 143 ALA A CA 1
ATOM 1107 C C . ALA A 1 143 ? 13.139 43.247 1.239 1.00 33.03 143 ALA A C 1
ATOM 1109 O O . ALA A 1 143 ? 13.436 43.032 0.063 1.00 33.03 143 ALA A O 1
ATOM 1110 N N . CYS A 1 144 ? 11.872 43.365 1.646 1.00 36.88 144 CYS A N 1
ATOM 1111 C CA . CYS A 1 144 ? 10.717 43.347 0.756 1.00 36.88 144 CYS A CA 1
ATOM 1112 C C . CYS A 1 144 ? 10.723 44.552 -0.200 1.00 36.88 144 CYS A C 1
ATOM 1114 O O . CYS A 1 144 ? 10.939 45.683 0.227 1.00 36.88 144 CYS A O 1
ATOM 1116 N N . ALA A 1 145 ? 10.372 44.314 -1.464 1.00 33.69 145 ALA A N 1
ATOM 1117 C CA . ALA A 1 145 ? 9.987 45.347 -2.422 1.00 33.69 145 ALA A CA 1
ATOM 1118 C C . ALA A 1 145 ? 8.562 45.060 -2.925 1.00 33.69 145 ALA A C 1
ATOM 1120 O O . ALA A 1 145 ? 8.153 43.900 -3.009 1.00 33.69 145 ALA A O 1
ATOM 1121 N N . ALA A 1 146 ? 7.794 46.112 -3.212 1.00 38.28 146 ALA A N 1
ATOM 1122 C CA . ALA A 1 146 ? 6.366 46.000 -3.502 1.00 38.28 146 ALA A CA 1
ATOM 1123 C C . ALA A 1 146 ? 6.065 45.235 -4.805 1.00 38.28 146 ALA A C 1
ATOM 1125 O O . ALA A 1 146 ? 6.799 45.327 -5.792 1.00 38.28 146 ALA A O 1
ATOM 1126 N N . VAL A 1 147 ? 4.930 44.530 -4.825 1.00 37.69 147 VAL A N 1
ATOM 1127 C CA . VAL A 1 147 ? 4.406 43.877 -6.031 1.00 37.69 147 VAL A CA 1
ATOM 1128 C C . VAL A 1 147 ? 3.905 44.950 -6.997 1.00 37.69 147 VAL A C 1
ATOM 1130 O O . VAL A 1 147 ? 2.770 45.409 -6.896 1.00 37.69 147 VAL A O 1
ATOM 1133 N N . LYS A 1 148 ? 4.741 45.337 -7.965 1.00 42.38 148 LYS A N 1
ATOM 1134 C CA . LYS A 1 148 ? 4.232 45.965 -9.186 1.00 42.38 148 LYS A CA 1
ATOM 1135 C C . LYS A 1 148 ? 3.505 44.909 -10.015 1.00 42.38 148 LYS A C 1
ATOM 1137 O O . LYS A 1 148 ? 4.009 43.799 -10.195 1.00 42.38 148 LYS A O 1
ATOM 1142 N N . ALA A 1 149 ? 2.343 45.283 -10.547 1.00 47.19 149 ALA A N 1
ATOM 1143 C CA . ALA A 1 149 ? 1.748 44.569 -11.665 1.00 47.19 149 ALA A CA 1
ATOM 1144 C C . ALA A 1 149 ? 2.713 44.590 -12.871 1.00 47.19 149 ALA A C 1
ATOM 1146 O O . ALA A 1 149 ? 3.701 45.326 -12.902 1.00 47.19 149 ALA A O 1
ATOM 1147 N N . CYS A 1 150 ? 2.480 43.694 -13.819 1.00 42.94 150 CYS A N 1
ATOM 1148 C CA . CYS A 1 150 ? 3.505 43.262 -14.765 1.00 42.94 150 CYS A CA 1
ATOM 1149 C C . CYS A 1 150 ? 3.931 44.302 -15.810 1.00 42.94 150 CYS A C 1
ATOM 1151 O O . CYS A 1 150 ? 3.256 45.289 -16.066 1.00 42.94 150 CYS A O 1
ATOM 1153 N N . SER A 1 151 ? 4.949 43.908 -16.573 1.00 55.41 151 SER A N 1
ATOM 1154 C CA . SER A 1 151 ? 5.158 44.335 -17.957 1.00 55.41 151 SER A CA 1
ATOM 1155 C C . SER A 1 151 ? 4.561 43.395 -19.037 1.00 55.41 151 SER A C 1
ATOM 1157 O O . SER A 1 151 ? 4.729 43.702 -20.215 1.00 55.41 151 SER A O 1
ATOM 1159 N N . ASN A 1 152 ? 3.963 42.216 -18.719 1.00 47.72 152 ASN A N 1
ATOM 1160 C CA . ASN A 1 152 ? 3.717 41.179 -19.755 1.00 47.72 152 ASN A CA 1
ATOM 1161 C C . ASN A 1 152 ? 2.747 39.958 -19.520 1.00 47.72 152 ASN A C 1
ATOM 1163 O O . ASN A 1 152 ? 3.050 38.891 -20.050 1.00 47.72 152 ASN A O 1
ATOM 1167 N N . CYS A 1 153 ? 1.620 39.886 -18.794 1.00 44.19 153 CYS A N 1
ATOM 1168 C CA . CYS A 1 153 ? 0.817 40.722 -17.884 1.00 44.19 153 CYS A CA 1
ATOM 1169 C C . CYS A 1 153 ? 0.504 39.886 -16.592 1.00 44.19 153 CYS A C 1
ATOM 1171 O O . CYS A 1 153 ? 0.815 38.689 -16.577 1.00 44.19 153 CYS A O 1
ATOM 1173 N N . PRO A 1 154 ? -0.033 40.453 -15.482 1.00 49.66 154 PRO A N 1
ATOM 1174 C CA . PRO A 1 154 ? -1.488 40.393 -15.271 1.00 49.66 154 PRO A CA 1
ATOM 1175 C C . PRO A 1 154 ? -2.102 41.620 -14.559 1.00 49.66 154 PRO A C 1
ATOM 1177 O O . PRO A 1 154 ? -1.579 42.111 -13.557 1.00 49.66 154 PRO A O 1
ATOM 1180 N N . HIS A 1 155 ? -3.253 42.069 -15.059 1.00 46.12 155 HIS A N 1
ATOM 1181 C CA . HIS A 1 155 ? -4.156 43.078 -14.481 1.00 46.12 155 HIS A CA 1
ATOM 1182 C C . HIS A 1 155 ? -5.552 42.920 -15.137 1.00 46.12 155 HIS A C 1
ATOM 1184 O O . HIS A 1 155 ? -5.640 42.264 -16.179 1.00 46.12 155 HIS A O 1
ATOM 1190 N N . PRO A 1 156 ? -6.646 43.420 -14.527 1.00 48.28 156 PRO A N 1
ATOM 1191 C CA . PRO A 1 156 ? -8.010 43.191 -15.014 1.00 48.28 156 PRO A CA 1
ATOM 1192 C C . PRO A 1 156 ? -8.418 44.124 -16.167 1.00 48.28 156 PRO A C 1
ATOM 1194 O O . PRO A 1 156 ? -7.908 45.235 -16.267 1.00 48.28 156 PRO A O 1
ATOM 1197 N N . ALA A 1 157 ? -9.393 43.665 -16.961 1.00 45.59 157 ALA A N 1
ATOM 1198 C CA . ALA A 1 157 ? -10.137 44.394 -17.999 1.00 45.59 157 ALA A CA 1
ATOM 1199 C C . ALA A 1 157 ? -9.301 45.129 -19.069 1.00 45.59 157 ALA A C 1
ATOM 1201 O O . ALA A 1 157 ? -9.110 44.598 -20.164 1.00 45.59 157 ALA A O 1
ATOM 1202 N N . ASP A 1 158 ? -8.821 46.334 -18.771 1.00 52.06 158 ASP A N 1
ATOM 1203 C CA . ASP A 1 158 ? -8.538 47.353 -19.781 1.00 52.06 158 ASP A CA 1
ATOM 1204 C C . ASP A 1 158 ? -7.036 47.538 -20.028 1.00 52.06 158 ASP A C 1
ATOM 1206 O O . ASP A 1 158 ? -6.324 48.230 -19.299 1.00 52.06 158 ASP A O 1
ATOM 1210 N N . CYS A 1 159 ? -6.532 46.923 -21.101 1.00 55.31 159 CYS A N 1
ATOM 1211 C CA . CYS A 1 159 ? -5.174 47.148 -21.587 1.00 55.31 159 CYS A CA 1
ATOM 1212 C C . CYS A 1 159 ? -5.188 47.418 -23.097 1.00 55.31 159 CYS A C 1
ATOM 1214 O O . CYS A 1 159 ? -5.467 46.528 -23.896 1.00 55.31 159 CYS A O 1
ATOM 1216 N N . ALA A 1 160 ? -4.837 48.643 -23.499 1.00 53.19 160 ALA A N 1
ATOM 1217 C CA . ALA A 1 160 ? -4.821 49.050 -24.909 1.00 53.19 160 ALA A CA 1
ATOM 1218 C C . ALA A 1 160 ? -3.857 48.216 -25.784 1.00 53.19 160 ALA A C 1
ATOM 1220 O O . ALA A 1 160 ? -4.065 48.089 -26.986 1.00 53.19 160 ALA A O 1
ATOM 1221 N N . ALA A 1 161 ? -2.841 47.591 -25.178 1.00 53.81 161 ALA A N 1
ATOM 1222 C CA . ALA A 1 161 ? -1.875 46.716 -25.844 1.00 53.81 161 ALA A CA 1
ATOM 1223 C C . ALA A 1 161 ? -2.295 45.228 -25.880 1.00 53.81 161 ALA A C 1
ATOM 1225 O O . ALA A 1 161 ? -1.450 44.357 -26.088 1.00 53.81 161 ALA A O 1
ATOM 1226 N N . VAL A 1 162 ? -3.585 44.898 -25.695 1.00 59.72 162 VAL A N 1
ATOM 1227 C CA . VAL A 1 162 ? -4.085 43.508 -25.802 1.00 59.72 162 VAL A CA 1
ATOM 1228 C C . VAL A 1 162 ? -3.702 42.852 -27.134 1.00 59.72 162 VAL A C 1
ATOM 1230 O O . VAL A 1 162 ? -3.405 41.662 -27.119 1.00 59.72 162 VAL A O 1
ATOM 1233 N N . GLY A 1 163 ? -3.612 43.609 -28.236 1.00 65.62 163 GLY A N 1
ATOM 1234 C CA . GLY A 1 163 ? -3.069 43.135 -29.517 1.00 65.62 163 GLY A CA 1
ATOM 1235 C C . GLY A 1 163 ? -1.642 42.596 -29.388 1.00 65.62 163 GLY A C 1
ATOM 1236 O O . GLY A 1 163 ? -1.441 41.390 -29.453 1.00 65.62 163 GLY A O 1
ATOM 1237 N N . GLU A 1 164 ? -0.656 43.452 -29.099 1.00 63.41 164 GLU A N 1
ATOM 1238 C CA . GLU A 1 164 ? 0.750 43.030 -28.950 1.00 63.41 164 GLU A CA 1
ATOM 1239 C C . GLU A 1 164 ? 0.965 41.993 -27.835 1.00 63.41 164 GLU A C 1
ATOM 1241 O O . GLU A 1 164 ? 1.833 41.122 -27.948 1.00 63.41 164 GLU A O 1
ATOM 1246 N N . CYS A 1 165 ? 0.185 42.044 -26.750 1.00 58.88 165 CYS A N 1
ATOM 1247 C CA . CYS A 1 165 ? 0.222 41.018 -25.709 1.00 58.88 165 CYS A CA 1
ATOM 1248 C C . CYS A 1 165 ? -0.288 39.666 -26.224 1.00 58.88 165 CYS A C 1
ATOM 1250 O O . CYS A 1 165 ? 0.365 38.648 -25.975 1.00 58.88 165 CYS A O 1
ATOM 1252 N N . LEU A 1 166 ? -1.405 39.641 -26.960 1.00 61.38 166 LEU A N 1
ATOM 1253 C CA . LEU A 1 166 ? -1.896 38.436 -27.625 1.00 61.38 166 LEU A CA 1
ATOM 1254 C C . LEU A 1 166 ? -0.916 37.965 -28.691 1.00 61.38 166 LEU A C 1
ATOM 1256 O O . LEU A 1 166 ? -0.619 36.782 -28.700 1.00 61.38 166 LEU A O 1
ATOM 1260 N N . ASP A 1 167 ? -0.324 38.837 -29.500 1.00 64.50 167 ASP A N 1
ATOM 1261 C CA . ASP A 1 167 ? 0.657 38.446 -30.514 1.00 64.50 167 ASP A CA 1
ATOM 1262 C C . ASP A 1 167 ? 1.970 37.955 -29.899 1.00 64.50 167 ASP A C 1
ATOM 1264 O O . ASP A 1 167 ? 2.562 36.998 -30.391 1.00 64.50 167 ASP A O 1
ATOM 1268 N N . THR A 1 168 ? 2.379 38.476 -28.741 1.00 63.72 168 THR A N 1
ATOM 1269 C CA . THR A 1 168 ? 3.496 37.918 -27.962 1.00 63.72 168 THR A CA 1
ATOM 1270 C C . THR A 1 168 ? 3.158 36.530 -27.398 1.00 63.72 168 THR A C 1
ATOM 1272 O O . THR A 1 168 ? 4.017 35.645 -27.351 1.00 63.72 168 THR A O 1
ATOM 1275 N N . ILE A 1 169 ? 1.912 36.301 -26.972 1.00 59.28 169 ILE A N 1
ATOM 1276 C CA . ILE A 1 169 ? 1.422 34.998 -26.490 1.00 59.28 169 ILE A CA 1
ATOM 1277 C C . ILE A 1 169 ? 1.248 34.013 -27.659 1.00 59.28 169 ILE A C 1
ATOM 1279 O O . ILE A 1 169 ? 1.656 32.857 -27.549 1.00 59.28 169 ILE A O 1
ATOM 1283 N N . ASN A 1 170 ? 0.741 34.475 -28.799 1.00 62.47 170 ASN A N 1
ATOM 1284 C CA . ASN A 1 170 ? 0.527 33.710 -30.020 1.00 62.47 170 ASN A CA 1
ATOM 1285 C C . ASN A 1 170 ? 1.858 33.369 -30.688 1.00 62.47 170 ASN A C 1
ATOM 1287 O O . ASN A 1 170 ? 2.034 32.232 -31.096 1.00 62.47 170 ASN A O 1
ATOM 1291 N N . ALA A 1 171 ? 2.848 34.266 -30.698 1.00 62.59 171 ALA A N 1
ATOM 1292 C CA . ALA A 1 171 ? 4.214 33.961 -31.121 1.00 62.59 171 ALA A CA 1
ATOM 1293 C C . ALA A 1 171 ? 4.876 32.921 -30.200 1.00 62.59 171 ALA A C 1
ATOM 1295 O O . ALA A 1 171 ? 5.575 32.031 -30.680 1.00 62.59 171 ALA A O 1
ATOM 1296 N N . ARG A 1 172 ? 4.613 32.966 -28.881 1.00 57.34 172 ARG A N 1
ATOM 1297 C CA . ARG A 1 172 ? 5.033 31.913 -27.929 1.00 57.34 172 ARG A CA 1
ATOM 1298 C C . ARG A 1 172 ? 4.304 30.580 -28.164 1.00 57.34 172 ARG A C 1
ATOM 1300 O O . ARG A 1 172 ? 4.919 29.534 -27.966 1.00 57.34 172 ARG A O 1
ATOM 1307 N N . ALA A 1 173 ? 3.044 30.600 -28.600 1.00 54.72 173 ALA A N 1
ATOM 1308 C CA . ALA A 1 173 ? 2.264 29.412 -28.964 1.00 54.72 173 ALA A CA 1
ATOM 1309 C C . ALA A 1 173 ? 2.628 28.848 -30.354 1.00 54.72 173 ALA A C 1
ATOM 1311 O O . ALA A 1 173 ? 2.598 27.636 -30.555 1.00 54.72 173 ALA A O 1
ATOM 1312 N N . ALA A 1 174 ? 3.034 29.714 -31.285 1.00 46.81 174 ALA A N 1
ATOM 1313 C CA . ALA A 1 174 ? 3.488 29.389 -32.634 1.00 46.81 174 ALA A CA 1
ATOM 1314 C C . ALA A 1 174 ? 4.931 28.859 -32.677 1.00 46.81 174 ALA A C 1
ATOM 1316 O O . ALA A 1 174 ? 5.382 28.409 -33.729 1.00 46.81 174 ALA A O 1
ATOM 1317 N N . ILE A 1 175 ? 5.650 28.830 -31.543 1.00 49.94 175 ILE A N 1
ATOM 1318 C CA . ILE A 1 175 ? 6.844 27.988 -31.397 1.00 49.94 175 ILE A CA 1
ATOM 1319 C C . ILE A 1 175 ? 6.386 26.528 -31.582 1.00 49.94 175 ILE A C 1
ATOM 1321 O O . ILE A 1 175 ? 5.710 25.993 -30.698 1.00 49.94 175 ILE A O 1
ATOM 1325 N N . PRO A 1 176 ? 6.741 25.850 -32.692 1.00 48.34 176 PRO A N 1
ATOM 1326 C CA . PRO A 1 176 ? 6.115 24.586 -33.064 1.00 48.34 176 PRO A CA 1
ATOM 1327 C C . PRO A 1 176 ? 6.314 23.529 -31.975 1.00 48.34 176 PRO A C 1
ATOM 1329 O O . PRO A 1 176 ? 7.438 23.302 -31.516 1.00 48.34 176 PRO A O 1
ATOM 1332 N N . HIS A 1 177 ? 5.205 22.896 -31.564 1.00 47.22 177 HIS A N 1
ATOM 1333 C CA . HIS A 1 177 ? 5.088 22.032 -30.382 1.00 47.22 177 HIS A CA 1
ATOM 1334 C C . HIS A 1 177 ? 6.303 21.123 -30.144 1.00 47.22 177 HIS A C 1
ATOM 1336 O O . HIS A 1 177 ? 6.389 20.019 -30.680 1.00 47.22 177 HIS A O 1
ATOM 1342 N N . GLN A 1 178 ? 7.194 21.585 -29.261 1.00 56.94 178 GLN A N 1
ATOM 1343 C CA . GLN A 1 178 ? 8.387 20.889 -28.780 1.00 56.94 178 GLN A CA 1
ATOM 1344 C C . GLN A 1 178 ? 9.182 20.163 -29.879 1.00 56.94 178 GLN A C 1
A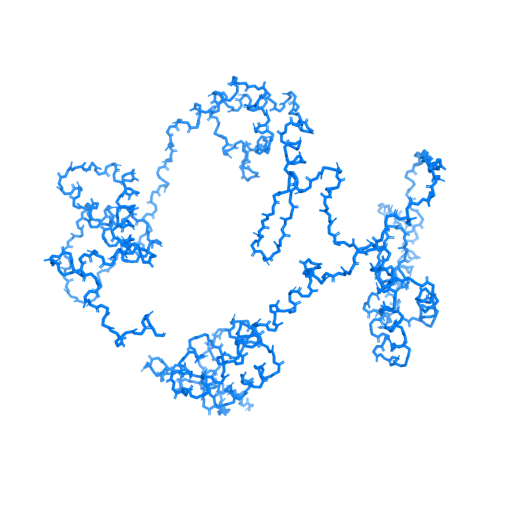TOM 1346 O O . GLN A 1 178 ? 8.980 18.970 -30.118 1.00 56.94 178 GLN A O 1
ATOM 1351 N N . GLU A 1 179 ? 10.205 20.829 -30.430 1.00 61.28 179 GLU A N 1
ATOM 1352 C CA . GLU A 1 179 ? 11.334 20.155 -31.093 1.00 61.28 179 GLU A CA 1
ATOM 1353 C C . GLU A 1 179 ? 11.670 18.848 -30.354 1.00 61.28 179 GLU A C 1
ATOM 1355 O O . GLU A 1 179 ? 12.078 18.871 -29.188 1.00 61.28 179 GLU A O 1
ATOM 1360 N N . LYS A 1 180 ? 11.463 17.696 -31.003 1.00 81.69 180 LYS A N 1
ATOM 1361 C CA . LYS A 1 180 ? 11.431 16.380 -30.327 1.00 81.69 180 LYS A CA 1
ATOM 1362 C C . LYS A 1 180 ? 12.787 15.946 -29.745 1.00 81.69 180 LYS A C 1
ATOM 1364 O O . LYS A 1 180 ? 12.859 14.934 -29.051 1.00 81.69 180 LYS A O 1
ATOM 1369 N N . TYR A 1 181 ? 13.830 16.725 -30.017 1.00 90.50 181 TYR A N 1
ATOM 1370 C CA . TYR A 1 181 ? 15.236 16.506 -29.700 1.00 90.50 181 TYR A CA 1
ATOM 1371 C C . TYR A 1 181 ? 15.824 17.771 -29.042 1.00 90.50 181 TYR A C 1
ATOM 1373 O O . TYR A 1 181 ? 15.160 18.807 -28.940 1.00 90.50 181 TYR A O 1
ATOM 1381 N N . MET A 1 182 ? 17.068 17.701 -28.575 1.00 95.19 182 MET A N 1
ATOM 1382 C CA . MET A 1 182 ? 17.826 18.881 -28.134 1.00 95.19 182 MET A CA 1
ATOM 1383 C C . MET A 1 182 ? 1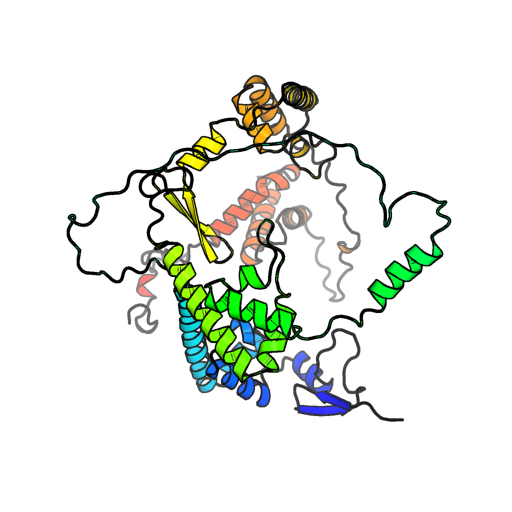8.364 19.678 -29.334 1.00 95.19 182 MET A C 1
ATOM 1385 O O . MET A 1 182 ? 18.749 19.071 -30.335 1.00 95.19 182 MET A O 1
ATOM 1389 N N . ARG A 1 183 ? 18.425 21.014 -29.218 1.00 94.50 183 ARG A N 1
ATOM 1390 C CA . ARG A 1 183 ? 19.144 21.887 -30.171 1.00 94.50 183 ARG A CA 1
ATOM 1391 C C . ARG A 1 183 ? 20.658 21.614 -30.120 1.00 94.50 183 ARG A C 1
ATOM 1393 O O . ARG A 1 183 ? 21.128 21.208 -29.056 1.00 94.50 183 ARG A O 1
ATOM 1400 N N . PRO A 1 184 ? 21.446 21.906 -31.174 1.00 94.25 184 PRO A N 1
ATOM 1401 C CA . PRO A 1 184 ? 22.903 21.720 -31.155 1.00 94.25 184 PRO A CA 1
ATOM 1402 C C . PRO A 1 184 ? 23.588 22.374 -29.945 1.00 94.25 184 PRO A C 1
ATOM 1404 O O . PRO A 1 184 ? 24.335 21.710 -29.233 1.00 94.25 184 PRO A O 1
ATOM 1407 N N . ALA A 1 185 ? 23.232 23.622 -29.617 1.00 94.00 185 ALA A N 1
ATOM 1408 C CA . ALA A 1 185 ? 23.742 24.319 -28.431 1.00 94.00 185 ALA A CA 1
ATOM 1409 C C . ALA A 1 185 ? 23.362 23.631 -27.100 1.00 94.00 185 ALA A C 1
ATOM 1411 O O . ALA A 1 185 ? 24.170 23.582 -26.175 1.00 94.00 185 ALA A O 1
ATOM 1412 N N . GLN A 1 186 ? 22.162 23.042 -26.998 1.00 95.00 186 GLN A N 1
ATOM 1413 C CA . GLN A 1 186 ? 21.758 22.264 -25.816 1.00 95.00 186 GLN A CA 1
ATOM 1414 C C . GLN A 1 186 ? 22.511 20.932 -25.722 1.00 95.00 186 GLN A C 1
ATOM 1416 O O . GLN A 1 186 ? 22.846 20.506 -24.619 1.00 95.00 186 GLN A O 1
ATOM 1421 N N . ALA A 1 187 ? 22.773 20.274 -26.855 1.00 96.50 187 ALA A N 1
ATOM 1422 C CA . ALA A 1 187 ? 23.546 19.037 -26.904 1.00 96.50 187 ALA A CA 1
ATOM 1423 C C . ALA A 1 187 ? 25.014 19.286 -26.517 1.00 96.50 187 ALA A C 1
ATOM 1425 O O . ALA A 1 187 ? 25.543 18.560 -25.678 1.00 96.50 187 ALA A O 1
ATOM 1426 N N . ALA A 1 188 ? 25.634 20.354 -27.031 1.00 96.56 188 ALA A N 1
ATOM 1427 C CA . ALA A 1 188 ? 26.977 20.787 -26.642 1.00 96.56 188 ALA A CA 1
ATOM 1428 C C . ALA A 1 188 ? 27.059 21.132 -25.143 1.00 96.56 188 ALA A C 1
ATOM 1430 O O . ALA A 1 188 ? 27.916 20.604 -24.435 1.00 96.56 188 ALA A O 1
ATOM 1431 N N . ALA A 1 189 ? 26.114 21.926 -24.623 1.00 96.81 189 ALA A N 1
ATOM 1432 C CA . ALA A 1 189 ? 26.040 22.242 -23.196 1.00 96.81 189 ALA A CA 1
ATOM 1433 C C . ALA A 1 189 ? 25.816 20.990 -22.321 1.00 96.81 189 ALA A C 1
ATOM 1435 O O . ALA A 1 189 ? 26.403 20.877 -21.247 1.00 96.81 189 ALA A O 1
ATOM 1436 N N . CYS A 1 190 ? 25.015 20.019 -22.781 1.00 97.06 190 CYS A N 1
ATOM 1437 C CA . CYS A 1 190 ? 24.862 18.734 -22.094 1.00 97.06 190 CYS A CA 1
ATOM 1438 C C . CYS A 1 190 ? 26.155 17.908 -22.094 1.00 97.06 190 CYS A C 1
ATOM 1440 O O . CYS A 1 190 ? 26.450 17.299 -21.070 1.00 97.06 190 CYS A O 1
ATOM 1442 N N . MET A 1 191 ? 26.924 17.885 -23.190 1.00 97.81 191 MET A N 1
ATOM 1443 C CA . MET A 1 191 ? 28.207 17.171 -23.242 1.00 97.81 191 MET A CA 1
ATOM 1444 C C . MET A 1 191 ? 29.244 17.809 -22.326 1.00 97.81 191 MET A C 1
ATOM 1446 O O . MET A 1 191 ? 29.740 17.123 -21.440 1.00 97.81 191 MET A O 1
ATOM 1450 N N . SER A 1 192 ? 29.462 19.121 -22.427 1.00 97.31 192 SER A N 1
ATOM 1451 C CA . SER A 1 192 ? 30.395 19.831 -21.543 1.00 97.31 192 SER A CA 1
ATOM 1452 C C . SER A 1 192 ? 30.029 19.650 -20.064 1.00 97.31 192 SER A C 1
ATOM 1454 O O . SER A 1 192 ? 30.888 19.391 -19.222 1.00 97.31 192 SER A O 1
ATOM 1456 N N . ALA A 1 193 ? 28.739 19.688 -19.718 1.00 96.44 193 ALA A N 1
ATOM 1457 C CA . ALA A 1 193 ? 28.288 19.424 -18.355 1.00 96.44 193 ALA A CA 1
ATOM 1458 C C . ALA A 1 193 ? 28.469 17.948 -17.925 1.00 96.44 193 ALA A C 1
ATOM 1460 O O . ALA A 1 193 ? 28.742 17.680 -16.753 1.00 96.44 193 ALA A O 1
ATOM 1461 N N . LEU A 1 194 ? 28.362 16.983 -18.847 1.00 97.50 194 LEU A N 1
ATOM 1462 C CA . LEU A 1 194 ? 28.700 15.577 -18.598 1.00 97.50 194 LEU A CA 1
ATOM 1463 C C . LEU A 1 194 ? 30.212 15.361 -18.430 1.00 97.50 194 LEU A C 1
ATOM 1465 O O . LEU A 1 194 ? 30.620 14.598 -17.560 1.00 97.50 194 LEU A O 1
ATOM 1469 N N . GLU A 1 195 ? 31.054 16.032 -19.204 1.00 97.44 195 GLU A N 1
ATOM 1470 C CA . GLU A 1 195 ? 32.514 15.958 -19.078 1.00 97.44 195 GLU A CA 1
ATOM 1471 C C . GLU A 1 195 ? 32.972 16.552 -17.738 1.00 97.44 195 GLU A C 1
ATOM 1473 O O . GLU A 1 195 ? 33.735 15.921 -17.008 1.00 97.44 195 GLU A O 1
ATOM 1478 N N . ASN A 1 196 ? 32.361 17.669 -17.327 1.00 96.38 196 ASN A N 1
ATOM 1479 C CA . ASN A 1 196 ? 32.492 18.280 -15.998 1.00 96.38 196 ASN A CA 1
ATOM 1480 C C . ASN A 1 196 ? 31.829 17.478 -14.849 1.00 96.38 196 ASN A C 1
ATOM 1482 O O . ASN A 1 196 ? 31.662 17.976 -13.733 1.00 96.38 196 ASN A O 1
ATOM 1486 N N . GLY A 1 197 ? 31.435 16.222 -15.078 1.00 95.56 197 GLY A N 1
ATOM 1487 C CA . GLY A 1 197 ? 31.011 15.303 -14.021 1.00 95.56 197 GLY A CA 1
ATOM 1488 C C . GLY A 1 197 ? 29.559 15.444 -13.543 1.00 95.56 197 GLY A C 1
ATOM 1489 O O . GLY A 1 197 ? 29.173 14.766 -12.583 1.00 95.56 197 GLY A O 1
ATOM 1490 N N . MET A 1 198 ? 28.720 16.277 -14.174 1.00 94.62 198 MET A N 1
ATOM 1491 C CA . MET A 1 198 ? 27.316 16.409 -13.766 1.00 94.62 198 MET A CA 1
ATOM 1492 C C . MET A 1 198 ? 26.527 15.121 -14.038 1.00 94.62 198 MET A C 1
ATOM 1494 O O . MET A 1 198 ? 26.646 14.476 -15.079 1.00 94.62 198 MET A O 1
ATOM 1498 N N . SER A 1 199 ? 25.661 14.737 -13.099 1.00 94.12 199 SER A N 1
ATOM 1499 C CA . SER A 1 199 ? 24.761 13.590 -13.293 1.00 94.12 199 SER A CA 1
ATOM 1500 C C . SER A 1 199 ? 23.517 13.976 -14.105 1.00 94.12 199 SER A C 1
ATOM 1502 O O . SER A 1 199 ? 22.992 15.078 -13.933 1.00 94.12 199 SER A O 1
ATOM 1504 N N . LYS A 1 200 ? 22.957 13.030 -14.878 1.00 95.00 200 LYS A N 1
ATOM 1505 C CA . LYS A 1 200 ? 21.720 13.203 -15.675 1.00 95.00 200 LYS A CA 1
ATOM 1506 C C . LYS A 1 200 ? 20.591 13.936 -14.936 1.00 95.00 200 LYS A C 1
ATOM 1508 O O . LYS A 1 200 ? 19.886 14.730 -15.550 1.00 95.00 200 LYS A O 1
ATOM 1513 N N . ARG A 1 201 ? 20.424 13.722 -13.622 1.00 90.75 201 ARG A N 1
ATOM 1514 C CA . ARG A 1 201 ? 19.376 14.381 -12.817 1.00 90.75 201 ARG A CA 1
ATOM 1515 C C . ARG A 1 201 ? 19.511 15.910 -12.757 1.00 90.75 201 ARG A C 1
ATOM 1517 O O . ARG A 1 201 ? 18.483 16.572 -12.723 1.00 90.75 201 ARG A O 1
ATOM 1524 N N . TRP A 1 202 ? 20.731 16.448 -12.734 1.00 90.94 202 TRP A N 1
ATOM 1525 C CA . TRP A 1 202 ? 20.971 17.899 -12.750 1.00 90.94 202 TRP A CA 1
ATOM 1526 C C . TRP A 1 202 ? 20.807 18.483 -14.160 1.00 90.94 202 TRP A C 1
ATOM 1528 O O . TRP A 1 202 ? 20.281 19.575 -14.316 1.00 90.94 202 TRP A O 1
ATOM 1538 N N . LEU A 1 203 ? 21.180 17.723 -15.195 1.00 93.75 203 LEU A N 1
ATOM 1539 C CA . LEU A 1 203 ? 21.009 18.130 -16.596 1.00 93.75 203 LEU A CA 1
ATOM 1540 C C . LEU A 1 203 ? 19.533 18.204 -17.015 1.00 93.75 203 LEU A C 1
ATOM 1542 O O . LEU A 1 203 ? 19.153 19.079 -17.789 1.00 93.75 203 LEU A O 1
ATOM 1546 N N . THR A 1 204 ? 18.725 17.251 -16.529 1.00 93.00 204 THR A N 1
ATOM 1547 C CA . THR A 1 204 ? 17.375 16.959 -17.048 1.00 93.00 204 THR A CA 1
ATOM 1548 C C . THR A 1 204 ? 16.216 17.304 -16.109 1.00 93.00 204 THR A C 1
ATOM 1550 O O . THR A 1 204 ? 15.060 17.032 -16.442 1.00 93.00 204 THR A O 1
ATOM 1553 N N . GLY A 1 205 ? 16.495 17.874 -14.934 1.00 86.12 205 GLY A N 1
ATOM 1554 C CA . GLY A 1 205 ? 15.486 18.166 -13.918 1.00 86.12 205 GLY A CA 1
ATOM 1555 C C . GLY A 1 205 ? 15.873 19.334 -13.017 1.00 86.12 205 GLY A C 1
ATOM 1556 O O . GLY A 1 205 ? 17.048 19.615 -12.811 1.00 86.12 205 GLY A O 1
ATOM 1557 N N . TYR A 1 206 ? 14.867 20.017 -12.471 1.00 72.50 206 TYR A N 1
ATOM 1558 C CA . TYR A 1 206 ? 15.068 21.211 -11.652 1.00 72.50 206 TYR A CA 1
ATOM 1559 C C . TYR A 1 206 ? 15.642 20.843 -10.275 1.00 72.50 206 TYR A C 1
ATOM 1561 O O . TYR A 1 206 ? 14.957 20.237 -9.445 1.00 72.50 206 TYR A O 1
ATOM 1569 N N . VAL A 1 207 ? 16.903 21.199 -10.018 1.00 72.62 207 VAL A N 1
ATOM 1570 C CA . VAL A 1 207 ? 17.565 20.974 -8.723 1.00 72.62 207 VAL A CA 1
ATOM 1571 C C . VAL A 1 207 ? 17.903 22.325 -8.096 1.00 72.62 207 VAL A C 1
ATOM 1573 O O . VAL A 1 207 ? 18.839 22.992 -8.527 1.00 72.62 207 VAL A O 1
ATOM 1576 N N . LYS A 1 208 ? 17.104 22.722 -7.089 1.00 60.03 208 LYS A N 1
ATOM 1577 C CA . LYS A 1 208 ? 17.260 23.929 -6.244 1.00 60.03 208 LYS A CA 1
ATOM 1578 C C . LYS A 1 208 ? 17.964 25.110 -6.944 1.00 60.03 208 LYS A C 1
ATOM 1580 O O . LYS A 1 208 ? 19.113 25.413 -6.649 1.00 60.03 208 LYS A O 1
ATOM 1585 N N . GLY A 1 209 ? 17.259 25.775 -7.859 1.00 72.75 209 GLY A N 1
ATOM 1586 C CA . GLY A 1 209 ? 17.722 27.013 -8.503 1.00 72.75 209 GLY A CA 1
ATOM 1587 C C . GLY A 1 209 ? 18.507 26.831 -9.804 1.00 72.75 209 GLY A C 1
ATOM 1588 O O . GLY A 1 209 ? 18.573 27.770 -10.592 1.00 72.75 209 GLY A O 1
ATOM 1589 N N . THR A 1 210 ? 19.029 25.636 -10.103 1.00 77.38 210 THR A N 1
ATOM 1590 C CA . THR A 1 210 ? 19.595 25.370 -11.437 1.00 77.38 210 THR A CA 1
ATOM 1591 C C . THR A 1 210 ? 18.491 25.109 -12.465 1.00 77.38 210 THR A C 1
ATOM 1593 O O . THR A 1 210 ? 17.636 24.237 -12.283 1.00 77.38 210 THR A O 1
ATOM 1596 N N . LYS A 1 211 ? 18.507 25.875 -13.566 1.00 86.06 211 LYS A N 1
ATOM 1597 C CA . LYS A 1 211 ? 17.669 25.620 -14.747 1.00 86.06 211 LYS A CA 1
ATOM 1598 C C . LYS A 1 211 ? 18.213 24.387 -15.478 1.00 86.06 211 LYS A C 1
ATOM 1600 O O . LYS A 1 211 ? 19.405 24.321 -15.762 1.00 86.06 211 LYS A O 1
ATOM 1605 N N . ALA A 1 212 ? 17.347 23.424 -15.788 1.00 93.31 212 ALA A N 1
ATOM 1606 C CA . ALA A 1 212 ? 17.731 22.235 -16.549 1.00 93.31 212 ALA A CA 1
ATOM 1607 C C . ALA A 1 212 ? 18.099 22.609 -17.998 1.00 93.31 212 ALA A C 1
ATOM 1609 O O . ALA A 1 212 ? 17.401 23.406 -18.625 1.00 93.31 212 ALA A O 1
ATOM 1610 N N . ILE A 1 213 ? 19.164 22.011 -18.540 1.00 94.88 213 ILE A N 1
ATOM 1611 C CA . ILE A 1 213 ? 19.666 22.298 -19.900 1.00 94.88 213 ILE A CA 1
ATOM 1612 C C . ILE A 1 213 ? 18.692 21.756 -20.961 1.00 94.88 213 ILE A C 1
ATOM 1614 O O . ILE A 1 213 ? 18.469 22.377 -22.002 1.00 94.88 213 ILE A O 1
ATOM 1618 N N . ALA A 1 214 ? 18.072 20.609 -20.674 1.00 95.31 214 ALA A N 1
ATOM 1619 C CA . ALA A 1 214 ? 17.025 19.987 -21.477 1.00 95.31 214 ALA A CA 1
ATOM 1620 C C . ALA A 1 214 ? 16.032 19.229 -20.577 1.00 95.31 214 ALA A C 1
ATOM 1622 O O . ALA A 1 214 ? 16.280 19.019 -19.396 1.00 95.31 214 ALA A O 1
ATOM 1623 N N . SER A 1 215 ? 14.906 18.768 -21.127 1.00 93.25 215 SER A N 1
ATOM 1624 C CA . SER A 1 215 ? 14.037 17.796 -20.434 1.00 93.25 215 SER A CA 1
ATOM 1625 C C . SER A 1 215 ? 14.555 16.362 -20.613 1.00 93.25 215 SER A C 1
ATOM 1627 O O . SER A 1 215 ? 15.138 16.057 -21.657 1.00 93.25 215 SER A O 1
ATOM 1629 N N . ALA A 1 216 ? 14.271 15.460 -19.665 1.00 94.75 216 ALA A N 1
ATOM 1630 C CA . ALA A 1 216 ? 14.664 14.045 -19.754 1.00 94.75 216 ALA A CA 1
ATOM 1631 C C . ALA A 1 216 ? 14.239 13.385 -21.081 1.00 94.75 216 ALA A C 1
ATOM 1633 O O . ALA A 1 216 ? 15.071 12.787 -21.762 1.00 94.75 216 ALA A O 1
ATOM 1634 N N . ASN A 1 217 ? 12.992 13.610 -21.508 1.00 94.19 217 ASN A N 1
ATOM 1635 C CA . ASN A 1 217 ? 12.448 13.065 -22.755 1.00 94.19 217 ASN A CA 1
ATOM 1636 C C . ASN A 1 217 ? 13.153 13.612 -24.015 1.00 94.19 217 ASN A C 1
ATOM 1638 O O . ASN A 1 217 ? 13.248 12.897 -25.009 1.00 94.19 217 ASN A O 1
ATOM 1642 N N . LYS A 1 218 ? 13.644 14.865 -23.998 1.00 95.00 218 LYS A N 1
ATOM 1643 C CA . LYS A 1 218 ? 14.445 15.437 -25.105 1.00 95.00 218 LYS A CA 1
ATOM 1644 C C . LYS A 1 218 ? 15.849 14.834 -25.151 1.00 95.00 218 LYS A C 1
ATOM 1646 O O . LYS A 1 218 ? 16.345 14.583 -26.244 1.00 95.00 218 LYS A O 1
ATOM 1651 N N . PHE A 1 219 ? 16.473 14.615 -23.991 1.00 96.56 219 PHE A N 1
ATOM 1652 C CA . PHE A 1 219 ? 17.791 13.981 -23.891 1.00 96.56 219 PHE A CA 1
ATOM 1653 C C . PHE A 1 219 ? 17.740 12.542 -24.423 1.00 96.56 219 PHE A C 1
ATOM 1655 O O . PHE A 1 219 ? 18.514 12.193 -25.305 1.00 96.56 219 PHE A O 1
ATOM 1662 N N . GLU A 1 220 ? 16.778 11.739 -23.958 1.00 96.06 220 GLU A N 1
ATOM 1663 C CA . GLU A 1 220 ? 16.619 10.334 -24.366 1.00 96.06 220 GLU A CA 1
ATOM 1664 C C . GLU A 1 220 ? 16.359 10.200 -25.873 1.00 96.06 220 GLU A C 1
ATOM 1666 O O . GLU A 1 220 ? 17.150 9.569 -26.569 1.00 96.06 220 GLU A O 1
ATOM 1671 N N . LYS A 1 221 ? 15.367 10.920 -26.417 1.00 95.56 221 LYS A N 1
ATOM 1672 C CA . LYS A 1 221 ? 15.091 10.920 -27.867 1.00 95.56 221 LYS A CA 1
ATOM 1673 C C . LYS A 1 221 ? 16.281 11.378 -28.717 1.00 95.56 221 LYS A C 1
ATOM 1675 O O . LYS A 1 221 ? 16.411 10.955 -29.864 1.00 95.56 221 LYS A O 1
ATOM 1680 N N . HIS A 1 222 ? 17.126 12.272 -28.197 1.00 96.62 222 HIS A N 1
ATOM 1681 C CA . HIS A 1 222 ? 18.326 12.732 -28.898 1.00 96.62 222 HIS A CA 1
ATOM 1682 C C . HIS A 1 222 ? 19.442 11.671 -28.853 1.00 96.62 222 HIS A C 1
ATOM 1684 O O . HIS A 1 222 ? 20.072 11.449 -29.885 1.00 96.62 222 HIS A O 1
ATOM 1690 N N . CYS A 1 223 ? 19.618 10.941 -27.741 1.00 97.06 223 CYS A N 1
ATOM 1691 C CA . CYS A 1 223 ? 20.482 9.753 -27.699 1.00 97.06 223 CYS A CA 1
ATOM 1692 C C . CYS A 1 223 ? 20.051 8.689 -28.722 1.00 97.06 223 CYS A C 1
ATOM 1694 O O . CYS A 1 223 ? 20.897 8.162 -29.441 1.00 97.06 223 CYS A O 1
ATOM 1696 N N . ASP A 1 224 ? 18.748 8.400 -28.801 1.00 95.00 224 ASP A N 1
ATOM 1697 C CA . ASP A 1 224 ? 18.201 7.365 -29.688 1.00 95.00 224 ASP A CA 1
ATOM 1698 C C . ASP A 1 224 ? 18.407 7.708 -31.173 1.00 95.00 224 ASP A C 1
ATOM 1700 O O . ASP A 1 224 ? 18.757 6.841 -31.978 1.00 95.00 224 ASP A O 1
ATOM 1704 N N . LYS A 1 225 ? 18.212 8.986 -31.542 1.00 95.69 225 LYS A N 1
ATOM 1705 C CA . LYS A 1 225 ? 18.394 9.472 -32.919 1.00 95.69 225 LYS A CA 1
ATOM 1706 C C . LYS A 1 225 ? 19.870 9.549 -33.319 1.00 95.69 225 LYS A C 1
ATOM 1708 O O . LYS A 1 225 ? 20.220 9.145 -34.424 1.00 95.69 225 LYS A O 1
ATOM 1713 N N . TYR A 1 226 ? 20.732 10.075 -32.450 1.00 95.31 226 TYR A N 1
ATOM 1714 C CA . TYR A 1 226 ? 22.143 10.328 -32.751 1.00 95.31 226 TYR A CA 1
ATOM 1715 C C . TYR A 1 226 ? 23.032 9.295 -32.049 1.00 95.31 226 TYR A C 1
ATOM 1717 O O . TYR A 1 226 ? 23.765 9.629 -31.123 1.00 95.31 226 TYR A O 1
ATOM 1725 N N . ARG A 1 227 ? 22.959 8.027 -32.485 1.00 95.44 227 ARG A N 1
ATOM 1726 C CA . ARG A 1 227 ? 23.531 6.858 -31.777 1.00 95.44 227 ARG A CA 1
ATOM 1727 C C . ARG A 1 227 ? 24.960 7.046 -31.252 1.00 95.44 227 ARG A C 1
ATOM 1729 O O . ARG A 1 227 ? 25.210 6.709 -30.101 1.00 95.44 227 ARG A O 1
ATOM 1736 N N . ASN A 1 228 ? 25.875 7.607 -32.047 1.00 94.38 228 ASN A N 1
ATOM 1737 C CA . ASN A 1 228 ? 27.275 7.800 -31.638 1.00 94.38 228 ASN A CA 1
ATOM 1738 C C . ASN A 1 228 ? 27.392 8.805 -30.475 1.00 94.38 228 ASN A C 1
ATOM 1740 O O . ASN A 1 228 ? 28.049 8.530 -29.472 1.00 94.38 228 ASN A O 1
ATOM 1744 N N . TRP A 1 229 ? 26.677 9.933 -30.573 1.00 96.75 229 TRP A N 1
ATOM 1745 C CA . TRP A 1 229 ? 26.560 10.928 -29.502 1.00 96.75 229 TRP A CA 1
ATOM 1746 C C . TRP A 1 229 ? 25.871 10.325 -28.270 1.00 96.75 229 TRP A C 1
ATOM 1748 O O . TRP A 1 229 ? 26.356 10.465 -27.152 1.00 96.75 229 TRP A O 1
ATOM 1758 N N . GLY A 1 230 ? 24.777 9.583 -28.475 1.00 95.44 230 GLY A N 1
ATOM 1759 C CA . GLY A 1 230 ? 24.011 8.930 -27.415 1.00 95.44 230 GLY A CA 1
ATOM 1760 C C . GLY A 1 230 ? 24.815 7.893 -26.635 1.00 95.44 230 GLY A C 1
ATOM 1761 O O . GLY A 1 230 ? 24.753 7.875 -25.408 1.00 95.44 230 GLY A O 1
ATOM 1762 N N . ALA A 1 231 ? 25.610 7.067 -27.318 1.00 96.25 231 ALA A N 1
ATOM 1763 C CA . ALA A 1 231 ? 26.495 6.090 -26.691 1.00 96.25 231 ALA A CA 1
ATOM 1764 C C . ALA A 1 231 ? 27.542 6.771 -25.795 1.00 96.25 231 ALA A C 1
ATOM 1766 O O . ALA A 1 231 ? 27.709 6.381 -24.636 1.00 96.25 231 ALA A O 1
ATOM 1767 N N . TRP A 1 232 ? 28.190 7.831 -26.290 1.00 97.19 232 TRP A N 1
ATOM 1768 C CA . TRP A 1 232 ? 29.183 8.586 -25.524 1.00 97.19 232 TRP A CA 1
ATOM 1769 C C . TRP A 1 232 ? 28.552 9.339 -24.339 1.00 97.19 232 TRP A C 1
ATOM 1771 O O . TRP A 1 232 ? 29.018 9.209 -23.204 1.00 97.19 232 TRP A O 1
ATOM 1781 N N . ALA A 1 233 ? 27.426 10.025 -24.556 1.00 97.31 233 ALA A N 1
ATOM 1782 C CA . ALA A 1 233 ? 26.672 10.709 -23.508 1.00 97.31 233 ALA A CA 1
ATOM 1783 C C . ALA A 1 233 ? 26.199 9.741 -22.406 1.00 97.31 233 ALA A C 1
ATOM 1785 O O . ALA A 1 233 ? 26.308 10.047 -21.218 1.00 97.31 233 ALA A O 1
ATOM 1786 N N . LEU A 1 234 ? 25.714 8.546 -22.764 1.00 97.12 234 LEU A N 1
ATOM 1787 C CA . LEU A 1 234 ? 25.303 7.520 -21.798 1.00 97.12 234 LEU A CA 1
ATOM 1788 C C . LEU A 1 234 ? 26.498 6.914 -21.042 1.00 97.12 234 LEU A C 1
ATOM 1790 O O . LEU A 1 234 ? 26.383 6.665 -19.838 1.00 97.12 234 LEU A O 1
ATOM 1794 N N . ALA A 1 235 ? 27.654 6.744 -21.692 1.00 97.75 235 ALA A N 1
ATOM 1795 C CA . ALA A 1 235 ? 28.888 6.327 -21.027 1.00 97.75 235 ALA A CA 1
ATOM 1796 C C . ALA A 1 235 ? 29.351 7.362 -19.983 1.00 97.75 235 ALA A C 1
ATOM 1798 O O . ALA A 1 235 ? 29.691 6.987 -18.856 1.00 97.75 235 ALA A O 1
ATOM 1799 N N . LEU A 1 236 ? 29.283 8.661 -20.303 1.00 97.19 236 LEU A N 1
ATOM 1800 C CA . LEU A 1 236 ? 29.546 9.737 -19.340 1.00 97.19 236 LEU A CA 1
ATOM 1801 C C . LEU A 1 236 ? 28.496 9.780 -18.217 1.00 97.19 236 LEU A C 1
ATOM 1803 O O . LEU A 1 236 ? 28.866 9.900 -17.052 1.00 97.19 236 LEU A O 1
ATOM 1807 N N . VAL A 1 237 ? 27.202 9.596 -18.512 1.00 97.56 237 VAL A N 1
ATOM 1808 C CA . VAL A 1 237 ? 26.151 9.493 -17.478 1.00 97.56 237 VAL A CA 1
ATOM 1809 C C . VAL A 1 237 ? 26.453 8.367 -16.483 1.00 97.56 237 VAL A C 1
ATOM 1811 O O . VAL A 1 237 ? 26.307 8.571 -15.276 1.00 97.56 237 VAL A O 1
ATOM 1814 N N . GLU A 1 238 ? 26.900 7.199 -16.949 1.00 95.94 238 GLU A N 1
ATOM 1815 C CA . GLU A 1 238 ? 27.247 6.063 -16.086 1.00 95.94 238 GLU A CA 1
ATOM 1816 C C . GLU A 1 238 ? 28.573 6.276 -15.330 1.00 95.94 238 GLU A C 1
ATOM 1818 O O . GLU A 1 238 ? 28.657 5.942 -14.143 1.00 95.94 238 GLU A O 1
ATOM 1823 N N . ARG A 1 239 ? 29.585 6.902 -15.953 1.00 97.31 239 ARG A N 1
ATOM 1824 C CA . ARG A 1 239 ? 30.817 7.364 -15.278 1.00 97.31 239 ARG A CA 1
ATOM 1825 C C . ARG A 1 239 ? 30.476 8.324 -14.136 1.00 97.31 239 ARG A C 1
ATOM 1827 O O . ARG A 1 239 ? 30.901 8.112 -13.002 1.00 97.31 239 ARG A O 1
ATOM 1834 N N . ASN A 1 240 ? 29.637 9.319 -14.402 1.00 96.75 240 ASN A N 1
ATOM 1835 C CA . ASN A 1 240 ? 29.240 10.337 -13.432 1.00 96.75 240 ASN A CA 1
ATOM 1836 C C . ASN A 1 240 ? 28.317 9.775 -12.358 1.00 96.75 240 ASN A C 1
ATOM 1838 O O . ASN A 1 240 ? 28.402 10.190 -11.205 1.00 96.75 240 ASN A O 1
ATOM 1842 N N . ARG A 1 241 ? 27.478 8.785 -12.686 1.00 93.88 241 ARG A N 1
ATOM 1843 C CA . ARG A 1 241 ? 26.716 8.038 -11.681 1.00 93.88 241 ARG A CA 1
ATOM 1844 C C . ARG A 1 241 ? 27.661 7.309 -10.727 1.00 93.88 241 ARG A C 1
ATOM 1846 O O . ARG A 1 241 ? 27.522 7.489 -9.523 1.00 93.88 241 ARG A O 1
ATOM 1853 N N . LYS A 1 242 ? 28.652 6.568 -11.239 1.00 91.31 242 LYS A N 1
ATOM 1854 C CA . LYS A 1 242 ? 29.676 5.889 -10.421 1.00 91.31 242 LYS A CA 1
ATOM 1855 C C . LYS A 1 242 ? 30.468 6.875 -9.552 1.00 91.31 242 LYS A C 1
ATOM 1857 O O . LYS A 1 242 ? 30.642 6.620 -8.364 1.00 91.31 242 LYS A O 1
ATOM 1862 N N . LEU A 1 243 ? 30.893 8.017 -10.100 1.00 89.19 243 LEU A N 1
ATOM 1863 C CA . LEU A 1 243 ? 31.584 9.070 -9.342 1.00 89.19 243 LEU A CA 1
ATOM 1864 C C . LEU A 1 243 ? 30.684 9.704 -8.270 1.00 89.19 243 LEU A C 1
ATOM 1866 O O . LEU A 1 243 ? 31.120 9.889 -7.137 1.00 89.19 243 LEU A O 1
ATOM 1870 N N . ALA A 1 244 ? 29.418 9.985 -8.583 1.00 86.62 244 ALA A N 1
ATOM 1871 C CA . ALA A 1 244 ? 28.450 10.505 -7.621 1.00 86.62 244 ALA A CA 1
ATOM 1872 C C . ALA A 1 244 ? 28.069 9.469 -6.551 1.00 86.62 244 ALA A C 1
ATOM 1874 O O . ALA A 1 244 ? 27.759 9.850 -5.428 1.00 86.62 244 ALA A O 1
ATOM 1875 N N . ASP A 1 245 ? 28.072 8.174 -6.874 1.00 80.94 245 ASP A N 1
ATOM 1876 C CA . ASP A 1 245 ? 27.846 7.092 -5.913 1.00 80.94 245 ASP A CA 1
ATOM 1877 C C . ASP A 1 245 ? 29.067 6.886 -4.999 1.00 80.94 245 ASP A C 1
ATOM 1879 O O . ASP A 1 245 ? 28.868 6.733 -3.798 1.00 80.94 245 ASP A O 1
ATOM 1883 N N . LYS A 1 246 ? 30.306 7.038 -5.501 1.00 82.12 246 LYS A N 1
ATOM 1884 C CA . LYS A 1 246 ? 31.514 7.170 -4.657 1.00 82.12 246 LYS A CA 1
ATOM 1885 C C . LYS A 1 246 ? 31.443 8.407 -3.744 1.00 82.12 246 LYS A C 1
ATOM 1887 O O . LYS A 1 246 ? 31.605 8.284 -2.535 1.00 82.12 246 LYS A O 1
ATOM 1892 N N . LYS A 1 247 ? 31.125 9.593 -4.288 1.00 80.12 247 LYS A N 1
ATOM 1893 C CA . LYS A 1 247 ? 31.016 10.862 -3.527 1.00 80.12 247 LYS A CA 1
ATOM 1894 C C . LYS A 1 247 ? 29.883 10.891 -2.486 1.00 80.12 247 LYS A C 1
ATOM 1896 O O . LYS A 1 247 ? 29.887 11.757 -1.621 1.00 80.12 247 LYS A O 1
ATOM 1901 N N . LYS A 1 248 ? 28.917 9.963 -2.527 1.00 73.25 248 LYS A N 1
ATOM 1902 C CA . LYS A 1 248 ? 27.901 9.786 -1.463 1.00 73.25 248 LYS A CA 1
ATOM 1903 C C . LYS A 1 248 ? 28.440 9.032 -0.237 1.00 73.25 248 LYS A C 1
ATOM 1905 O O . LYS A 1 248 ? 27.661 8.805 0.692 1.00 73.25 248 LYS A O 1
ATOM 1910 N N . GLY A 1 249 ? 29.714 8.631 -0.266 1.00 55.09 249 GLY A N 1
ATOM 1911 C CA . GLY A 1 249 ? 30.321 7.689 0.664 1.00 55.09 249 GLY A CA 1
ATOM 1912 C C . GLY A 1 249 ? 29.765 6.275 0.490 1.00 55.09 249 GLY A C 1
ATOM 1913 O O . GLY A 1 249 ? 28.732 6.054 -0.156 1.00 55.09 249 GLY A O 1
ATOM 1914 N N . HIS A 1 250 ? 30.400 5.300 1.139 1.00 55.44 250 HIS A N 1
ATOM 1915 C CA . HIS A 1 250 ? 29.696 4.058 1.427 1.00 55.44 250 HIS A CA 1
ATOM 1916 C C . HIS A 1 250 ? 28.494 4.383 2.320 1.00 55.44 250 HIS A C 1
ATOM 1918 O O . HIS A 1 250 ? 28.640 4.725 3.484 1.00 55.44 250 HIS A O 1
ATOM 1924 N N . ARG A 1 251 ? 27.278 4.198 1.792 1.00 53.84 251 ARG A N 1
ATOM 1925 C CA . ARG A 1 251 ? 26.048 4.114 2.603 1.00 53.84 251 ARG A CA 1
ATOM 1926 C C . ARG A 1 251 ? 25.910 2.766 3.331 1.00 53.84 251 ARG A C 1
ATOM 1928 O O . ARG A 1 251 ? 24.804 2.411 3.742 1.00 53.84 251 ARG A O 1
ATOM 1935 N N . GLY A 1 252 ? 27.000 2.005 3.449 1.00 47.16 252 GLY A N 1
ATOM 1936 C CA . GLY A 1 252 ? 27.094 0.960 4.464 1.00 47.16 252 GLY A CA 1
ATOM 1937 C C . GLY A 1 252 ? 26.991 1.616 5.839 1.00 47.16 252 GLY A C 1
ATOM 1938 O O . GLY A 1 252 ? 27.292 2.798 5.964 1.00 47.16 252 GLY A O 1
ATOM 1939 N N . GLY A 1 253 ? 26.489 0.883 6.832 1.00 53.47 253 GLY A N 1
ATOM 1940 C CA . GLY A 1 253 ? 26.530 1.330 8.225 1.00 53.47 253 GLY A CA 1
ATOM 1941 C C . GLY A 1 253 ? 26.124 2.791 8.456 1.00 53.47 253 GLY A C 1
ATOM 1942 O O . GLY A 1 253 ? 26.907 3.566 8.991 1.00 53.47 253 GLY A O 1
ATOM 1943 N N . ARG A 1 254 ? 24.868 3.181 8.166 1.00 64.88 254 ARG A N 1
ATOM 1944 C CA . ARG A 1 254 ? 24.262 4.226 9.015 1.00 64.88 254 ARG A CA 1
ATOM 1945 C C . ARG A 1 254 ? 24.056 3.613 10.394 1.00 64.88 254 ARG A C 1
ATOM 1947 O O . ARG A 1 254 ? 22.981 3.107 10.707 1.00 64.88 254 ARG A O 1
ATOM 1954 N N . GLU A 1 255 ? 25.148 3.602 11.145 1.00 78.88 255 GLU A N 1
ATOM 1955 C CA . GLU A 1 255 ? 25.243 3.280 12.563 1.00 78.88 255 GLU A CA 1
ATOM 1956 C C . GLU A 1 255 ? 24.609 4.386 13.387 1.00 78.88 255 GLU A C 1
ATOM 1958 O O . GLU A 1 255 ? 24.056 4.103 14.435 1.00 78.88 255 GLU A O 1
ATOM 1963 N N . PHE A 1 256 ? 24.565 5.611 12.860 1.00 82.56 256 PHE A N 1
ATOM 1964 C CA . PHE A 1 256 ? 23.909 6.758 13.473 1.00 82.56 256 PHE A CA 1
ATOM 1965 C C . PHE A 1 256 ? 22.754 7.273 12.603 1.00 82.56 256 PHE A C 1
ATOM 1967 O O . PHE A 1 256 ? 22.767 7.195 11.367 1.00 82.56 256 PHE A O 1
ATOM 1974 N N . CYS A 1 257 ? 21.707 7.776 13.254 1.00 86.94 257 CYS A N 1
ATOM 1975 C CA . CYS A 1 257 ? 20.558 8.389 12.593 1.00 86.94 257 CYS A CA 1
ATOM 1976 C C . CYS A 1 257 ? 20.863 9.817 12.104 1.00 86.94 257 CYS A C 1
ATOM 1978 O O . CYS A 1 257 ? 21.943 10.353 12.326 1.00 86.94 257 CYS A O 1
ATOM 1980 N N . SER A 1 258 ? 19.889 10.479 11.466 1.00 82.12 258 SER A N 1
ATOM 1981 C CA . SER A 1 258 ? 20.021 11.883 11.025 1.00 82.12 258 SER A CA 1
ATOM 1982 C C . SER A 1 258 ? 20.215 12.902 12.158 1.00 82.12 258 SER A C 1
ATOM 1984 O O . SER A 1 258 ? 20.404 14.077 11.871 1.00 82.12 258 SER A O 1
ATOM 1986 N N . HIS A 1 259 ? 20.149 12.461 13.416 1.00 82.88 259 HIS A N 1
ATOM 1987 C CA . HIS A 1 259 ? 20.341 13.258 14.629 1.00 82.88 259 HIS A CA 1
ATOM 1988 C C . HIS A 1 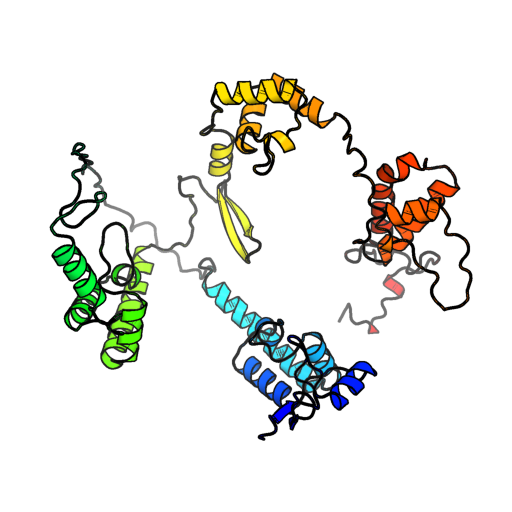259 ? 21.439 12.660 15.532 1.00 82.88 259 HIS A C 1
ATOM 1990 O O . HIS A 1 259 ? 21.368 12.789 16.746 1.00 82.88 259 HIS A O 1
ATOM 1996 N N . GLY A 1 260 ? 22.399 11.914 14.974 1.00 86.38 260 GLY A N 1
ATOM 1997 C CA . GLY A 1 260 ? 23.560 11.401 15.716 1.00 86.38 260 GLY A CA 1
ATOM 1998 C C . GLY A 1 260 ? 23.312 10.202 16.645 1.00 86.38 260 GLY A C 1
ATOM 1999 O O . GLY A 1 260 ? 24.262 9.505 16.963 1.00 86.38 260 GLY A O 1
ATOM 2000 N N . HIS A 1 261 ? 22.075 9.879 17.041 1.00 88.62 261 HIS A N 1
ATOM 2001 C CA . HIS A 1 261 ? 21.819 8.704 17.896 1.00 88.62 261 HIS A CA 1
ATOM 2002 C C . HIS A 1 261 ? 22.179 7.376 17.210 1.00 88.62 261 HIS A C 1
ATOM 2004 O O . HIS A 1 261 ? 21.785 7.157 16.057 1.00 88.62 261 HIS A O 1
ATOM 2010 N N . SER A 1 262 ? 22.814 6.459 17.947 1.00 88.94 262 SER A N 1
ATOM 2011 C CA . SER A 1 262 ? 23.171 5.121 17.457 1.00 88.94 262 SER A CA 1
ATOM 2012 C C . SER A 1 262 ? 21.947 4.233 17.182 1.00 88.94 262 SER A C 1
ATOM 2014 O O . SER A 1 262 ? 21.043 4.092 18.007 1.00 88.94 262 SER A O 1
ATOM 2016 N N . PHE A 1 263 ? 21.937 3.585 16.020 1.00 87.31 263 PHE A N 1
ATOM 2017 C CA . PHE A 1 263 ? 21.046 2.498 15.627 1.00 87.31 263 PHE A CA 1
ATOM 2018 C C . PHE A 1 263 ? 21.464 1.140 16.215 1.00 87.31 263 PHE A C 1
ATOM 2020 O O . PHE A 1 263 ? 20.648 0.227 16.173 1.00 87.31 263 PHE A O 1
ATOM 2027 N N . ALA A 1 264 ? 22.674 0.980 16.765 1.00 87.19 264 ALA A N 1
ATOM 2028 C CA . ALA A 1 264 ? 23.004 -0.224 17.532 1.00 87.19 264 ALA A CA 1
ATOM 2029 C C . ALA A 1 264 ? 22.225 -0.238 18.859 1.00 87.19 264 ALA A C 1
ATOM 2031 O O . ALA A 1 264 ? 21.603 -1.236 19.203 1.00 87.19 264 ALA A O 1
ATOM 2032 N N . VAL A 1 265 ? 22.170 0.913 19.542 1.00 86.81 265 VAL A N 1
ATOM 2033 C CA . VAL A 1 265 ? 21.458 1.083 20.823 1.00 86.81 265 VAL A CA 1
ATOM 2034 C C . VAL A 1 265 ? 19.960 1.349 20.622 1.00 86.81 265 VAL A C 1
ATOM 2036 O O . VAL A 1 265 ? 19.121 0.810 21.337 1.00 86.81 265 VAL A O 1
ATOM 2039 N N . HIS A 1 266 ? 19.590 2.177 19.638 1.00 87.50 266 HIS A N 1
ATOM 2040 C CA . HIS A 1 266 ? 18.209 2.648 19.463 1.00 87.50 266 HIS A CA 1
ATOM 2041 C C . HIS A 1 266 ? 17.569 2.238 18.129 1.00 87.50 266 HIS A C 1
ATOM 2043 O O . HIS A 1 266 ? 16.565 2.827 17.726 1.00 87.50 266 HIS A O 1
ATOM 2049 N N . GLY A 1 267 ? 18.131 1.296 17.372 1.00 88.00 267 GLY A N 1
ATOM 2050 C CA . GLY A 1 267 ? 17.622 0.969 16.040 1.00 88.00 267 GLY A CA 1
ATOM 2051 C C . GLY A 1 267 ? 16.542 -0.102 16.036 1.00 88.00 267 GLY A C 1
ATOM 2052 O O . GLY A 1 267 ? 16.841 -1.287 16.122 1.00 88.00 267 GLY A O 1
ATOM 2053 N N . LYS A 1 268 ? 15.288 0.289 15.783 1.00 89.31 268 LYS A N 1
ATOM 2054 C CA . LYS A 1 268 ? 14.246 -0.671 15.398 1.00 89.31 268 LYS A CA 1
ATOM 2055 C C . LYS A 1 268 ? 14.196 -0.786 13.879 1.00 89.31 268 LYS A C 1
ATOM 2057 O O . LYS A 1 268 ? 13.983 0.208 13.185 1.00 89.31 268 LYS A O 1
ATOM 2062 N N . SER A 1 269 ? 14.378 -1.996 13.356 1.00 85.12 269 SER A N 1
ATOM 2063 C CA . SER A 1 269 ? 14.156 -2.293 11.938 1.00 85.12 269 SER A CA 1
ATOM 2064 C C . SER A 1 269 ? 12.876 -3.104 11.755 1.00 85.12 269 SER A C 1
ATOM 2066 O O . SER A 1 269 ? 12.549 -3.941 12.594 1.00 85.12 269 SER A O 1
ATOM 2068 N N . TYR A 1 270 ? 12.128 -2.825 10.691 1.00 86.81 270 TYR A N 1
ATOM 2069 C CA . TYR A 1 270 ? 10.934 -3.585 10.327 1.00 86.81 270 TYR A CA 1
ATOM 2070 C C . TYR A 1 270 ? 10.722 -3.586 8.814 1.00 86.81 270 TYR A C 1
ATOM 2072 O O . TYR A 1 270 ? 11.121 -2.656 8.108 1.00 86.81 270 TYR A O 1
ATOM 2080 N N . LEU A 1 271 ? 10.083 -4.644 8.322 1.00 76.69 271 LEU A N 1
ATOM 2081 C CA . LEU A 1 271 ? 9.691 -4.778 6.926 1.00 76.69 271 LEU A CA 1
ATOM 2082 C C . LEU A 1 271 ? 8.347 -4.067 6.707 1.00 76.69 271 LEU A C 1
ATOM 2084 O O . LEU A 1 271 ? 7.362 -4.373 7.377 1.00 76.69 271 LEU A O 1
ATOM 2088 N N . GLN A 1 272 ? 8.303 -3.105 5.789 1.00 85.38 272 GLN A N 1
ATOM 2089 C CA . GLN A 1 272 ? 7.065 -2.458 5.352 1.00 85.38 272 GLN A CA 1
ATOM 2090 C C . GLN A 1 272 ? 6.295 -3.362 4.373 1.00 85.38 272 GLN A C 1
ATOM 2092 O O . GLN A 1 272 ? 6.863 -4.261 3.751 1.00 85.38 272 GLN A O 1
ATOM 2097 N N . ALA A 1 273 ? 4.990 -3.118 4.212 1.00 78.50 273 ALA A N 1
ATOM 2098 C CA . ALA A 1 273 ? 4.107 -3.939 3.373 1.00 78.50 273 ALA A CA 1
ATOM 2099 C C . ALA A 1 273 ? 4.463 -3.926 1.867 1.00 78.50 273 ALA A C 1
ATOM 2101 O O . ALA A 1 273 ? 4.030 -4.802 1.121 1.00 78.50 273 ALA A O 1
ATOM 2102 N N . ASP A 1 274 ? 5.275 -2.965 1.417 1.00 80.44 274 ASP A N 1
ATOM 2103 C CA . ASP A 1 274 ? 5.845 -2.909 0.065 1.00 80.44 274 ASP A CA 1
ATOM 2104 C C . ASP A 1 274 ? 7.120 -3.769 -0.105 1.00 80.44 274 ASP A C 1
ATOM 2106 O O . ASP A 1 274 ? 7.670 -3.860 -1.204 1.00 80.44 274 ASP A O 1
ATOM 2110 N N . GLY A 1 275 ? 7.589 -4.409 0.972 1.00 77.88 275 GLY A N 1
ATOM 2111 C CA . GLY A 1 275 ? 8.808 -5.212 1.019 1.00 77.88 275 GLY A CA 1
ATOM 2112 C C . GLY A 1 275 ? 10.092 -4.419 1.283 1.00 77.88 275 GLY A C 1
ATOM 2113 O O . GLY A 1 275 ? 11.177 -4.988 1.151 1.00 77.88 275 GLY A O 1
ATOM 2114 N N . ARG A 1 276 ? 10.018 -3.130 1.643 1.00 76.62 276 ARG A N 1
ATOM 2115 C CA . ARG A 1 276 ? 11.196 -2.328 2.012 1.00 76.62 276 ARG A CA 1
ATOM 2116 C C . ARG A 1 276 ? 11.507 -2.443 3.503 1.00 76.62 276 ARG A C 1
ATOM 2118 O O . ARG A 1 276 ? 10.622 -2.353 4.349 1.00 76.62 276 ARG A O 1
ATOM 2125 N N . TRP A 1 277 ? 12.787 -2.585 3.840 1.00 74.50 277 TRP A N 1
ATOM 2126 C CA . TRP A 1 277 ? 13.251 -2.485 5.225 1.00 74.50 277 TRP A CA 1
ATOM 2127 C C . TRP A 1 277 ? 13.340 -1.022 5.655 1.00 74.50 277 TRP A C 1
ATOM 2129 O O . TRP A 1 277 ? 14.106 -0.244 5.087 1.00 74.50 277 TRP A O 1
ATOM 2139 N N . HIS A 1 278 ? 12.592 -0.662 6.693 1.00 82.12 278 HIS A N 1
ATOM 2140 C CA . HIS A 1 278 ? 12.640 0.650 7.318 1.00 82.12 278 HIS A CA 1
ATOM 2141 C C . HIS A 1 278 ? 13.399 0.561 8.647 1.00 82.12 278 HIS A C 1
ATOM 2143 O O . HIS A 1 278 ? 13.022 -0.206 9.534 1.00 82.12 278 HIS A O 1
ATOM 2149 N N . ARG A 1 279 ? 14.478 1.342 8.793 1.00 83.56 279 ARG A N 1
ATOM 2150 C CA . ARG A 1 279 ? 15.181 1.538 10.072 1.00 83.56 279 ARG A CA 1
ATOM 2151 C C . ARG A 1 279 ? 14.697 2.831 10.713 1.00 83.56 279 ARG A C 1
ATOM 2153 O O . ARG A 1 279 ? 14.783 3.895 10.106 1.00 83.56 279 ARG A O 1
ATOM 2160 N N . GLN A 1 280 ? 14.222 2.741 11.947 1.00 89.88 280 GLN A N 1
ATOM 2161 C CA . GLN A 1 280 ? 13.683 3.856 12.711 1.00 89.88 280 GLN A CA 1
ATOM 2162 C C . GLN A 1 280 ? 14.430 3.971 14.043 1.00 89.88 280 GLN A C 1
ATOM 2164 O O . GLN A 1 280 ? 14.551 2.998 14.784 1.00 89.88 280 GLN A O 1
ATOM 2169 N N . CYS A 1 281 ? 14.953 5.161 14.336 1.00 92.00 281 CYS A N 1
ATOM 2170 C CA . CYS A 1 281 ? 15.644 5.421 15.593 1.00 92.00 281 CYS A CA 1
ATOM 2171 C C . CYS A 1 281 ? 14.621 5.648 16.715 1.00 92.00 281 CYS A C 1
ATOM 2173 O O . CYS A 1 281 ? 13.851 6.609 16.669 1.00 92.00 281 CYS A O 1
ATOM 2175 N N . LEU A 1 282 ? 14.622 4.770 17.716 1.00 91.25 282 LEU A N 1
ATOM 2176 C CA . LEU A 1 282 ? 13.752 4.824 18.884 1.00 91.25 282 LEU A CA 1
ATOM 2177 C C . LEU A 1 282 ? 14.023 6.053 19.755 1.00 91.25 282 LEU A C 1
ATOM 2179 O O . LEU A 1 282 ? 13.065 6.603 20.277 1.00 91.25 282 LEU A O 1
ATOM 2183 N N . ALA A 1 283 ? 15.260 6.557 19.831 1.00 89.38 283 ALA A N 1
ATOM 2184 C CA . ALA A 1 283 ? 15.552 7.841 20.473 1.00 89.38 283 ALA A CA 1
ATOM 2185 C C . ALA A 1 283 ? 14.841 9.004 19.753 1.00 89.38 283 ALA A C 1
ATOM 2187 O O . ALA A 1 283 ? 14.091 9.741 20.385 1.00 89.38 283 ALA A O 1
ATOM 2188 N N . CYS A 1 284 ? 14.937 9.111 18.421 1.00 86.62 284 CYS A N 1
ATOM 2189 C CA . CYS A 1 284 ? 14.191 10.127 17.658 1.00 86.62 284 CYS A CA 1
ATOM 2190 C C . CYS A 1 284 ? 12.662 9.962 17.733 1.00 86.62 284 CYS A C 1
ATOM 2192 O O . CYS A 1 284 ? 11.934 10.947 17.630 1.00 86.62 284 CYS A O 1
ATOM 2194 N N . VAL A 1 285 ? 12.161 8.730 17.865 1.00 86.88 285 VAL A N 1
ATOM 2195 C CA . VAL A 1 285 ? 10.725 8.450 18.039 1.00 86.88 285 VAL A CA 1
ATOM 2196 C C . VAL A 1 285 ? 10.259 8.816 19.439 1.00 86.88 285 VAL A C 1
ATOM 2198 O O . VAL A 1 285 ? 9.227 9.466 19.566 1.00 86.88 285 VAL A O 1
ATOM 2201 N N . SER A 1 286 ? 11.032 8.449 20.462 1.00 84.56 286 SER A N 1
ATOM 2202 C CA . SER A 1 286 ? 10.806 8.838 21.850 1.00 84.56 286 SER A CA 1
ATOM 2203 C C . SER A 1 286 ? 10.793 10.357 21.950 1.00 84.56 286 SER A C 1
ATOM 2205 O O . SER A 1 286 ? 9.763 10.905 22.301 1.00 84.56 286 SER A O 1
ATOM 2207 N N . PHE A 1 287 ? 11.831 11.044 21.464 1.00 84.00 287 PHE A N 1
ATOM 2208 C CA . PHE A 1 287 ? 11.911 12.507 21.414 1.00 84.00 287 PHE A CA 1
ATOM 2209 C C . PHE A 1 287 ? 10.724 13.148 20.672 1.00 84.00 287 PHE A C 1
ATOM 2211 O O . PHE A 1 287 ? 10.143 14.106 21.164 1.00 84.00 287 PHE A O 1
ATOM 2218 N N . ARG A 1 288 ? 10.273 12.591 19.537 1.00 79.88 288 ARG A N 1
ATOM 2219 C CA . ARG A 1 288 ? 9.056 13.055 18.829 1.00 79.88 288 ARG A CA 1
ATOM 2220 C C . ARG A 1 288 ? 7.750 12.792 19.603 1.00 79.88 288 ARG A C 1
ATOM 2222 O O . ARG A 1 288 ? 6.713 13.362 19.269 1.00 79.88 288 ARG A O 1
ATOM 2229 N N . HIS A 1 289 ? 7.767 11.905 20.592 1.00 72.69 289 HIS A N 1
ATOM 2230 C CA . HIS A 1 289 ? 6.622 11.563 21.436 1.00 72.69 289 HIS A CA 1
ATOM 2231 C C . HIS A 1 289 ? 6.713 12.109 22.867 1.00 72.69 289 HIS A C 1
ATOM 2233 O O . HIS A 1 289 ? 5.684 12.113 23.538 1.00 72.69 289 HIS A O 1
ATOM 2239 N N . SER A 1 290 ? 7.881 12.537 23.342 1.00 72.88 290 SER A N 1
ATOM 2240 C CA . SER A 1 290 ? 8.106 13.116 24.670 1.00 72.88 290 SER A CA 1
ATOM 2241 C C . SER A 1 290 ? 8.291 14.626 24.608 1.00 72.88 290 SER A C 1
ATOM 2243 O O . SER A 1 290 ? 7.779 15.314 25.480 1.00 72.88 290 SER A O 1
ATOM 2245 N N . ASN A 1 291 ? 8.959 15.146 23.574 1.00 70.38 291 ASN A N 1
ATOM 2246 C CA . ASN A 1 291 ? 9.206 16.572 23.406 1.00 70.38 291 ASN A CA 1
ATOM 2247 C C . ASN A 1 291 ? 8.053 17.215 22.602 1.00 70.38 291 ASN A C 1
ATOM 2249 O O . ASN A 1 291 ? 7.907 16.932 21.402 1.00 70.38 291 ASN A O 1
ATOM 2253 N N . PRO A 1 292 ? 7.194 18.042 23.233 1.00 59.38 292 PRO A N 1
ATOM 2254 C CA . PRO A 1 292 ? 5.966 18.541 22.631 1.00 59.38 292 PRO A CA 1
ATOM 2255 C C . PRO A 1 292 ? 6.242 19.716 21.681 1.00 59.38 292 PRO A C 1
ATOM 2257 O O . PRO A 1 292 ? 5.823 20.844 21.897 1.00 59.38 292 PRO A O 1
ATOM 2260 N N . THR A 1 293 ? 6.842 19.412 20.528 1.00 59.00 293 THR A N 1
ATOM 2261 C CA . THR A 1 293 ? 6.849 20.297 19.339 1.00 59.00 293 THR A CA 1
ATOM 2262 C C . THR A 1 293 ? 5.439 20.595 18.800 1.00 59.00 293 THR A C 1
ATOM 2264 O O . THR A 1 293 ? 5.263 21.439 17.922 1.00 59.00 293 THR A O 1
ATOM 2267 N N . HIS A 1 294 ? 4.428 19.921 19.354 1.00 66.81 294 HIS A N 1
ATOM 2268 C CA . HIS A 1 294 ? 3.017 20.284 19.296 1.00 66.81 294 HIS A CA 1
ATOM 2269 C C . HIS A 1 294 ? 2.431 20.315 20.719 1.00 66.81 294 HIS A C 1
ATOM 2271 O O . HIS A 1 294 ? 1.538 19.528 21.041 1.00 66.81 294 HIS A O 1
ATOM 2277 N N . THR A 1 295 ? 2.932 21.204 21.583 1.00 81.19 295 THR A N 1
ATOM 2278 C CA . THR A 1 295 ? 2.125 21.698 22.706 1.00 81.19 295 THR A CA 1
ATOM 2279 C C . THR A 1 295 ? 0.790 22.188 22.131 1.00 81.19 295 THR A C 1
ATOM 2281 O O . THR A 1 295 ? 0.784 22.944 21.153 1.00 81.19 295 THR A O 1
ATOM 2284 N N . PRO A 1 296 ? -0.360 21.715 22.640 1.00 89.12 296 PRO A N 1
ATOM 2285 C CA . PRO A 1 296 ? -1.644 22.216 22.177 1.00 89.12 296 PRO A CA 1
ATOM 2286 C C . PRO A 1 296 ? -1.746 23.701 22.548 1.00 89.12 296 PRO A C 1
ATOM 2288 O O . PRO A 1 296 ? -1.415 24.085 23.668 1.00 89.12 296 PRO A O 1
ATOM 2291 N N . LYS A 1 297 ? -2.206 24.546 21.616 1.00 93.94 297 LYS A N 1
ATOM 2292 C CA . LYS A 1 297 ? -2.576 25.929 21.954 1.00 93.94 297 LYS A CA 1
ATOM 2293 C C . LYS A 1 297 ? -3.635 25.906 23.069 1.00 93.94 297 LYS A C 1
ATOM 2295 O O . LYS A 1 297 ? -4.505 25.036 22.999 1.00 93.94 297 LYS A O 1
ATOM 2300 N N . PRO A 1 298 ? -3.653 26.860 24.017 1.00 95.94 298 PRO A N 1
ATOM 2301 C CA . PRO A 1 298 ? -4.669 26.892 25.075 1.00 95.94 298 PRO A CA 1
ATOM 2302 C C . PRO A 1 298 ? -6.097 26.925 24.502 1.00 95.94 298 PRO A C 1
ATOM 2304 O O . PRO A 1 298 ? -6.941 26.141 24.921 1.00 95.94 298 PRO A O 1
ATOM 2307 N N . GLU A 1 299 ? -6.330 27.693 23.431 1.00 97.12 299 GLU A N 1
ATOM 2308 C CA . GLU A 1 299 ? -7.585 27.689 22.652 1.00 97.12 299 GLU A CA 1
ATOM 2309 C C . GLU A 1 299 ? -8.053 26.281 22.225 1.00 97.12 299 GLU A C 1
ATOM 2311 O O . GLU A 1 299 ? -9.249 26.011 22.134 1.00 97.12 299 GLU A O 1
ATOM 2316 N N . LEU A 1 300 ? -7.111 25.386 21.903 1.00 96.00 300 LEU A N 1
ATOM 2317 C CA . LEU A 1 300 ? -7.388 24.024 21.449 1.00 96.00 300 LEU A CA 1
ATOM 2318 C C . LEU A 1 300 ? -7.678 23.090 22.628 1.00 96.00 300 LEU A C 1
ATOM 2320 O O . LEU A 1 300 ? -8.516 22.201 22.498 1.00 96.00 300 LEU A O 1
ATOM 2324 N N . VAL A 1 301 ? -7.004 23.302 23.764 1.00 97.50 301 VAL A N 1
ATOM 2325 C CA . VAL A 1 301 ? -7.296 22.601 25.022 1.00 97.50 301 VAL A CA 1
ATOM 2326 C C . VAL A 1 301 ? -8.727 22.907 25.450 1.00 97.50 301 VAL A C 1
ATOM 2328 O O . VAL A 1 301 ? -9.496 21.978 25.670 1.00 97.50 301 VAL A O 1
ATOM 2331 N N . GLU A 1 302 ? -9.123 24.181 25.446 1.00 97.94 302 GLU A N 1
ATOM 2332 C CA . GLU A 1 302 ? -10.459 24.597 25.880 1.00 97.94 302 GLU A CA 1
ATOM 2333 C C . GLU A 1 302 ? -11.569 24.190 24.897 1.00 97.94 302 GLU A C 1
ATOM 2335 O O . GLU A 1 302 ? -12.636 23.753 25.325 1.00 97.94 302 GLU A O 1
ATOM 2340 N N . LYS A 1 303 ? -11.309 24.185 23.581 1.00 97.56 303 LYS A N 1
ATOM 2341 C CA . LYS A 1 303 ? -12.240 23.590 22.599 1.00 97.56 303 LYS A CA 1
ATOM 2342 C C . LYS A 1 303 ? -12.429 22.084 22.807 1.00 97.56 303 LYS A C 1
ATOM 2344 O O . LYS A 1 303 ? -13.552 21.594 22.699 1.00 97.56 303 LYS A O 1
ATOM 2349 N N . VAL A 1 304 ? -11.363 21.346 23.135 1.00 97.50 304 VAL A N 1
ATOM 2350 C CA . VAL A 1 304 ? -11.470 19.919 23.486 1.00 97.50 304 VAL A CA 1
ATOM 2351 C C . VAL A 1 304 ? -12.193 19.737 24.822 1.00 97.50 304 VAL A C 1
ATOM 2353 O O . VAL A 1 304 ? -13.077 18.889 24.896 1.00 97.50 304 VAL A O 1
ATOM 2356 N N . ARG A 1 305 ? -11.890 20.548 25.845 1.00 98.06 305 ARG A N 1
ATOM 2357 C CA . ARG A 1 305 ? -12.572 20.544 27.150 1.00 98.06 305 ARG A CA 1
ATOM 2358 C C . ARG A 1 305 ? -14.079 20.730 26.983 1.00 98.06 305 ARG A C 1
ATOM 2360 O O . ARG A 1 305 ? -14.837 19.872 27.423 1.00 98.06 305 ARG A O 1
ATOM 2367 N N . ALA A 1 306 ? -14.509 21.794 26.305 1.00 97.69 306 ALA A N 1
ATOM 2368 C CA . ALA A 1 306 ? -15.921 22.097 26.087 1.00 97.69 306 ALA A CA 1
ATOM 2369 C C . ALA A 1 306 ? -16.649 20.969 25.335 1.00 97.69 306 ALA A C 1
ATOM 2371 O O . ALA A 1 306 ? -17.714 20.523 25.760 1.00 97.69 306 ALA A O 1
ATOM 2372 N N . ALA A 1 307 ? -16.052 20.441 24.262 1.00 96.62 307 ALA A N 1
ATOM 2373 C CA . ALA A 1 307 ? -16.666 19.362 23.494 1.00 96.62 307 ALA A CA 1
ATOM 2374 C C . ALA A 1 307 ? -16.720 18.028 24.271 1.00 96.62 307 ALA A C 1
ATOM 2376 O O . ALA A 1 307 ? -17.684 17.273 24.131 1.00 96.62 307 ALA A O 1
ATOM 2377 N N . VAL A 1 308 ? -15.733 17.744 25.128 1.00 96.62 308 VAL A N 1
ATOM 2378 C CA . VAL A 1 308 ? -15.742 16.586 26.040 1.00 96.62 308 VAL A CA 1
ATOM 2379 C C . VAL A 1 308 ? -16.791 16.754 27.149 1.00 96.62 308 VAL A C 1
ATOM 2381 O O . VAL A 1 308 ? -17.501 15.795 27.441 1.00 96.62 308 VAL A O 1
ATOM 2384 N N . ILE A 1 309 ? -16.961 17.955 27.714 1.00 96.25 309 ILE A N 1
ATOM 2385 C CA . ILE A 1 309 ? -18.045 18.261 28.669 1.00 96.25 309 ILE A CA 1
ATOM 2386 C C . ILE A 1 309 ? -19.420 18.049 28.014 1.00 96.25 309 ILE A C 1
ATOM 2388 O O . ILE A 1 309 ? -20.299 17.447 28.624 1.00 96.25 309 ILE A O 1
ATOM 2392 N N . ALA A 1 310 ? -19.578 18.418 26.740 1.00 94.88 310 ALA A N 1
ATOM 2393 C CA . ALA A 1 310 ? -20.775 18.142 25.937 1.00 94.88 310 ALA A CA 1
ATOM 2394 C C . ALA A 1 310 ? -20.965 16.651 25.545 1.00 94.88 310 ALA A C 1
ATOM 2396 O O . ALA A 1 310 ? -21.745 16.338 24.648 1.00 94.88 310 ALA A O 1
ATOM 2397 N N . GLY A 1 311 ? -20.238 15.713 26.166 1.00 93.88 311 GLY A N 1
ATOM 2398 C CA . GLY A 1 311 ? -20.363 14.271 25.914 1.00 93.88 311 GLY A CA 1
ATOM 2399 C C . GLY A 1 311 ? -19.746 13.781 24.596 1.00 93.88 311 GLY A C 1
ATOM 2400 O O . GLY A 1 311 ? -19.899 12.611 24.236 1.00 93.88 311 GLY A O 1
ATOM 2401 N N . THR A 1 312 ? -19.032 14.633 23.851 1.00 93.06 312 THR A N 1
ATOM 2402 C CA . THR A 1 312 ? -18.507 14.259 22.528 1.00 93.06 312 THR A CA 1
ATOM 2403 C C . THR A 1 312 ? -17.435 13.173 22.652 1.00 93.06 312 THR A C 1
ATOM 2405 O O . THR A 1 312 ? -16.502 13.258 23.455 1.00 93.06 312 THR A O 1
ATOM 2408 N N . ARG A 1 313 ? -17.548 12.124 21.827 1.00 90.81 313 ARG A N 1
ATOM 2409 C CA . ARG A 1 313 ? -16.616 10.985 21.824 1.00 90.81 313 ARG A CA 1
ATOM 2410 C C . ARG A 1 313 ? -15.314 11.304 21.093 1.00 90.81 313 ARG A C 1
ATOM 2412 O O . ARG A 1 313 ? -15.325 11.906 20.026 1.00 90.81 313 ARG A O 1
ATOM 2419 N N . VAL A 1 314 ? -14.198 10.759 21.586 1.00 93.38 314 VAL A N 1
ATOM 2420 C CA . VAL A 1 314 ? -12.839 10.917 21.017 1.00 93.38 314 VAL A CA 1
ATOM 2421 C C . VAL A 1 314 ? -12.772 10.690 19.505 1.00 93.38 314 VAL A C 1
ATOM 2423 O O . VAL A 1 314 ? -12.080 11.427 18.807 1.00 93.38 314 VAL A O 1
ATOM 2426 N N . THR A 1 315 ? -13.492 9.695 18.977 1.00 90.38 315 THR A N 1
ATOM 2427 C CA . THR A 1 315 ? -13.534 9.430 17.530 1.00 90.38 315 THR A CA 1
ATOM 2428 C C . THR A 1 315 ? -14.163 10.581 16.750 1.00 90.38 315 THR A C 1
ATOM 2430 O O . THR A 1 315 ? -13.649 10.939 15.703 1.00 90.38 315 THR A O 1
ATOM 2433 N N . ALA A 1 316 ? -15.220 11.196 17.280 1.00 91.56 316 ALA A N 1
ATOM 2434 C CA . ALA A 1 316 ? -15.875 12.354 16.678 1.00 91.56 316 ALA A CA 1
ATOM 2435 C C . ALA A 1 316 ? -15.062 13.654 16.855 1.00 91.56 316 ALA A C 1
ATOM 2437 O O . ALA A 1 316 ? -15.233 14.586 16.085 1.00 91.56 316 ALA A O 1
ATOM 2438 N N . LEU A 1 317 ? -14.151 13.717 17.834 1.00 94.69 317 LEU A N 1
ATOM 2439 C CA . LEU A 1 317 ? -13.238 14.854 18.026 1.00 94.69 317 LEU A CA 1
ATOM 2440 C C . LEU A 1 317 ? -11.975 14.796 17.151 1.00 94.69 317 LEU A C 1
ATOM 2442 O O . LEU A 1 317 ? -11.303 15.817 17.004 1.00 94.69 317 LEU A O 1
ATOM 2446 N N . SER A 1 318 ? -11.614 13.613 16.632 1.00 93.81 318 SER A N 1
ATOM 2447 C CA . SER A 1 318 ? -10.300 13.366 16.008 1.00 93.81 318 SER A CA 1
ATOM 2448 C C . SER A 1 318 ? -10.302 12.610 14.674 1.00 93.81 318 SER A C 1
ATOM 2450 O O . SER A 1 318 ? -9.233 12.434 14.082 1.00 93.81 318 SER A O 1
ATOM 2452 N N . ASP A 1 319 ? -11.467 12.212 14.156 1.00 90.00 319 ASP A N 1
ATOM 2453 C CA . ASP A 1 319 ? -11.621 11.832 12.750 1.00 90.00 319 ASP A CA 1
ATOM 2454 C C . ASP A 1 319 ? -11.735 13.096 11.883 1.00 90.00 319 ASP A C 1
ATOM 2456 O O . ASP A 1 319 ? -12.617 13.926 12.078 1.00 90.00 319 ASP A O 1
ATOM 2460 N N . ARG A 1 320 ? -10.857 13.243 10.889 1.00 91.25 320 ARG A N 1
ATOM 2461 C CA . ARG A 1 320 ? -10.863 14.390 9.963 1.00 91.25 320 ARG A CA 1
ATOM 2462 C C . ARG A 1 320 ? -12.078 14.424 9.029 1.00 91.25 320 ARG A C 1
ATOM 2464 O O . ARG A 1 320 ? -12.220 15.379 8.271 1.00 91.25 320 ARG A O 1
ATOM 2471 N N . HIS A 1 321 ? -12.911 13.385 9.045 1.00 91.38 321 HIS A N 1
ATOM 2472 C CA . HIS A 1 321 ? -14.142 13.287 8.263 1.00 91.38 321 HIS A CA 1
ATOM 2473 C C . HIS A 1 321 ? -15.419 13.518 9.087 1.00 91.38 321 HIS A C 1
ATOM 2475 O O . HIS A 1 321 ? -16.508 13.450 8.522 1.00 91.38 321 HIS A O 1
ATOM 2481 N N . SER A 1 322 ? -15.316 13.799 10.392 1.00 89.44 322 SER A N 1
ATOM 2482 C CA . SER A 1 322 ? -16.465 14.223 11.202 1.00 89.44 322 SER A CA 1
ATOM 2483 C C . SER A 1 322 ? -16.640 15.741 11.202 1.00 89.44 322 SER A C 1
ATOM 2485 O O . SER A 1 322 ? -15.663 16.479 11.312 1.00 89.44 322 SER A O 1
ATOM 2487 N N . GLU A 1 323 ? -17.891 16.196 11.193 1.00 91.00 323 GLU A N 1
ATOM 2488 C CA . GLU A 1 323 ? -18.282 17.609 11.341 1.00 91.00 323 GLU A CA 1
ATOM 2489 C C . GLU A 1 323 ? -17.818 18.211 12.683 1.00 91.00 323 GLU A C 1
ATOM 2491 O O . GLU A 1 323 ? -17.566 19.406 12.789 1.00 91.00 323 GLU A O 1
ATOM 2496 N N . THR A 1 324 ? -17.631 17.363 13.698 1.00 91.94 324 THR A N 1
ATOM 2497 C CA . THR A 1 324 ? -17.160 17.699 15.050 1.00 91.94 324 THR A CA 1
ATOM 2498 C C . THR A 1 324 ? -15.636 17.608 15.226 1.00 91.94 324 THR A C 1
ATOM 2500 O O . THR A 1 324 ? -15.155 17.543 16.358 1.00 91.94 324 THR A O 1
ATOM 2503 N N . PHE A 1 325 ? -14.853 17.572 14.141 1.00 95.94 325 PHE A N 1
ATOM 2504 C CA . PHE A 1 325 ? -13.391 17.483 14.223 1.00 95.94 325 PHE A CA 1
ATOM 2505 C C . PHE A 1 325 ? -12.782 18.705 14.932 1.00 95.94 325 PHE A C 1
ATOM 2507 O O . PHE A 1 325 ? -12.863 19.827 14.435 1.00 95.94 325 PHE A O 1
ATOM 2514 N N . VAL A 1 326 ? -12.111 18.478 16.068 1.00 96.06 326 VAL A N 1
ATOM 2515 C CA . VAL A 1 326 ? -11.434 19.535 16.842 1.00 96.06 326 VAL A CA 1
ATOM 2516 C C . VAL A 1 326 ? -9.915 19.443 16.713 1.00 96.06 326 VAL A C 1
ATOM 2518 O O . VAL A 1 326 ? -9.258 20.471 16.551 1.00 96.06 326 VAL A O 1
ATOM 2521 N N . CYS A 1 327 ? -9.322 18.246 16.803 1.00 94.81 327 CYS A N 1
ATOM 2522 C CA . CYS A 1 327 ? -7.864 18.102 16.775 1.00 94.81 327 CYS A CA 1
ATOM 2523 C C . CYS A 1 327 ? -7.377 16.736 16.269 1.00 94.81 327 CYS A C 1
ATOM 2525 O O . CYS A 1 327 ? -8.027 15.705 16.436 1.00 94.81 327 CYS A O 1
ATOM 2527 N N . ASP A 1 328 ? -6.174 16.703 15.686 1.00 92.81 328 ASP A N 1
ATOM 2528 C CA . ASP A 1 328 ? -5.537 15.447 15.281 1.00 92.81 328 ASP A CA 1
ATOM 2529 C C . ASP A 1 328 ? -5.308 14.541 16.503 1.00 92.81 328 ASP A C 1
ATOM 2531 O O . ASP A 1 328 ? -4.893 14.998 17.569 1.00 92.81 328 ASP A O 1
ATOM 2535 N N . PHE A 1 329 ? -5.413 13.220 16.323 1.00 89.06 329 PHE A N 1
ATOM 2536 C CA . PHE A 1 329 ? -5.160 12.225 17.381 1.00 89.06 329 PHE A CA 1
ATOM 2537 C C . PHE A 1 329 ? -3.807 12.399 18.115 1.00 89.06 329 PHE A C 1
ATOM 2539 O O . PHE A 1 329 ? -3.660 12.023 19.279 1.00 89.06 329 PHE A O 1
ATOM 2546 N N . ARG A 1 330 ? -2.800 13.007 17.466 1.00 87.00 330 ARG A N 1
ATOM 2547 C CA . ARG A 1 330 ? -1.519 13.373 18.103 1.00 87.00 330 ARG A CA 1
ATOM 2548 C C . ARG A 1 330 ? -1.657 14.512 19.116 1.00 87.00 330 ARG A C 1
ATOM 2550 O O . ARG A 1 330 ? -1.040 14.433 20.172 1.00 87.00 330 ARG A O 1
ATOM 2557 N N . GLN A 1 331 ? -2.450 15.534 18.797 1.00 91.06 331 GLN A N 1
ATOM 2558 C CA . GLN A 1 331 ? -2.762 16.646 19.698 1.00 91.06 331 GLN A CA 1
ATOM 2559 C C . GLN A 1 331 ? -3.637 16.144 20.848 1.00 91.06 331 GLN A C 1
ATOM 2561 O O . GLN A 1 331 ? -3.305 16.396 22.000 1.00 91.06 331 GLN A O 1
ATOM 2566 N N . MET A 1 332 ? -4.651 15.319 20.564 1.00 93.25 332 MET A N 1
ATOM 2567 C CA . MET A 1 332 ? -5.465 14.661 21.596 1.00 93.25 332 MET A CA 1
ATOM 2568 C C . MET A 1 332 ? -4.603 13.858 22.589 1.00 93.25 332 MET A C 1
ATOM 2570 O O . MET A 1 332 ? -4.776 13.962 23.802 1.00 93.25 332 MET A O 1
ATOM 2574 N N . LYS A 1 333 ? -3.606 13.106 22.095 1.00 90.75 333 LYS A N 1
ATOM 2575 C CA . LYS A 1 333 ? -2.651 12.377 22.949 1.00 90.75 333 LYS A CA 1
ATOM 2576 C C . LYS A 1 333 ? -1.690 13.292 23.727 1.00 90.75 333 LYS A C 1
ATOM 2578 O O . LYS A 1 333 ? -1.186 12.863 24.760 1.00 90.75 333 LYS A O 1
ATOM 2583 N N . ALA A 1 334 ? -1.421 14.512 23.259 1.00 90.12 334 ALA A N 1
ATOM 2584 C CA . ALA A 1 334 ? -0.668 15.509 24.021 1.00 90.12 334 ALA A CA 1
ATOM 2585 C C . ALA A 1 334 ? -1.536 16.134 25.126 1.00 90.12 334 ALA A C 1
ATOM 2587 O O . ALA A 1 334 ? -1.112 16.155 26.276 1.00 90.12 334 ALA A O 1
ATOM 2588 N N . ILE A 1 335 ? -2.773 16.537 24.806 1.00 93.81 335 ILE A N 1
ATOM 2589 C CA . ILE A 1 335 ? -3.751 17.078 25.766 1.00 93.81 335 ILE A CA 1
ATOM 2590 C C . ILE A 1 335 ? -3.946 16.093 26.926 1.00 93.81 335 ILE A C 1
ATOM 2592 O O . ILE A 1 335 ? -3.696 16.448 28.071 1.00 93.81 335 ILE A O 1
ATOM 2596 N N . ARG A 1 336 ? -4.231 14.817 26.627 1.00 93.62 336 ARG A N 1
ATOM 2597 C CA . ARG A 1 336 ? -4.389 13.732 27.618 1.00 93.62 336 ARG A CA 1
ATOM 2598 C C . ARG A 1 336 ? -3.172 13.429 28.512 1.00 93.62 336 ARG A C 1
ATOM 2600 O O . ARG A 1 336 ? -3.273 12.561 29.371 1.00 93.62 336 ARG A O 1
ATOM 2607 N N . ARG A 1 337 ? -2.014 14.046 28.267 1.00 90.44 337 ARG A N 1
ATOM 2608 C CA . ARG A 1 337 ? -0.787 13.901 29.077 1.00 90.44 337 ARG A CA 1
ATOM 2609 C C . ARG A 1 337 ? -0.423 15.157 29.863 1.00 90.44 337 ARG A C 1
ATOM 2611 O O . ARG A 1 337 ? 0.431 15.081 30.735 1.00 90.44 337 ARG A O 1
ATOM 2618 N N . LEU A 1 338 ? -1.000 16.296 29.490 1.00 92.38 338 LEU A N 1
ATOM 2619 C CA . LEU A 1 338 ? -0.779 17.599 30.118 1.00 92.38 338 LEU A CA 1
ATOM 2620 C C . LEU A 1 338 ? -1.983 18.010 30.986 1.00 92.38 338 LEU A C 1
ATOM 2622 O O . LEU A 1 338 ? -1.838 18.834 31.879 1.00 92.38 338 LEU A O 1
ATOM 2626 N N . HIS A 1 339 ? -3.152 17.414 30.730 1.00 95.50 339 HIS A N 1
ATOM 2627 C CA . HIS A 1 339 ? -4.437 17.710 31.360 1.00 95.50 339 HIS A CA 1
ATOM 2628 C C . HIS A 1 339 ? -5.124 16.383 31.737 1.00 95.50 339 HIS A C 1
ATOM 2630 O O . HIS A 1 339 ? -5.827 15.770 30.924 1.00 95.50 339 HIS A O 1
ATOM 2636 N N . ASN A 1 340 ? -4.844 15.889 32.949 1.00 96.31 340 ASN A N 1
ATOM 2637 C CA . ASN A 1 340 ? -5.373 14.612 33.453 1.00 96.31 340 ASN A CA 1
ATOM 2638 C C . ASN A 1 340 ? -6.898 14.659 33.646 1.00 96.31 340 ASN A C 1
ATOM 2640 O O . ASN A 1 340 ? -7.589 13.700 33.322 1.00 96.31 340 ASN A O 1
ATOM 2644 N N . ASP A 1 341 ? -7.420 15.811 34.063 1.00 96.88 341 ASP A N 1
ATOM 2645 C CA . ASP A 1 341 ? -8.846 16.140 34.137 1.00 96.88 341 ASP A CA 1
ATOM 2646 C C . ASP A 1 341 ? -9.571 15.894 32.800 1.00 96.88 341 ASP A C 1
ATOM 2648 O O . ASP A 1 341 ? -10.613 15.236 32.746 1.00 96.88 341 ASP A O 1
ATOM 2652 N N . ILE A 1 342 ? -8.987 16.353 31.688 1.00 97.12 342 ILE A N 1
ATOM 2653 C CA . ILE A 1 342 ? -9.523 16.105 30.344 1.00 97.12 342 ILE A CA 1
ATOM 2654 C C . ILE A 1 342 ? -9.374 14.624 29.964 1.00 97.12 342 ILE A C 1
ATOM 2656 O O . ILE A 1 342 ? -10.244 14.080 29.283 1.00 97.12 342 ILE A O 1
ATOM 2660 N N . ALA A 1 343 ? -8.314 13.940 30.409 1.00 96.75 343 ALA A N 1
ATOM 2661 C CA . ALA A 1 343 ? -8.126 12.511 30.154 1.00 96.75 343 ALA A CA 1
ATOM 2662 C C . ALA A 1 343 ? -9.190 11.637 30.846 1.00 96.75 343 ALA A C 1
ATOM 2664 O O . ALA A 1 343 ? -9.744 10.750 30.195 1.00 96.75 343 ALA A O 1
ATOM 2665 N N . GLU A 1 344 ? -9.523 11.919 32.107 1.00 96.69 344 GLU A N 1
ATOM 2666 C CA . GLU A 1 344 ? -10.570 11.215 32.859 1.00 96.69 344 GLU A CA 1
ATOM 2667 C C . GLU A 1 344 ? -11.960 11.425 32.252 1.00 96.69 344 GLU A C 1
ATOM 2669 O O . GLU A 1 344 ? -12.708 10.463 32.059 1.00 96.69 344 GLU A O 1
ATOM 2674 N N . MET A 1 345 ? -12.308 12.667 31.891 1.00 96.69 345 MET A N 1
ATOM 2675 C CA . MET A 1 345 ? -13.575 12.957 31.210 1.00 96.69 345 MET A CA 1
ATOM 2676 C C . MET A 1 345 ? -13.653 12.270 29.835 1.00 96.69 345 MET A C 1
ATOM 2678 O O . MET A 1 345 ? -14.698 11.735 29.461 1.00 96.69 345 MET A O 1
ATOM 2682 N N . ILE A 1 346 ? -12.537 12.209 29.100 1.00 95.62 346 ILE A N 1
ATOM 2683 C CA . ILE A 1 346 ? -12.440 11.462 27.841 1.00 95.62 346 ILE A CA 1
ATOM 2684 C C . ILE A 1 346 ? -12.703 9.965 28.045 1.00 95.62 346 ILE A C 1
ATOM 2686 O O . ILE A 1 346 ? -13.468 9.378 27.274 1.00 95.62 346 ILE A O 1
ATOM 2690 N N . ASP A 1 347 ? -12.078 9.336 29.041 1.00 94.38 347 ASP A N 1
ATOM 2691 C CA . ASP A 1 347 ? -12.244 7.899 29.263 1.00 94.38 347 ASP A CA 1
ATOM 2692 C C . ASP A 1 347 ? -13.666 7.584 29.744 1.00 94.38 347 ASP A C 1
ATOM 2694 O O . ASP A 1 347 ? -14.288 6.656 29.219 1.00 94.38 347 ASP A O 1
ATOM 2698 N N . ARG A 1 348 ? -14.254 8.432 30.600 1.00 93.94 348 ARG A N 1
ATOM 2699 C CA . ARG A 1 348 ? -15.677 8.381 30.986 1.00 93.94 348 ARG A CA 1
ATOM 2700 C C . ARG A 1 348 ? -16.605 8.404 29.761 1.00 93.94 348 ARG A C 1
ATOM 2702 O O . ARG A 1 348 ? -17.441 7.512 29.614 1.00 93.94 348 ARG A O 1
ATOM 2709 N N . ASN A 1 349 ? -16.402 9.334 28.823 1.00 91.44 349 ASN A N 1
ATOM 2710 C CA . ASN A 1 349 ? -17.158 9.397 27.559 1.00 91.44 349 ASN A CA 1
ATOM 2711 C C . ASN A 1 349 ? -16.878 8.207 26.616 1.00 91.44 349 ASN A C 1
ATOM 2713 O O . ASN A 1 349 ? -17.694 7.887 25.745 1.00 91.44 349 ASN A O 1
ATOM 2717 N N . SER A 1 350 ? -15.729 7.540 26.760 1.00 88.50 350 SER A N 1
ATOM 2718 C CA . SER A 1 350 ? -15.404 6.324 26.006 1.00 88.50 350 SER A CA 1
ATOM 2719 C C . SER A 1 350 ? -16.156 5.091 26.526 1.00 88.50 350 SER A C 1
ATOM 2721 O O . SER A 1 350 ? -16.542 4.239 25.723 1.00 88.50 350 SER A O 1
ATOM 2723 N N . HIS A 1 351 ? -16.417 5.040 27.839 1.00 86.25 351 HIS A N 1
ATOM 2724 C CA . HIS A 1 351 ? -17.156 3.970 28.512 1.00 86.25 351 HIS A CA 1
ATOM 2725 C C . HIS A 1 351 ? -18.680 4.125 28.439 1.00 86.25 351 HIS A C 1
ATOM 2727 O O . HIS A 1 351 ? -19.381 3.119 28.546 1.00 86.25 351 HIS A O 1
ATOM 2733 N N . GLN A 1 352 ? -19.204 5.338 28.212 1.00 82.38 352 GLN A N 1
ATOM 2734 C CA . GLN A 1 352 ? -20.633 5.539 27.942 1.00 82.38 352 GLN A CA 1
ATOM 2735 C C . GLN A 1 352 ? -21.111 4.563 26.850 1.00 82.38 352 GLN A C 1
ATOM 2737 O O . GLN A 1 352 ? -20.488 4.510 25.777 1.00 82.38 352 GLN A O 1
ATOM 2742 N N . PRO A 1 353 ? -22.212 3.818 27.065 1.00 76.19 353 PRO A N 1
ATOM 2743 C CA . PRO A 1 353 ? -22.659 2.793 26.133 1.00 76.19 353 PRO A CA 1
ATOM 2744 C C . PRO A 1 353 ? -22.936 3.398 24.760 1.00 76.19 353 PRO A C 1
ATOM 2746 O O . PRO A 1 353 ? -23.473 4.504 24.616 1.00 76.19 353 PRO A O 1
ATOM 2749 N N . ARG A 1 354 ? -22.553 2.678 23.703 1.00 71.25 354 ARG A N 1
ATOM 2750 C CA . ARG A 1 354 ? -22.915 3.093 22.351 1.00 71.25 354 ARG A CA 1
ATOM 2751 C C . ARG A 1 354 ? -24.404 2.840 22.148 1.00 71.25 354 ARG A C 1
ATOM 2753 O O . ARG A 1 354 ? -24.780 1.770 21.682 1.00 71.25 354 ARG A O 1
ATOM 2760 N N . PHE A 1 355 ? -25.207 3.881 22.366 1.00 56.03 355 PHE A N 1
ATOM 2761 C CA . PHE A 1 355 ? -26.418 4.119 21.583 1.00 56.03 355 PHE A CA 1
ATOM 2762 C C . PHE A 1 355 ? -26.024 4.271 20.103 1.00 56.03 355 PHE A C 1
ATOM 2764 O O . PHE A 1 355 ? -26.004 5.351 19.519 1.00 56.03 355 PHE A O 1
ATOM 2771 N N . VAL A 1 356 ? -25.670 3.143 19.485 1.00 55.97 356 VAL A N 1
ATOM 2772 C CA . VAL A 1 356 ? -25.969 2.924 18.081 1.00 55.97 356 VAL A CA 1
ATOM 2773 C C . VAL A 1 356 ? -27.483 2.796 18.065 1.00 55.97 356 VAL A C 1
ATOM 2775 O O . VAL A 1 356 ? -27.999 1.705 18.290 1.00 55.97 356 VAL A O 1
ATOM 2778 N N . ALA A 1 357 ? -28.192 3.910 17.858 1.00 48.44 357 ALA A N 1
ATOM 2779 C CA . ALA A 1 357 ? -29.596 3.845 17.471 1.00 48.44 357 ALA A CA 1
ATOM 2780 C C . ALA A 1 357 ? -29.660 2.834 16.312 1.00 48.44 357 ALA A C 1
ATOM 2782 O O . ALA A 1 357 ? -28.942 3.042 15.322 1.00 48.44 357 ALA A O 1
ATOM 2783 N N . PRO A 1 358 ? -30.348 1.685 16.475 1.00 47.38 358 PRO A N 1
ATOM 2784 C CA . PRO A 1 358 ? -30.144 0.520 15.623 1.00 47.38 358 PRO A CA 1
ATOM 2785 C C . PRO A 1 358 ? -30.480 0.932 14.199 1.00 47.38 358 PRO A C 1
ATOM 2787 O O . PRO A 1 358 ? -31.634 1.229 13.916 1.00 47.38 358 PRO A O 1
ATOM 2790 N N . ARG A 1 359 ? -29.446 1.062 13.351 1.00 45.97 359 ARG A N 1
ATOM 2791 C CA . ARG A 1 359 ? -29.461 1.905 12.142 1.00 45.97 359 ARG A CA 1
ATOM 2792 C C . ARG A 1 359 ? -30.596 1.469 11.218 1.00 45.97 359 ARG A C 1
ATOM 2794 O O . ARG A 1 359 ? -30.387 0.517 10.465 1.00 45.97 359 ARG A O 1
ATOM 2801 N N . ALA A 1 360 ? -31.743 2.158 11.348 1.00 45.28 360 ALA A N 1
ATOM 2802 C CA . ALA A 1 360 ? -33.099 1.592 11.251 1.00 45.28 360 ALA A CA 1
ATOM 2803 C C . ALA A 1 360 ? -33.121 0.351 10.372 1.00 45.28 360 ALA A C 1
ATOM 2805 O O . ALA A 1 360 ? -33.037 0.492 9.154 1.00 45.28 360 ALA A O 1
ATOM 2806 N N . ALA A 1 361 ? -33.070 -0.827 11.012 1.00 44.28 361 ALA A N 1
ATOM 2807 C CA . ALA A 1 361 ? -32.543 -2.046 10.406 1.00 44.28 361 ALA A CA 1
ATOM 2808 C C . ALA A 1 361 ? -33.174 -2.274 9.034 1.00 44.28 361 ALA A C 1
ATOM 2810 O O . ALA A 1 361 ? -34.318 -2.711 8.940 1.00 44.28 361 ALA A O 1
ATOM 2811 N N . ILE A 1 362 ? -32.429 -1.935 7.971 1.00 42.72 362 ILE A N 1
ATOM 2812 C CA . ILE A 1 362 ? -32.950 -2.008 6.610 1.00 42.72 362 ILE A CA 1
ATOM 2813 C C . ILE A 1 362 ? -32.972 -3.483 6.230 1.00 42.72 362 ILE A C 1
ATOM 2815 O O . ILE A 1 362 ? -32.068 -4.001 5.565 1.00 42.72 362 ILE A O 1
ATOM 2819 N N . ILE A 1 363 ? -34.054 -4.136 6.654 1.00 44.50 363 ILE A N 1
ATOM 2820 C CA . ILE A 1 363 ? -34.670 -5.276 6.002 1.00 44.50 363 ILE A CA 1
ATOM 2821 C C . ILE A 1 363 ? -34.976 -4.789 4.587 1.00 44.50 363 ILE A C 1
ATOM 2823 O O . ILE A 1 363 ? -36.069 -4.333 4.264 1.00 44.50 363 ILE A O 1
ATOM 2827 N N . ARG A 1 364 ? -33.951 -4.816 3.729 1.00 43.06 364 ARG A N 1
ATOM 2828 C CA . ARG A 1 364 ? -34.140 -4.686 2.290 1.00 43.06 364 ARG A CA 1
ATOM 2829 C C . ARG A 1 364 ? -35.141 -5.774 1.947 1.00 43.06 364 ARG A C 1
ATOM 2831 O O . ARG A 1 364 ? -34.844 -6.935 2.224 1.00 43.06 364 ARG A O 1
ATOM 2838 N N . ALA A 1 365 ? -36.293 -5.416 1.382 1.00 46.28 365 ALA A N 1
ATOM 2839 C CA . ALA A 1 365 ? -37.353 -6.382 1.082 1.00 46.28 365 ALA A CA 1
ATOM 2840 C C . ALA A 1 365 ? -36.818 -7.590 0.283 1.00 46.28 365 ALA A C 1
ATOM 2842 O O . ALA A 1 365 ? -37.243 -8.712 0.506 1.00 46.28 365 ALA A O 1
ATOM 2843 N N . THR A 1 366 ? -35.752 -7.384 -0.501 1.00 47.28 366 THR A N 1
ATOM 2844 C CA . THR A 1 366 ? -34.918 -8.400 -1.173 1.00 47.28 366 THR A CA 1
ATOM 2845 C C . THR A 1 366 ? -34.302 -9.502 -0.284 1.00 47.28 366 THR A C 1
ATOM 2847 O O . THR A 1 366 ? -33.604 -10.364 -0.810 1.00 47.28 366 THR A O 1
ATOM 2850 N N . ASN A 1 367 ? -34.435 -9.443 1.046 1.00 46.12 367 ASN A N 1
ATOM 2851 C CA . ASN A 1 367 ? -34.040 -10.509 1.979 1.00 46.12 367 ASN A CA 1
ATOM 2852 C C . ASN A 1 367 ? -35.224 -11.380 2.429 1.00 46.12 367 ASN A C 1
ATOM 2854 O O . ASN A 1 367 ? -34.982 -12.455 2.981 1.00 46.12 367 ASN A O 1
ATOM 2858 N N . LEU A 1 368 ? -36.473 -10.969 2.172 1.00 46.41 368 LEU A N 1
ATOM 2859 C CA . LEU A 1 368 ? -37.580 -11.916 2.093 1.00 46.41 368 LEU A CA 1
ATOM 2860 C C . LEU A 1 368 ? -37.285 -12.799 0.881 1.00 46.41 368 LEU A C 1
ATOM 2862 O O . LEU A 1 368 ? -37.306 -12.340 -0.260 1.00 46.41 368 LEU A O 1
ATOM 2866 N N . ARG A 1 369 ? -36.926 -14.059 1.131 1.00 45.31 369 ARG A N 1
ATOM 2867 C CA . ARG A 1 369 ? -36.851 -15.049 0.059 1.00 45.31 369 ARG A CA 1
ATOM 2868 C C . ARG A 1 369 ? -38.275 -15.363 -0.366 1.00 45.31 369 ARG A C 1
ATOM 2870 O O . ARG A 1 369 ? -39.010 -15.981 0.399 1.00 45.31 369 ARG A O 1
ATOM 2877 N N . GLU A 1 370 ? -38.624 -14.983 -1.587 1.00 47.16 370 GLU A N 1
ATOM 2878 C CA . GLU A 1 370 ? -39.737 -15.608 -2.297 1.00 47.16 370 GLU A CA 1
ATOM 2879 C C . GLU A 1 370 ? -39.542 -17.138 -2.278 1.00 47.16 370 GLU A C 1
ATOM 2881 O O . GLU A 1 370 ? -38.395 -17.609 -2.351 1.00 47.16 370 GLU A O 1
ATOM 2886 N N . PRO A 1 371 ? -40.620 -17.929 -2.129 1.00 45.75 371 PRO A N 1
ATOM 2887 C CA . PRO A 1 371 ? -40.515 -19.377 -2.017 1.00 45.75 371 PRO A CA 1
ATOM 2888 C C . PRO A 1 371 ? -39.890 -19.959 -3.287 1.00 45.75 371 PRO A C 1
ATOM 2890 O O . PRO A 1 371 ? -40.448 -19.883 -4.380 1.00 45.75 371 PRO A O 1
ATOM 2893 N N . THR A 1 372 ? -38.701 -20.548 -3.151 1.00 44.31 372 THR A N 1
ATOM 2894 C CA . THR A 1 372 ? -38.007 -21.172 -4.278 1.00 44.31 372 THR A CA 1
ATOM 2895 C C . THR A 1 372 ? -38.796 -22.377 -4.781 1.00 44.31 372 THR A C 1
ATOM 2897 O O . THR A 1 372 ? -39.170 -23.234 -3.985 1.00 44.31 372 THR A O 1
ATOM 2900 N N . LEU A 1 373 ? -38.973 -22.448 -6.104 1.00 44.53 373 LEU A N 1
ATOM 2901 C CA . LEU A 1 373 ? -39.819 -23.358 -6.903 1.00 44.53 373 LEU A CA 1
ATOM 2902 C C . LEU A 1 373 ? -39.694 -24.886 -6.675 1.00 44.53 373 LEU A C 1
ATOM 2904 O O . LEU A 1 373 ? -40.288 -25.665 -7.411 1.00 44.53 373 LEU A O 1
ATOM 2908 N N . THR A 1 374 ? -38.941 -25.346 -5.680 1.00 48.69 374 THR A N 1
ATOM 2909 C CA . THR A 1 374 ? -38.631 -26.760 -5.410 1.00 48.69 374 THR A CA 1
ATOM 2910 C C . THR A 1 374 ? -39.674 -27.500 -4.560 1.00 48.69 374 THR A C 1
ATOM 2912 O O . THR A 1 374 ? -39.374 -28.579 -4.059 1.00 48.69 374 THR A O 1
ATOM 2915 N N . GLY A 1 375 ? -40.874 -26.942 -4.360 1.00 42.12 375 GLY A N 1
ATOM 2916 C CA . GLY A 1 375 ? -42.048 -27.617 -3.771 1.00 42.12 375 GLY A CA 1
ATOM 2917 C C . GLY A 1 375 ? -41.993 -27.958 -2.273 1.00 42.12 375 GLY A C 1
ATOM 2918 O O . GLY A 1 375 ? -43.033 -28.008 -1.623 1.00 42.12 375 GLY A O 1
ATOM 2919 N N . VAL A 1 376 ? -40.804 -28.146 -1.696 1.00 43.47 376 VAL A N 1
ATOM 2920 C CA . VAL A 1 376 ? -40.623 -28.359 -0.256 1.00 43.47 376 VAL A CA 1
ATOM 2921 C C . VAL A 1 376 ? -41.009 -27.084 0.491 1.00 43.47 376 VAL A C 1
ATOM 2923 O O . VAL A 1 376 ? -40.275 -26.093 0.461 1.00 43.47 376 VAL A O 1
ATOM 2926 N N . ILE A 1 377 ? -42.140 -27.133 1.199 1.00 45.06 377 ILE A N 1
ATOM 2927 C CA . ILE A 1 377 ? -42.505 -26.147 2.218 1.00 45.06 377 ILE A CA 1
ATOM 2928 C C . ILE A 1 377 ? -41.486 -26.290 3.351 1.00 45.06 377 ILE A C 1
ATOM 2930 O O . ILE A 1 377 ? -41.639 -27.107 4.257 1.00 45.06 377 ILE A O 1
ATOM 2934 N N . ALA A 1 378 ? -40.398 -25.525 3.269 1.00 52.12 378 ALA A N 1
ATOM 2935 C CA . ALA A 1 378 ? -39.470 -25.394 4.378 1.00 52.12 378 ALA A CA 1
ATOM 2936 C C . ALA A 1 378 ? -40.249 -24.845 5.580 1.00 52.12 378 ALA A C 1
ATOM 2938 O O . ALA A 1 378 ? -40.914 -23.813 5.458 1.00 52.12 378 ALA A O 1
ATOM 2939 N N . ALA A 1 379 ? -40.177 -25.544 6.716 1.00 55.12 379 ALA A N 1
ATOM 2940 C CA . ALA A 1 379 ? -40.812 -25.105 7.954 1.00 55.12 379 ALA A CA 1
ATOM 2941 C C . ALA A 1 379 ? -40.429 -23.641 8.259 1.00 55.12 379 ALA A C 1
ATOM 2943 O O . ALA A 1 379 ? -39.293 -23.248 7.958 1.00 55.12 379 ALA A O 1
ATOM 2944 N N . PRO A 1 380 ? -41.350 -22.828 8.818 1.00 66.12 380 PRO A N 1
ATOM 2945 C CA . PRO A 1 380 ? -41.088 -21.420 9.096 1.00 66.12 380 PRO A CA 1
ATOM 2946 C C . PRO A 1 380 ? -39.790 -21.292 9.893 1.00 66.12 380 PRO A C 1
ATOM 2948 O O . PRO A 1 380 ? -39.630 -21.926 10.935 1.00 66.12 380 PRO A O 1
ATOM 2951 N N . ALA A 1 381 ? -38.838 -20.530 9.349 1.00 73.94 381 ALA A N 1
ATOM 2952 C CA . ALA A 1 381 ? -37.481 -20.493 9.874 1.00 73.94 381 ALA A CA 1
ATOM 2953 C C . ALA A 1 381 ? -37.497 -20.016 11.330 1.00 73.94 381 ALA A C 1
ATOM 2955 O O . ALA A 1 381 ? -37.941 -18.901 11.606 1.00 73.94 381 ALA A O 1
ATOM 2956 N N . ASP A 1 382 ? -37.007 -20.868 12.234 1.00 89.81 382 ASP A N 1
ATOM 2957 C CA . ASP A 1 382 ? -37.009 -20.616 13.674 1.00 89.81 382 ASP A CA 1
ATOM 2958 C C . ASP A 1 382 ? -36.465 -19.202 13.976 1.00 89.81 382 ASP A C 1
ATOM 2960 O O . ASP A 1 382 ? -35.411 -18.823 13.441 1.00 89.81 382 ASP A O 1
ATOM 2964 N N . PRO A 1 383 ? -37.171 -18.386 14.783 1.00 92.06 383 PRO A N 1
ATOM 2965 C CA . PRO A 1 383 ? -36.807 -16.988 14.990 1.00 92.06 383 PRO A CA 1
ATOM 2966 C C . PRO A 1 383 ? -35.475 -16.828 15.737 1.00 92.06 383 PRO A C 1
ATOM 2968 O O . PRO A 1 383 ? -34.739 -15.881 15.459 1.00 92.06 383 PRO A O 1
ATOM 2971 N N . LEU A 1 384 ? -35.119 -17.764 16.622 1.00 92.38 384 LEU A N 1
ATOM 2972 C CA . LEU A 1 384 ? -33.870 -17.764 17.387 1.00 92.38 384 LEU A CA 1
ATOM 2973 C C . LEU A 1 384 ? -32.693 -18.225 16.516 1.00 92.38 384 LEU A C 1
ATOM 2975 O O . LEU A 1 384 ? -31.635 -17.592 16.522 1.00 92.38 384 LEU A O 1
ATOM 2979 N N . PHE A 1 385 ? -32.885 -19.244 15.673 1.00 94.00 385 PHE A N 1
ATOM 2980 C CA . PHE A 1 385 ? -31.892 -19.619 14.658 1.00 94.00 385 PHE A CA 1
ATOM 2981 C C . PHE A 1 385 ? -31.689 -18.499 13.624 1.00 94.00 385 PHE A C 1
ATOM 2983 O O . PHE A 1 385 ? -30.564 -18.205 13.210 1.00 94.00 385 PHE A O 1
ATOM 2990 N N . THR A 1 386 ? -32.771 -17.829 13.226 1.00 93.19 386 THR A N 1
ATOM 2991 C CA . THR A 1 386 ? -32.737 -16.689 12.302 1.00 93.19 386 THR A CA 1
ATOM 2992 C C . THR A 1 386 ? -31.998 -15.496 12.914 1.00 93.19 386 THR A C 1
ATOM 2994 O O . THR A 1 386 ? -31.174 -14.879 12.234 1.00 93.19 386 THR A O 1
ATOM 2997 N N . LEU A 1 387 ? -32.221 -15.206 14.199 1.00 94.00 387 LEU A N 1
ATOM 2998 C CA . LEU A 1 387 ? -31.460 -14.219 14.967 1.00 94.00 387 LEU A CA 1
ATOM 2999 C C . LEU A 1 387 ? -29.964 -14.579 15.007 1.00 94.00 387 LEU A C 1
ATOM 3001 O O . LEU A 1 387 ? -29.123 -13.733 14.699 1.00 94.00 387 LEU A O 1
ATOM 3005 N N . ALA A 1 388 ? -29.624 -15.842 15.286 1.00 96.00 388 ALA A N 1
ATOM 3006 C CA . ALA A 1 388 ? -28.241 -16.317 15.278 1.00 96.00 388 ALA A CA 1
ATOM 3007 C C . ALA A 1 388 ? -27.566 -16.168 13.895 1.00 96.00 388 ALA A C 1
ATOM 3009 O O . ALA A 1 388 ? -26.435 -15.679 13.819 1.00 96.00 388 ALA A O 1
ATOM 3010 N N . ASP A 1 389 ? -28.242 -16.499 12.784 1.00 95.31 389 ASP A N 1
ATOM 3011 C CA . ASP A 1 389 ? -27.700 -16.268 11.433 1.00 95.31 389 ASP A CA 1
ATOM 3012 C C . ASP A 1 389 ? -27.481 -14.773 11.145 1.00 95.31 389 ASP A C 1
ATOM 3014 O O . ASP A 1 389 ? -26.444 -14.394 10.592 1.00 95.31 389 ASP A O 1
ATOM 3018 N N . GLN A 1 390 ? -28.427 -13.909 11.522 1.00 94.38 390 GLN A N 1
ATOM 3019 C CA . GLN A 1 390 ? -28.315 -12.468 11.283 1.00 94.38 390 GLN A CA 1
ATOM 3020 C C . GLN A 1 390 ? -27.162 -11.831 12.067 1.00 94.38 390 GLN A C 1
ATOM 3022 O O . GLN A 1 390 ? -26.435 -11.000 11.516 1.00 94.38 390 GLN A O 1
ATOM 3027 N N . VAL A 1 391 ? -26.972 -12.231 13.326 1.00 96.62 391 VAL A N 1
ATOM 3028 C CA . VAL A 1 391 ? -25.936 -11.679 14.206 1.00 96.62 391 VAL A CA 1
ATOM 3029 C C . VAL A 1 391 ? -24.535 -12.196 13.843 1.00 96.62 391 VAL A C 1
ATOM 3031 O O . VAL A 1 391 ? -23.572 -11.425 13.880 1.00 96.62 391 VAL A O 1
ATOM 3034 N N . ILE A 1 392 ? -24.380 -13.472 13.463 1.00 96.88 392 ILE A N 1
ATOM 3035 C CA . ILE A 1 392 ? -23.059 -14.053 13.162 1.00 96.88 392 ILE A CA 1
ATOM 3036 C C . ILE A 1 392 ? -22.539 -13.569 11.785 1.00 96.88 392 ILE A C 1
ATOM 3038 O O . ILE A 1 392 ? -23.120 -13.907 10.741 1.00 96.88 392 ILE A O 1
ATOM 3042 N N . PRO A 1 393 ? -21.393 -12.850 11.721 1.00 94.19 393 PRO A N 1
ATOM 3043 C CA . PRO A 1 393 ? -20.943 -12.169 10.505 1.00 94.19 393 PRO A CA 1
ATOM 3044 C C . PRO A 1 393 ? -20.808 -13.064 9.262 1.00 94.19 393 PRO A C 1
ATOM 3046 O O . PRO A 1 393 ? -20.055 -14.039 9.232 1.00 94.19 393 PRO A O 1
ATOM 3049 N N . ARG A 1 394 ? -21.493 -12.680 8.176 1.00 93.12 394 ARG A N 1
ATOM 3050 C CA . ARG A 1 394 ? -21.528 -13.405 6.885 1.00 93.12 394 ARG A CA 1
ATOM 3051 C C . ARG A 1 394 ? -20.204 -13.423 6.103 1.00 93.12 394 ARG A C 1
ATOM 3053 O O . ARG A 1 394 ? -20.127 -14.074 5.068 1.00 93.12 394 ARG A O 1
ATOM 3060 N N . ASN A 1 395 ? -19.168 -12.730 6.578 1.00 90.44 395 ASN A N 1
ATOM 3061 C CA . ASN A 1 395 ? -17.811 -12.765 6.020 1.00 90.44 395 ASN A CA 1
ATOM 3062 C C . ASN A 1 395 ? -16.900 -13.830 6.665 1.00 90.44 395 ASN A C 1
ATOM 3064 O O . ASN A 1 395 ? -15.765 -13.994 6.217 1.00 90.44 395 ASN A O 1
ATOM 3068 N N . LEU A 1 396 ? -17.366 -14.539 7.699 1.00 90.19 396 LEU A N 1
ATOM 3069 C CA . LEU A 1 396 ? -16.647 -15.673 8.284 1.00 90.19 396 LEU A CA 1
ATOM 3070 C C . LEU A 1 396 ? -16.607 -16.873 7.315 1.00 90.19 396 LEU A C 1
ATOM 3072 O O . LEU A 1 396 ? -17.563 -17.077 6.560 1.00 90.19 396 LEU A O 1
ATOM 3076 N N . PRO A 1 397 ? -15.547 -17.705 7.341 1.00 89.38 397 PRO A N 1
ATOM 3077 C CA . PRO A 1 397 ? -15.501 -18.927 6.542 1.00 89.38 397 PRO A CA 1
ATOM 3078 C C . PRO A 1 397 ? -16.668 -19.875 6.880 1.00 89.38 397 PRO A C 1
ATOM 3080 O O . PRO A 1 397 ? -17.025 -19.986 8.055 1.00 89.38 397 PRO A O 1
ATOM 3083 N N . PRO A 1 398 ? -17.245 -20.615 5.910 1.00 89.19 398 PRO A N 1
ATOM 3084 C CA . PRO A 1 398 ? -18.413 -21.466 6.164 1.00 89.19 398 PRO A CA 1
ATOM 3085 C C . PRO A 1 398 ? -18.224 -22.541 7.248 1.00 89.19 398 PRO A C 1
ATOM 3087 O O . PRO A 1 398 ? -19.195 -22.875 7.922 1.00 89.19 398 PRO A O 1
ATOM 3090 N N . HIS A 1 399 ? -16.998 -23.051 7.431 1.00 86.38 399 HIS A N 1
ATOM 3091 C CA . HIS A 1 399 ? -16.652 -24.025 8.478 1.00 86.38 399 HIS A CA 1
ATOM 3092 C C . HIS A 1 399 ? -16.632 -23.417 9.888 1.00 86.38 399 HIS A C 1
ATOM 3094 O O . HIS A 1 399 ? -17.000 -24.107 10.822 1.00 86.38 399 HIS A O 1
ATOM 3100 N N . ILE A 1 400 ? -16.319 -22.124 10.039 1.00 93.44 400 ILE A N 1
ATOM 3101 C CA . ILE A 1 400 ? -16.440 -21.404 11.321 1.00 93.44 400 ILE A CA 1
ATOM 3102 C C . ILE A 1 400 ? -17.879 -20.944 11.552 1.00 93.44 400 ILE A C 1
ATOM 3104 O O . ILE A 1 400 ? -18.421 -21.044 12.651 1.00 93.44 400 ILE A O 1
ATOM 3108 N N . ARG A 1 401 ? -18.518 -20.413 10.501 1.00 95.31 401 ARG A N 1
ATOM 3109 C CA . ARG A 1 401 ? -19.829 -19.771 10.624 1.00 95.31 401 ARG A CA 1
ATOM 3110 C C . ARG A 1 401 ? -20.938 -20.756 10.987 1.00 95.31 401 ARG A C 1
ATOM 3112 O O . ARG A 1 401 ? -21.827 -20.380 11.738 1.00 95.31 401 ARG A O 1
ATOM 3119 N N . ARG A 1 402 ? -20.911 -21.986 10.462 1.00 94.44 402 ARG A N 1
ATOM 3120 C CA . ARG A 1 402 ? -21.953 -22.990 10.745 1.00 94.44 402 ARG A CA 1
ATOM 3121 C C . ARG A 1 402 ? -21.975 -23.427 12.224 1.00 94.44 402 ARG A C 1
ATOM 3123 O O . ARG A 1 402 ? -23.046 -23.290 12.815 1.00 94.44 402 ARG A O 1
ATOM 3130 N N . PRO A 1 403 ? -20.857 -23.852 12.850 1.00 94.62 403 PRO A N 1
ATOM 3131 C CA . PRO A 1 403 ? -20.800 -24.087 14.293 1.00 94.62 403 PRO A CA 1
ATOM 3132 C C . PRO A 1 403 ? -21.181 -22.844 15.098 1.00 94.62 403 PRO A C 1
ATOM 3134 O O . PRO A 1 403 ? -22.074 -22.921 15.927 1.00 94.62 403 PRO A O 1
ATOM 3137 N N . ALA A 1 404 ? -20.613 -21.671 14.788 1.00 96.38 404 ALA A N 1
ATOM 3138 C CA . ALA A 1 404 ? -20.884 -20.455 15.561 1.00 96.38 404 ALA A CA 1
ATOM 3139 C C . ALA A 1 404 ? -22.365 -20.010 15.539 1.00 96.38 404 ALA A C 1
ATOM 3141 O O . ALA A 1 404 ? -22.844 -19.473 16.534 1.00 96.38 404 ALA A O 1
ATOM 3142 N N . VAL A 1 405 ? -23.095 -20.241 14.437 1.00 97.06 405 VAL A N 1
ATOM 3143 C CA . VAL A 1 405 ? -24.559 -20.053 14.379 1.00 97.06 405 VAL A CA 1
ATOM 3144 C C . VAL A 1 405 ? -25.285 -21.142 15.171 1.00 97.06 405 VAL A C 1
ATOM 3146 O O . VAL A 1 405 ? -26.175 -20.820 15.949 1.00 97.06 405 VAL A O 1
ATOM 3149 N N . SER A 1 406 ? -24.898 -22.411 15.008 1.00 95.62 406 SER A N 1
ATOM 3150 C CA . SER A 1 406 ? -25.576 -23.545 15.656 1.00 95.62 406 SER A CA 1
ATOM 3151 C C . SER A 1 406 ? -25.455 -23.500 17.182 1.00 95.62 406 SER A C 1
ATOM 3153 O O . SER A 1 406 ? -26.455 -23.660 17.872 1.00 95.62 406 SER A O 1
ATOM 3155 N N . SER A 1 407 ? -24.266 -23.208 17.716 1.00 96.62 407 SER A N 1
ATOM 3156 C CA . SER A 1 407 ? -24.034 -23.111 19.162 1.00 96.62 407 SER A CA 1
ATOM 3157 C C . SER A 1 407 ? -24.708 -21.882 19.785 1.00 96.62 407 SER A C 1
ATOM 3159 O O . SER A 1 407 ? -25.198 -21.966 20.906 1.00 96.62 407 SER A O 1
ATOM 3161 N N . LEU A 1 408 ? -24.795 -20.757 19.059 1.00 97.19 408 LEU A N 1
ATOM 3162 C CA . LEU A 1 408 ? -25.565 -19.592 19.513 1.00 97.19 408 LEU A CA 1
ATOM 3163 C C . LEU A 1 408 ? -27.078 -19.873 19.495 1.00 97.19 408 LEU A C 1
ATOM 3165 O O . LEU A 1 408 ? -27.772 -19.483 20.427 1.00 97.19 408 LEU A O 1
ATOM 3169 N N . ALA A 1 409 ? -27.588 -20.571 18.475 1.00 96.88 409 ALA A N 1
ATOM 3170 C CA . ALA A 1 409 ? -28.987 -20.997 18.428 1.00 96.88 409 ALA A CA 1
ATOM 3171 C C . ALA A 1 409 ? -29.323 -21.980 19.565 1.00 96.88 409 ALA A C 1
ATOM 3173 O O . ALA A 1 409 ? -30.352 -21.819 20.213 1.00 96.88 409 ALA A O 1
ATOM 3174 N N . ALA A 1 410 ? -28.427 -22.924 19.877 1.00 96.19 410 ALA A N 1
ATOM 3175 C CA . ALA A 1 410 ? -28.570 -23.826 21.021 1.00 96.19 410 ALA A CA 1
ATOM 3176 C C . ALA A 1 410 ? -28.659 -23.069 22.358 1.00 96.19 410 ALA A C 1
ATOM 3178 O O . ALA A 1 410 ? -29.603 -23.287 23.111 1.00 96.19 410 ALA A O 1
ATOM 3179 N N . ALA A 1 411 ? -27.749 -22.124 22.615 1.00 97.25 411 ALA A N 1
ATOM 3180 C CA . ALA A 1 411 ? -27.773 -21.308 23.832 1.00 97.25 411 ALA A CA 1
ATOM 3181 C C . ALA A 1 411 ? -29.032 -20.416 23.943 1.00 97.25 411 ALA A C 1
ATOM 3183 O O . ALA A 1 411 ? -29.518 -20.157 25.045 1.00 97.25 411 ALA A O 1
ATOM 3184 N N . LEU A 1 412 ? -29.594 -19.972 22.809 1.00 95.94 412 LEU A N 1
ATOM 3185 C CA . LEU A 1 412 ? -30.879 -19.263 22.756 1.00 95.94 412 LEU A CA 1
ATOM 3186 C C . LEU A 1 412 ? -32.068 -20.198 23.052 1.00 95.94 412 LEU A C 1
ATOM 3188 O O . LEU A 1 412 ? -32.935 -19.838 23.845 1.00 95.94 412 LEU A O 1
ATOM 3192 N N . TRP A 1 413 ? -32.109 -21.403 22.467 1.00 96.12 413 TRP A N 1
ATOM 3193 C CA . TRP A 1 413 ? -33.153 -22.405 22.744 1.00 96.12 413 TRP A CA 1
ATOM 3194 C C . TRP A 1 413 ? -33.140 -22.874 24.207 1.00 96.12 413 TRP A C 1
ATOM 3196 O O . TRP A 1 413 ? -34.200 -23.020 24.814 1.00 96.12 413 TRP A O 1
ATOM 3206 N N . LEU A 1 414 ? -31.951 -23.049 24.793 1.00 96.38 414 LEU A N 1
ATOM 3207 C CA . LEU A 1 414 ? -31.753 -23.416 26.201 1.00 96.38 414 LEU A CA 1
ATOM 3208 C C . LEU A 1 414 ? -31.963 -22.245 27.182 1.00 96.38 414 LEU A C 1
ATOM 3210 O O . LEU A 1 414 ? -31.936 -22.457 28.392 1.00 96.38 414 LEU A O 1
ATOM 3214 N N . LYS A 1 415 ? -32.196 -21.020 26.683 1.00 96.06 415 LYS A N 1
ATOM 3215 C CA . LYS A 1 415 ? -32.326 -19.771 27.465 1.00 96.06 415 LYS A CA 1
ATOM 3216 C C . LYS A 1 415 ? -31.086 -19.395 28.296 1.00 96.06 415 LYS A C 1
ATOM 3218 O O . LYS A 1 415 ? -31.175 -18.550 29.182 1.00 96.06 415 LYS A O 1
ATOM 3223 N N . GLU A 1 416 ? -29.921 -19.956 27.971 1.00 96.88 416 GLU A N 1
ATOM 3224 C CA . GLU A 1 416 ? -28.615 -19.542 28.517 1.00 96.88 416 GLU A CA 1
ATOM 3225 C C . GLU A 1 416 ? -28.239 -18.119 28.068 1.00 96.88 416 GLU A C 1
ATOM 3227 O O . GLU A 1 416 ? -27.474 -17.415 28.728 1.00 96.88 416 GLU A O 1
ATOM 3232 N N . VAL A 1 417 ? -28.777 -17.698 26.920 1.00 96.81 417 VAL A N 1
ATOM 3233 C CA . VAL A 1 417 ? -28.605 -16.374 26.321 1.00 96.81 417 VAL A CA 1
ATOM 3234 C C . VAL A 1 417 ? -29.983 -15.754 26.096 1.00 96.81 417 VAL A C 1
ATOM 3236 O O . VAL A 1 417 ? -30.839 -16.355 25.450 1.00 96.81 417 VAL A O 1
ATOM 3239 N N . ALA A 1 418 ? -30.186 -14.527 26.579 1.00 95.81 418 ALA A N 1
ATOM 3240 C CA . ALA A 1 418 ? -31.364 -13.730 26.237 1.00 95.81 418 ALA A CA 1
ATOM 3241 C C . ALA A 1 418 ? -31.275 -13.232 24.773 1.00 95.81 418 ALA A C 1
ATOM 3243 O O . ALA A 1 418 ? -30.180 -12.844 24.343 1.00 95.81 418 ALA A O 1
ATOM 3244 N N . PRO A 1 419 ? -32.375 -13.203 23.990 1.00 96.06 419 PRO A N 1
ATOM 3245 C CA . PRO A 1 419 ? -32.359 -12.764 22.588 1.00 96.06 419 PRO A CA 1
ATOM 3246 C C . PRO A 1 419 ? -31.722 -11.383 22.365 1.00 96.06 419 PRO A C 1
ATOM 3248 O O . PRO A 1 419 ? -30.993 -11.173 21.396 1.00 96.06 419 PRO A O 1
ATOM 3251 N N . GLU A 1 420 ? -31.932 -10.457 23.297 1.00 95.06 420 GLU A N 1
ATOM 3252 C CA . GLU A 1 420 ? -31.408 -9.088 23.287 1.00 95.06 420 GLU A CA 1
ATOM 3253 C C . GLU A 1 420 ? -29.871 -9.071 23.386 1.00 95.06 420 GLU A C 1
ATOM 3255 O O . GLU A 1 420 ? -29.193 -8.248 22.764 1.00 95.06 420 GLU A O 1
ATOM 3260 N N . ASP A 1 421 ? -29.311 -10.032 24.123 1.00 95.94 421 ASP A N 1
ATOM 3261 C CA . ASP A 1 421 ? -27.881 -10.168 24.388 1.00 95.94 421 ASP A CA 1
ATOM 3262 C C . ASP A 1 421 ? -27.126 -10.963 23.314 1.00 95.94 421 ASP A C 1
ATOM 3264 O O . ASP A 1 421 ? -25.890 -10.911 23.280 1.00 95.94 421 ASP A O 1
ATOM 3268 N N . ALA A 1 422 ? -27.829 -11.628 22.387 1.00 95.69 422 ALA A N 1
ATOM 3269 C CA . ALA A 1 422 ? -27.237 -12.387 21.280 1.00 95.69 422 ALA A CA 1
ATOM 3270 C C . ALA A 1 422 ? -26.170 -11.570 20.523 1.00 95.69 422 ALA A C 1
ATOM 3272 O O . ALA A 1 422 ? -25.069 -12.058 20.251 1.00 95.69 422 ALA A O 1
ATOM 3273 N N . GLY A 1 423 ? -26.454 -10.287 20.265 1.00 93.62 423 GLY A N 1
ATOM 3274 C CA . GLY A 1 423 ? -25.535 -9.340 19.623 1.00 93.62 423 GLY A CA 1
ATOM 3275 C C . GLY A 1 423 ? -24.228 -9.094 20.388 1.00 93.62 423 GLY A C 1
ATOM 3276 O O . GLY A 1 423 ? -23.189 -8.852 19.770 1.00 93.62 423 GLY A O 1
ATOM 3277 N N . ARG A 1 424 ? -24.256 -9.184 21.725 1.00 94.44 424 ARG A N 1
ATOM 3278 C CA . ARG A 1 424 ? -23.085 -9.021 22.600 1.00 94.44 424 ARG A CA 1
ATOM 3279 C C . ARG A 1 424 ? -22.262 -10.308 22.673 1.00 94.44 424 ARG A C 1
ATOM 3281 O O . ARG A 1 424 ? -21.036 -10.252 22.565 1.00 94.44 424 ARG A O 1
ATOM 3288 N N . VAL A 1 425 ? -22.919 -11.460 22.828 1.00 96.62 425 VAL A N 1
ATOM 3289 C CA . VAL A 1 425 ? -22.244 -12.751 23.064 1.00 96.62 425 VAL A CA 1
ATOM 3290 C C . VAL A 1 425 ? -21.769 -13.456 21.793 1.00 96.62 425 VAL A C 1
ATOM 3292 O O . VAL A 1 425 ? -20.828 -14.240 21.861 1.00 96.62 425 VAL A O 1
ATOM 3295 N N . ALA A 1 426 ? -22.319 -13.155 20.612 1.00 96.75 426 ALA A N 1
ATOM 3296 C CA . ALA A 1 426 ? -21.966 -13.831 19.356 1.00 96.75 426 ALA A CA 1
ATOM 3297 C C . ALA A 1 426 ? -20.457 -13.862 19.035 1.00 96.75 426 ALA A C 1
ATOM 3299 O O . ALA A 1 426 ? -19.960 -14.824 18.448 1.00 96.75 426 ALA A O 1
ATOM 3300 N N . LYS A 1 427 ? -19.686 -12.851 19.464 1.00 96.12 427 LYS A N 1
ATOM 3301 C CA . LYS A 1 427 ? -18.218 -12.850 19.325 1.00 96.12 427 LYS A CA 1
ATOM 3302 C C . LYS A 1 427 ? -17.549 -13.983 20.121 1.00 96.12 427 LYS A C 1
ATOM 3304 O O . LYS A 1 427 ? -16.519 -14.492 19.686 1.00 96.12 427 LYS A O 1
ATOM 3309 N N . MET A 1 428 ? -18.114 -14.389 21.258 1.00 96.56 428 MET A N 1
ATOM 3310 C CA . MET A 1 428 ? -17.629 -15.518 22.059 1.00 96.56 428 MET A CA 1
ATOM 3311 C C . MET A 1 428 ? -17.851 -16.840 21.319 1.00 96.56 428 MET A C 1
ATOM 3313 O O . MET A 1 428 ? -16.897 -17.596 21.175 1.00 96.56 428 MET A O 1
ATOM 3317 N N . PHE A 1 429 ? -19.039 -17.065 20.748 1.00 97.00 429 PHE A N 1
ATOM 3318 C CA . PHE A 1 429 ? -19.332 -18.252 19.929 1.00 97.00 429 PHE A CA 1
ATOM 3319 C C . PHE A 1 429 ? -18.470 -18.325 18.660 1.00 97.00 429 PHE A C 1
ATOM 3321 O O . PHE A 1 429 ? -17.948 -19.386 18.325 1.00 97.00 429 PHE A O 1
ATOM 3328 N N . VAL A 1 430 ? -18.221 -17.192 17.992 1.00 96.44 430 VAL A N 1
ATOM 3329 C CA . VAL A 1 430 ? -17.264 -17.121 16.871 1.00 96.44 430 VAL A CA 1
ATOM 3330 C C . VAL A 1 430 ? -15.839 -17.455 17.324 1.00 96.44 430 VAL A C 1
ATOM 3332 O O . VAL A 1 430 ? -15.134 -18.171 16.620 1.00 96.44 430 VAL A O 1
ATOM 3335 N N . ASN A 1 431 ? -15.407 -16.978 18.495 1.00 93.31 431 ASN A N 1
ATOM 3336 C CA . ASN A 1 431 ? -14.099 -17.322 19.058 1.00 93.31 431 ASN A CA 1
ATOM 3337 C C . ASN A 1 431 ? -14.011 -18.798 19.495 1.00 93.31 431 ASN A C 1
ATOM 3339 O O . ASN A 1 431 ? -12.934 -19.377 19.392 1.00 93.31 431 ASN A O 1
ATOM 3343 N N . ALA A 1 432 ? -15.103 -19.401 19.974 1.00 93.12 432 ALA A N 1
ATOM 3344 C CA . ALA A 1 432 ? -15.174 -20.818 20.332 1.00 93.12 432 ALA A CA 1
ATOM 3345 C C . ALA A 1 432 ? -15.066 -21.704 19.082 1.00 93.12 432 ALA A C 1
ATOM 3347 O O . ALA A 1 432 ? -14.142 -22.506 18.993 1.00 93.12 432 ALA A O 1
ATOM 3348 N N . ALA A 1 433 ? -15.876 -21.440 18.052 1.00 93.31 433 ALA A N 1
ATOM 3349 C CA . ALA A 1 433 ? -15.770 -22.115 16.758 1.00 93.31 433 ALA A CA 1
ATOM 3350 C C . ALA A 1 433 ? -14.376 -21.945 16.117 1.00 93.31 433 ALA A C 1
ATOM 3352 O O . ALA A 1 433 ? -13.844 -22.885 15.534 1.00 93.31 433 ALA A O 1
ATOM 3353 N N . TRP A 1 434 ? -13.740 -20.774 16.266 1.00 90.06 434 TRP A N 1
ATOM 3354 C CA . TRP A 1 434 ? -12.342 -20.588 15.856 1.00 90.06 434 TRP A CA 1
ATOM 3355 C C . TRP A 1 434 ? -11.342 -21.396 16.688 1.00 90.06 434 TRP A C 1
ATOM 3357 O O . TRP A 1 434 ? -10.327 -21.774 16.122 1.00 90.06 434 TRP A O 1
ATOM 3367 N N . LYS A 1 435 ? -11.579 -21.673 17.978 1.00 85.38 435 LYS A N 1
ATOM 3368 C CA . LYS A 1 435 ? -10.728 -22.577 18.779 1.00 85.38 435 LYS A CA 1
ATOM 3369 C C . LYS A 1 435 ? -10.934 -24.045 18.397 1.00 85.38 435 LYS A C 1
ATOM 3371 O O . LYS A 1 435 ? -9.965 -24.788 18.340 1.00 85.38 435 LYS A O 1
ATOM 3376 N N . GLU A 1 436 ? -12.172 -24.448 18.122 1.00 81.25 436 GLU A N 1
ATOM 3377 C CA . GLU A 1 436 ? -12.520 -25.818 17.724 1.00 81.25 436 GLU A CA 1
ATOM 3378 C C . GLU A 1 436 ? -12.020 -26.183 16.317 1.00 81.25 436 GLU A C 1
ATOM 3380 O O . GLU A 1 436 ? -11.629 -27.326 16.091 1.00 81.25 436 GLU A O 1
ATOM 3385 N N . ASP A 1 437 ? -12.008 -25.227 15.380 1.00 76.38 437 ASP A N 1
ATOM 3386 C CA . ASP A 1 437 ? -11.421 -25.391 14.039 1.00 76.38 437 ASP A CA 1
ATOM 3387 C C . ASP A 1 437 ? -9.900 -25.146 14.042 1.00 76.38 437 ASP A C 1
ATOM 3389 O O . ASP A 1 437 ? -9.162 -25.822 13.324 1.00 76.38 437 ASP A O 1
ATOM 3393 N N . ALA A 1 438 ? -9.396 -24.269 14.925 1.00 55.41 438 ALA A N 1
ATOM 3394 C CA . ALA A 1 438 ? -7.969 -24.163 15.248 1.00 55.41 438 ALA A CA 1
ATOM 3395 C C . ALA A 1 438 ? -7.493 -25.274 16.201 1.00 55.41 438 ALA A C 1
ATOM 3397 O O . ALA A 1 438 ? -6.715 -25.028 17.125 1.00 55.41 438 ALA A O 1
ATOM 3398 N N . VAL A 1 439 ? -7.850 -26.522 15.876 1.00 52.91 439 VAL A N 1
ATOM 3399 C CA . VAL A 1 439 ? -6.913 -27.640 16.032 1.00 52.91 439 VAL A CA 1
ATOM 3400 C C . VAL A 1 439 ? -5.647 -27.228 15.282 1.00 52.91 439 VAL A C 1
ATOM 3402 O O . VAL A 1 439 ? -5.615 -27.189 14.047 1.00 52.91 439 VAL A O 1
ATOM 3405 N N . ASP A 1 440 ? -4.644 -26.778 16.034 1.00 50.38 440 ASP A N 1
ATOM 3406 C CA . ASP A 1 440 ? -3.611 -25.909 15.486 1.00 50.38 440 ASP A CA 1
ATOM 3407 C C . ASP A 1 440 ? -2.685 -26.702 14.557 1.00 50.38 440 ASP A C 1
ATOM 3409 O O . ASP A 1 440 ? -1.772 -27.399 14.999 1.00 50.38 440 ASP A O 1
ATOM 3413 N N . ARG A 1 441 ? -2.895 -26.564 13.237 1.00 51.00 441 ARG A N 1
ATOM 3414 C CA . ARG A 1 441 ? -2.102 -27.183 12.147 1.00 51.00 441 ARG A CA 1
ATOM 3415 C C . ARG A 1 441 ? -0.641 -26.696 12.079 1.00 51.00 441 ARG A C 1
ATOM 3417 O O . ARG A 1 441 ? -0.031 -26.675 11.010 1.00 51.00 441 ARG A O 1
ATOM 3424 N N . ARG A 1 442 ? -0.108 -26.236 13.204 1.00 53.97 442 ARG A N 1
ATOM 3425 C CA . ARG A 1 442 ? 1.271 -25.827 13.447 1.00 53.97 442 ARG A CA 1
ATOM 3426 C C . ARG A 1 442 ? 1.917 -26.736 14.491 1.00 53.97 442 ARG A C 1
ATOM 3428 O O . ARG A 1 442 ? 3.080 -27.064 14.305 1.00 53.97 442 ARG A O 1
ATOM 3435 N N . PHE A 1 443 ? 1.162 -27.174 15.508 1.00 48.84 443 PHE A N 1
ATOM 3436 C CA . PHE A 1 443 ? 1.615 -28.059 16.588 1.00 48.84 443 PHE A CA 1
ATOM 3437 C C . PHE A 1 443 ? 0.448 -28.903 17.147 1.00 48.84 443 PHE A C 1
ATOM 3439 O O . PHE A 1 443 ? -0.062 -28.638 18.233 1.00 48.84 443 PHE A O 1
ATOM 3446 N N . ILE A 1 444 ? 0.030 -29.937 16.413 1.00 60.59 444 ILE A N 1
ATOM 3447 C CA . ILE A 1 444 ? -0.701 -31.068 17.011 1.00 60.59 444 ILE A CA 1
ATOM 3448 C C . ILE A 1 444 ? 0.367 -31.976 17.636 1.00 60.59 444 ILE A C 1
ATOM 3450 O O . ILE A 1 444 ? 1.346 -32.274 16.949 1.00 60.59 444 ILE A O 1
ATOM 3454 N N . SER A 1 445 ? 0.225 -32.395 18.902 1.00 65.19 445 SER A N 1
ATOM 3455 C CA . SER A 1 445 ? 1.192 -33.352 19.471 1.00 65.19 445 SER A CA 1
ATOM 3456 C C . SER A 1 445 ? 1.105 -34.684 18.739 1.00 65.19 445 SER A C 1
ATOM 3458 O O . SER A 1 445 ? 0.018 -35.117 18.356 1.00 65.19 445 SER A O 1
ATOM 3460 N N . LEU A 1 446 ? 2.240 -35.359 18.585 1.00 76.69 446 LEU A N 1
ATOM 3461 C CA . LEU A 1 446 ? 2.286 -36.701 18.007 1.00 76.69 446 LEU A CA 1
ATOM 3462 C C . LEU A 1 446 ? 1.569 -37.736 18.896 1.00 76.69 446 LEU A C 1
ATOM 3464 O O . LEU A 1 446 ? 1.042 -38.720 18.384 1.00 76.69 446 LEU A O 1
ATOM 3468 N N . ASP A 1 447 ? 1.463 -37.448 20.193 1.00 75.94 447 ASP A N 1
ATOM 3469 C CA . ASP A 1 447 ? 0.762 -38.242 21.212 1.00 75.94 447 ASP A CA 1
ATOM 3470 C C . ASP A 1 447 ? -0.737 -37.900 21.316 1.00 75.94 447 ASP A C 1
ATOM 3472 O O . ASP A 1 447 ? -1.473 -38.545 22.058 1.00 75.94 447 ASP A O 1
ATOM 3476 N N . ALA A 1 448 ? -1.215 -36.875 20.598 1.00 80.19 448 ALA A N 1
ATOM 3477 C CA . ALA A 1 448 ? -2.636 -36.538 20.588 1.00 80.19 448 ALA A CA 1
ATOM 3478 C C . ALA A 1 448 ? -3.430 -37.625 19.838 1.00 80.19 448 ALA A C 1
ATOM 3480 O O . ALA A 1 448 ? -2.957 -38.107 18.805 1.00 80.19 448 ALA A O 1
ATOM 3481 N N . PRO A 1 449 ? -4.635 -38.003 20.298 1.00 79.69 449 PRO A N 1
ATOM 3482 C CA . PRO A 1 449 ? -5.403 -39.074 19.676 1.00 79.69 449 PRO A CA 1
ATOM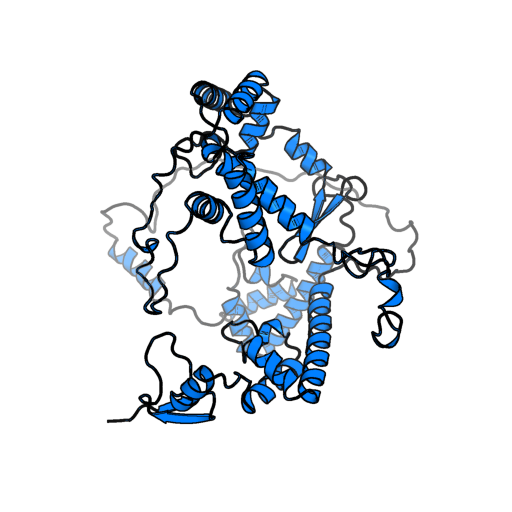 3483 C C . PRO A 1 449 ? -5.814 -38.730 18.236 1.00 79.69 449 PRO A C 1
ATOM 3485 O O . PRO A 1 449 ? -6.263 -37.622 17.934 1.00 79.69 449 PRO A O 1
ATOM 3488 N N . ALA A 1 450 ? -5.673 -39.701 17.332 1.00 76.38 450 ALA A N 1
ATOM 3489 C CA . ALA A 1 450 ? -5.904 -39.543 15.894 1.00 76.38 450 ALA A CA 1
ATOM 3490 C C . ALA A 1 450 ? -7.381 -39.334 15.507 1.00 76.38 450 ALA A C 1
ATOM 3492 O O . ALA A 1 450 ? -7.674 -38.877 14.400 1.00 76.38 450 ALA A O 1
ATOM 3493 N N . PHE A 1 451 ? -8.301 -39.641 16.422 1.00 78.88 451 PHE A N 1
ATOM 3494 C CA . PHE A 1 451 ? -9.730 -39.345 16.347 1.00 78.88 451 PHE A CA 1
ATOM 3495 C C . PHE A 1 451 ? -10.198 -38.846 17.717 1.00 78.88 451 PHE A C 1
ATOM 3497 O O . PHE A 1 451 ? -9.600 -39.206 18.726 1.00 78.88 451 PHE A O 1
ATOM 3504 N N . ARG A 1 452 ? -11.282 -38.058 17.775 1.00 61.16 452 ARG A N 1
ATOM 3505 C CA . ARG A 1 452 ? -11.813 -37.529 19.050 1.00 61.16 452 ARG A CA 1
ATOM 3506 C C . ARG A 1 452 ? -12.197 -38.628 20.050 1.00 61.16 452 ARG A C 1
ATOM 3508 O O . ARG A 1 452 ? -12.096 -38.401 21.249 1.00 61.16 452 ARG A O 1
ATOM 3515 N N . ASP A 1 453 ? -12.574 -39.797 19.539 1.00 73.81 453 ASP A N 1
ATOM 3516 C CA . ASP A 1 453 ? -13.178 -40.895 20.301 1.00 73.81 453 ASP A CA 1
ATOM 3517 C C . ASP A 1 453 ? -12.269 -42.145 20.368 1.00 73.81 453 ASP A C 1
ATOM 3519 O O . ASP A 1 453 ? -12.730 -43.237 20.691 1.00 73.81 453 ASP A O 1
ATOM 3523 N N . GLY A 1 454 ? -10.981 -42.019 20.010 1.00 78.50 454 GLY A N 1
ATOM 3524 C CA . GLY A 1 454 ? -10.030 -43.137 19.944 1.00 78.50 454 GLY A CA 1
ATOM 3525 C C . GLY A 1 454 ? -8.791 -42.933 20.816 1.00 78.50 454 GLY A C 1
ATOM 3526 O O . GLY A 1 454 ? -8.322 -41.814 20.977 1.00 78.50 454 GLY A O 1
ATOM 3527 N N . SER A 1 455 ? -8.221 -44.022 21.337 1.00 84.50 455 SER A N 1
ATOM 3528 C CA . SER A 1 455 ? -6.983 -44.009 22.138 1.00 84.50 455 SER A CA 1
ATOM 3529 C C . SER A 1 455 ? -5.689 -43.975 21.311 1.00 84.50 455 SER A C 1
ATOM 3531 O O . SER A 1 455 ? -4.634 -43.660 21.850 1.00 84.50 455 SER A O 1
ATOM 3533 N N . VAL A 1 456 ? -5.760 -44.300 20.015 1.00 85.44 456 VAL A N 1
ATOM 3534 C CA . VAL A 1 456 ? -4.602 -44.400 19.107 1.00 85.44 456 VAL A CA 1
ATOM 3535 C C . VAL A 1 456 ? -3.974 -43.015 18.875 1.00 85.44 456 VAL A C 1
ATOM 3537 O O . VAL A 1 456 ? -4.661 -42.149 18.320 1.00 85.44 456 VAL A O 1
ATOM 3540 N N . PRO A 1 457 ? -2.698 -42.782 19.239 1.00 84.88 457 PRO A N 1
ATOM 3541 C CA . PRO A 1 457 ? -2.025 -41.499 19.037 1.00 84.88 457 PRO A CA 1
ATOM 3542 C C . PRO A 1 457 ? -1.740 -41.216 17.553 1.00 84.88 457 PRO A C 1
ATOM 3544 O O . PRO A 1 457 ? -1.677 -42.120 16.716 1.00 84.88 457 PRO A O 1
ATOM 3547 N N . LEU A 1 458 ? -1.539 -39.940 17.209 1.00 78.06 458 LEU A N 1
ATOM 3548 C CA . LEU A 1 458 ? -1.259 -39.489 15.842 1.00 78.06 458 LEU A CA 1
ATOM 3549 C C . LEU A 1 458 ? -0.058 -40.216 15.220 1.00 78.06 458 LEU A C 1
ATOM 3551 O O . LEU A 1 458 ? -0.098 -40.557 14.037 1.00 78.06 458 LEU A O 1
ATOM 3555 N N . ILE A 1 459 ? 0.994 -40.441 16.014 1.00 85.12 459 ILE A N 1
ATOM 3556 C CA . ILE A 1 459 ? 2.280 -40.991 15.569 1.00 85.12 459 ILE A CA 1
ATOM 3557 C C . ILE A 1 459 ? 2.146 -42.358 14.889 1.00 85.12 459 ILE A C 1
ATOM 3559 O O . ILE A 1 459 ? 2.713 -42.558 13.818 1.00 85.12 459 ILE A O 1
ATOM 3563 N N . GLU A 1 460 ? 1.312 -43.250 15.428 1.00 81.19 460 GLU A N 1
ATOM 3564 C CA . GLU A 1 460 ? 1.093 -44.609 14.906 1.00 81.19 460 GLU A CA 1
ATOM 3565 C C . GLU A 1 460 ? 0.421 -44.619 13.522 1.00 81.19 460 GLU A C 1
ATOM 3567 O O . GLU A 1 460 ? 0.493 -45.606 12.790 1.00 81.19 460 GLU A O 1
ATOM 3572 N N . ARG A 1 461 ? -0.217 -43.509 13.126 1.00 74.62 461 ARG A N 1
ATOM 3573 C CA . ARG A 1 461 ? -0.858 -43.353 11.812 1.00 74.62 461 ARG A CA 1
ATOM 3574 C C . ARG A 1 461 ? 0.001 -42.627 10.777 1.00 74.62 461 ARG A C 1
ATOM 3576 O O . ARG A 1 461 ? -0.358 -42.643 9.596 1.00 74.62 461 ARG A O 1
ATOM 3583 N N . ILE A 1 462 ? 1.143 -42.054 11.165 1.00 74.75 462 ILE A N 1
ATOM 3584 C CA . ILE A 1 462 ? 2.124 -41.475 10.232 1.00 74.75 462 ILE A CA 1
ATOM 3585 C C . ILE A 1 462 ? 3.071 -42.589 9.758 1.00 74.75 462 ILE A C 1
ATOM 3587 O O . ILE A 1 462 ? 4.258 -42.617 10.067 1.00 74.75 462 ILE A O 1
ATOM 3591 N N . SER A 1 463 ? 2.527 -43.532 8.984 1.00 59.34 463 SER A N 1
ATOM 3592 C CA . SER A 1 463 ? 3.316 -44.590 8.339 1.00 59.34 463 SER A CA 1
ATOM 3593 C C . SER A 1 463 ? 4.410 -43.989 7.447 1.00 59.34 463 SER A C 1
ATOM 3595 O O . SER A 1 463 ? 4.116 -43.054 6.697 1.00 59.34 463 SER A O 1
ATOM 3597 N N . GLU A 1 464 ? 5.607 -44.583 7.419 1.00 54.91 464 GLU A N 1
ATOM 3598 C CA . GLU A 1 464 ? 6.774 -44.111 6.642 1.00 54.91 464 GLU A CA 1
ATOM 3599 C C . GLU A 1 464 ? 6.448 -43.746 5.182 1.00 54.91 464 GLU A C 1
ATOM 3601 O O . GLU A 1 464 ? 6.936 -42.746 4.656 1.00 54.91 464 GLU A O 1
ATOM 3606 N N . ARG A 1 465 ? 5.527 -44.494 4.550 1.00 50.66 465 ARG A N 1
ATOM 3607 C CA . ARG A 1 465 ? 5.006 -44.251 3.189 1.00 50.66 465 ARG A CA 1
ATOM 3608 C C . ARG A 1 465 ? 4.427 -42.847 2.949 1.00 50.66 465 ARG A C 1
ATOM 3610 O O . ARG A 1 465 ? 4.209 -42.491 1.795 1.00 50.66 465 ARG A O 1
ATOM 3617 N N . GLN A 1 466 ? 4.154 -42.059 3.991 1.00 55.78 466 GLN A N 1
ATOM 3618 C CA . GLN A 1 466 ? 3.669 -40.677 3.873 1.00 55.78 466 GLN A CA 1
ATOM 3619 C C . GLN A 1 466 ? 4.796 -39.630 3.765 1.00 55.78 466 GLN A C 1
ATOM 3621 O O . GLN A 1 466 ? 4.500 -38.456 3.554 1.00 55.78 466 GLN A O 1
ATOM 3626 N N . GLY A 1 467 ? 6.073 -40.032 3.845 1.00 46.28 467 GLY A N 1
ATOM 3627 C CA . GLY A 1 467 ? 7.206 -39.218 3.377 1.00 46.28 467 GLY A CA 1
ATOM 3628 C C . GLY A 1 467 ? 7.488 -37.941 4.176 1.00 46.28 467 GLY A C 1
ATOM 3629 O O . GLY A 1 467 ? 7.926 -36.949 3.601 1.00 46.28 467 GLY A O 1
ATOM 3630 N N . ILE A 1 468 ? 7.213 -37.941 5.484 1.00 55.44 468 ILE A N 1
ATOM 3631 C CA . ILE A 1 468 ? 7.533 -36.816 6.390 1.00 55.44 468 ILE A CA 1
ATOM 3632 C C . ILE A 1 468 ? 8.968 -36.928 6.954 1.00 55.44 468 ILE A C 1
ATOM 3634 O O . ILE A 1 468 ? 9.545 -35.922 7.362 1.00 55.44 468 ILE A O 1
ATOM 3638 N N . TRP A 1 469 ? 9.553 -38.130 6.927 1.00 46.31 469 TRP A N 1
ATOM 3639 C CA . TRP A 1 469 ? 10.858 -38.469 7.516 1.00 46.31 469 TRP A CA 1
ATOM 3640 C C . TRP A 1 469 ? 11.890 -38.977 6.484 1.00 46.31 469 TRP A C 1
ATOM 3642 O O . TRP A 1 469 ? 12.792 -39.729 6.844 1.00 46.31 469 TRP A O 1
ATOM 3652 N N . ALA A 1 470 ? 11.746 -38.589 5.209 1.00 47.00 470 ALA A N 1
ATOM 3653 C CA . ALA A 1 470 ? 12.606 -38.988 4.085 1.00 47.00 470 ALA A CA 1
ATOM 3654 C C . ALA A 1 470 ? 13.066 -37.772 3.258 1.00 47.00 470 ALA A C 1
ATOM 3656 O O . ALA A 1 470 ? 12.238 -36.848 3.078 1.00 47.00 470 ALA A O 1
#